Protein AF-0000000077173124 (afdb_homodimer)

Structure (mmCIF, N/CA/C/O backbone):
data_AF-0000000077173124-model_v1
#
loop_
_entity.id
_entity.type
_entity.pdbx_description
1 polymer 'Glr0190 protein'
#
loop_
_atom_site.group_PDB
_atom_site.id
_atom_site.type_symbol
_atom_site.label_atom_id
_atom_site.label_alt_id
_atom_site.label_comp_id
_atom_site.label_asym_id
_atom_site.label_entity_id
_atom_site.label_seq_id
_atom_site.pdbx_PDB_ins_code
_atom_site.Cartn_x
_atom_site.Cartn_y
_atom_site.Cartn_z
_atom_site.occupancy
_atom_site.B_iso_or_equiv
_atom_site.auth_seq_id
_atom_site.auth_comp_id
_atom_site.auth_asym_id
_atom_site.auth_atom_id
_atom_site.pdbx_PDB_model_num
ATOM 1 N N . MET A 1 1 ? 1.586 -28.156 -33.781 1 64.62 1 MET A N 1
ATOM 2 C CA . MET A 1 1 ? 1.88 -26.875 -33.156 1 64.62 1 MET A CA 1
ATOM 3 C C . MET A 1 1 ? 2.992 -27.031 -32.125 1 64.62 1 MET A C 1
ATOM 5 O O . MET A 1 1 ? 2.941 -27.922 -31.281 1 64.62 1 MET A O 1
ATOM 9 N N . GLY A 1 2 ? 4.207 -26.375 -32.281 1 83.5 2 GLY A N 1
ATOM 10 C CA . GLY A 1 2 ? 5.316 -26.516 -31.328 1 83.5 2 GLY A CA 1
ATOM 11 C C . GLY A 1 2 ? 4.969 -26.062 -29.922 1 83.5 2 GLY A C 1
ATOM 12 O O . GLY A 1 2 ? 3.934 -25.438 -29.703 1 83.5 2 GLY A O 1
ATOM 13 N N . GLN A 1 3 ? 5.434 -26.719 -28.969 1 87.38 3 GLN A N 1
ATOM 14 C CA . GLN A 1 3 ? 5.199 -26.438 -27.562 1 87.38 3 GLN A CA 1
ATOM 15 C C . GLN A 1 3 ? 5.191 -24.922 -27.297 1 87.38 3 GLN A C 1
ATOM 17 O O . GLN A 1 3 ? 4.371 -24.438 -26.516 1 87.38 3 GLN A O 1
ATOM 22 N N . HIS A 1 4 ? 5.98 -24.219 -28.047 1 90.69 4 HIS A N 1
ATOM 23 C CA . HIS A 1 4 ? 6.07 -22.781 -27.859 1 90.69 4 HIS A CA 1
ATOM 24 C C . HIS A 1 4 ? 4.824 -22.078 -28.406 1 90.69 4 HIS A C 1
ATOM 26 O O . HIS A 1 4 ? 4.336 -21.125 -27.797 1 90.69 4 HIS A O 1
ATOM 32 N N . GLU A 1 5 ? 4.375 -22.516 -29.469 1 93.38 5 GLU A N 1
ATOM 33 C CA . GLU A 1 5 ? 3.17 -21.938 -30.062 1 93.38 5 GLU A CA 1
ATOM 34 C C . GLU A 1 5 ? 1.949 -22.188 -29.172 1 93.38 5 GLU A C 1
ATOM 36 O O . GLU A 1 5 ? 1.115 -21.297 -28.984 1 93.38 5 GLU A O 1
ATOM 41 N N . ARG A 1 6 ? 1.893 -23.422 -28.688 1 95.19 6 ARG A N 1
ATOM 42 C CA . ARG A 1 6 ? 0.798 -23.766 -27.781 1 95.19 6 ARG A CA 1
ATOM 43 C C . ARG A 1 6 ? 0.839 -22.906 -26.516 1 95.19 6 ARG A C 1
ATOM 45 O O . ARG A 1 6 ? -0.196 -22.438 -26.047 1 95.19 6 ARG A O 1
ATOM 52 N N . ARG A 1 7 ? 2.033 -22.75 -26.031 1 97.38 7 ARG A N 1
ATOM 53 C CA . ARG A 1 7 ? 2.217 -21.938 -24.828 1 97.38 7 ARG A CA 1
ATOM 54 C C . ARG A 1 7 ? 1.806 -20.5 -25.062 1 97.38 7 ARG A C 1
ATOM 56 O O . ARG A 1 7 ? 1.176 -19.875 -24.203 1 97.38 7 ARG A O 1
ATOM 63 N N . ARG A 1 8 ? 2.115 -20 -26.188 1 97.69 8 ARG A N 1
ATOM 64 C CA . ARG A 1 8 ? 1.746 -18.641 -26.531 1 97.69 8 ARG A CA 1
ATOM 65 C C . ARG A 1 8 ? 0.231 -18.484 -26.609 1 97.69 8 ARG A C 1
ATOM 67 O O . ARG A 1 8 ? -0.32 -17.484 -26.141 1 97.69 8 ARG A O 1
ATOM 74 N N . GLU A 1 9 ? -0.409 -19.422 -27.172 1 97.62 9 GLU A N 1
ATOM 75 C CA . GLU A 1 9 ? -1.865 -19.406 -27.281 1 97.62 9 GLU A CA 1
ATOM 76 C C . GLU A 1 9 ? -2.512 -19.438 -25.891 1 97.62 9 GLU A C 1
ATOM 78 O O . GLU A 1 9 ? -3.479 -18.719 -25.641 1 97.62 9 GLU A O 1
ATOM 83 N N . GLN A 1 10 ? -1.973 -20.281 -25.078 1 98 10 GLN A N 1
ATOM 84 C CA . GLN A 1 10 ? -2.467 -20.391 -23.703 1 98 10 GLN A CA 1
ATOM 85 C C . GLN A 1 10 ? -2.266 -19.094 -22.938 1 98 10 GLN A C 1
ATOM 87 O O . GLN A 1 10 ? -3.148 -18.656 -22.203 1 98 10 GLN A O 1
ATOM 92 N N . LEU A 1 11 ? -1.142 -18.469 -23.172 1 98.69 11 LEU A N 1
ATOM 93 C CA . LEU A 1 11 ? -0.836 -17.203 -22.531 1 98.69 11 LEU A CA 1
ATOM 94 C C . LEU A 1 11 ? -1.774 -16.109 -23.016 1 98.69 11 LEU A C 1
ATOM 96 O O . LEU A 1 11 ? -2.297 -15.328 -22.219 1 98.69 11 LEU A O 1
ATOM 100 N N . ASP A 1 12 ? -2.012 -16.047 -24.297 1 98.5 12 ASP A N 1
ATOM 101 C CA . ASP A 1 12 ? -2.932 -15.062 -24.875 1 98.5 12 ASP A CA 1
ATOM 102 C C . ASP A 1 12 ? -4.34 -15.234 -24.312 1 98.5 12 ASP A C 1
ATOM 104 O O . ASP A 1 12 ? -5.02 -14.25 -24.016 1 98.5 12 ASP A O 1
ATOM 108 N N . PHE A 1 13 ? -4.672 -16.453 -24.172 1 98.69 13 PHE A N 1
ATOM 109 C CA . PHE A 1 13 ? -5.98 -16.734 -23.609 1 98.69 13 PHE A CA 1
ATOM 110 C C . PHE A 1 13 ? -6.043 -16.281 -22.156 1 98.69 13 PHE A C 1
ATOM 112 O O . PHE A 1 13 ? -7.035 -15.688 -21.719 1 98.69 13 PHE A O 1
ATOM 119 N N . ALA A 1 14 ? -5.012 -16.531 -21.375 1 98.88 14 ALA A N 1
ATOM 120 C CA . ALA A 1 14 ? -4.949 -16.078 -19.984 1 98.88 14 ALA A CA 1
ATOM 121 C C . ALA A 1 14 ? -5.062 -14.562 -19.891 1 98.88 14 ALA A C 1
ATOM 123 O O . ALA A 1 14 ? -5.734 -14.039 -19 1 98.88 14 ALA A O 1
ATOM 124 N N . LEU A 1 15 ? -4.41 -13.867 -20.797 1 98.56 15 LEU A N 1
ATOM 125 C CA . LEU A 1 15 ? -4.484 -12.414 -20.844 1 98.56 15 LEU A CA 1
ATOM 126 C C . LEU A 1 15 ? -5.902 -11.953 -21.156 1 98.56 15 LEU A C 1
ATOM 128 O O . LEU A 1 15 ? -6.371 -10.953 -20.594 1 98.56 15 LEU A O 1
ATOM 132 N N . GLU A 1 16 ? -6.539 -12.641 -22.031 1 98.62 16 GLU A N 1
ATOM 133 C CA . GLU A 1 16 ? -7.938 -12.344 -22.312 1 98.62 16 GLU A CA 1
ATOM 134 C C . GLU A 1 16 ? -8.812 -12.516 -21.078 1 98.62 16 GLU A C 1
ATOM 136 O O . GLU A 1 16 ? -9.695 -11.695 -20.812 1 98.62 16 GLU A O 1
ATOM 141 N N . LEU A 1 17 ? -8.562 -13.602 -20.328 1 98.81 17 LEU A N 1
ATOM 142 C CA . LEU A 1 17 ? -9.312 -13.844 -19.109 1 98.81 17 LEU A CA 1
ATOM 143 C C . LEU A 1 17 ? -9.133 -12.688 -18.125 1 98.81 17 LEU A C 1
ATOM 145 O O . LEU A 1 17 ? -10.094 -12.273 -17.469 1 98.81 17 LEU A O 1
ATOM 149 N N . ALA A 1 18 ? -7.902 -12.188 -18.031 1 98.56 18 ALA A N 1
ATOM 150 C CA . ALA A 1 18 ? -7.625 -11.062 -17.141 1 98.56 18 ALA A CA 1
ATOM 151 C C . ALA A 1 18 ? -8.422 -9.828 -17.562 1 98.56 18 ALA A C 1
ATOM 153 O O . ALA A 1 18 ? -8.938 -9.102 -16.703 1 98.56 18 ALA A O 1
ATOM 154 N N . ARG A 1 19 ? -8.531 -9.594 -18.812 1 97.69 19 ARG A N 1
ATOM 155 C CA . ARG A 1 19 ? -9.273 -8.445 -19.328 1 97.69 19 ARG A CA 1
ATOM 156 C C . ARG A 1 19 ? -10.758 -8.578 -19.016 1 97.69 19 ARG A C 1
ATOM 158 O O . ARG A 1 19 ? -11.414 -7.602 -18.641 1 97.69 19 ARG A O 1
ATOM 165 N N . VAL A 1 20 ? -11.273 -9.742 -19.203 1 97.88 20 VAL A N 1
ATOM 166 C CA . VAL A 1 20 ? -12.68 -9.984 -18.922 1 97.88 20 VAL A CA 1
ATOM 167 C C . VAL A 1 20 ? -12.953 -9.797 -17.422 1 97.88 20 VAL A C 1
ATOM 169 O O . VAL A 1 20 ? -13.992 -9.242 -17.047 1 97.88 20 VAL A O 1
ATOM 172 N N . ALA A 1 21 ? -12.039 -10.281 -16.625 1 98.69 21 ALA A N 1
ATOM 173 C CA . ALA A 1 21 ? -12.156 -10.086 -15.188 1 98.69 21 ALA A CA 1
ATOM 174 C C . ALA A 1 21 ? -12.164 -8.602 -14.844 1 98.69 21 ALA A C 1
ATOM 176 O O . ALA A 1 21 ? -12.945 -8.156 -13.992 1 98.69 21 ALA A O 1
ATOM 177 N N . GLU A 1 22 ? -11.258 -7.871 -15.477 1 98.56 22 GLU A N 1
ATOM 178 C CA . GLU A 1 22 ? -11.172 -6.43 -15.25 1 98.56 22 GLU A CA 1
ATOM 179 C C . GLU A 1 22 ? -12.516 -5.75 -15.508 1 98.56 22 GLU A C 1
ATOM 181 O O . GLU A 1 22 ? -12.945 -4.902 -14.719 1 98.56 22 GLU A O 1
ATOM 186 N N . GLU A 1 23 ? -13.172 -6.105 -16.516 1 98.44 23 GLU A N 1
ATOM 187 C CA . GLU A 1 23 ? -14.461 -5.527 -16.891 1 98.44 23 GLU A CA 1
ATOM 188 C C . GLU A 1 23 ? -15.516 -5.809 -15.812 1 98.44 23 GLU A C 1
ATOM 190 O O . GLU A 1 23 ? -16.406 -4.988 -15.586 1 98.44 23 GLU A O 1
ATOM 195 N N . ALA A 1 24 ? -15.383 -6.945 -15.195 1 98.44 24 ALA A N 1
ATOM 196 C CA . ALA A 1 24 ? -16.344 -7.336 -14.164 1 98.44 24 ALA A CA 1
ATOM 197 C C . ALA A 1 24 ? -16.016 -6.664 -12.836 1 98.44 24 ALA A C 1
ATOM 199 O O . ALA A 1 24 ? -16.906 -6.379 -12.039 1 98.44 24 ALA A O 1
ATOM 200 N N . ILE A 1 25 ? -14.758 -6.355 -12.562 1 98.75 25 ILE A N 1
ATOM 201 C CA . ILE A 1 25 ? -14.273 -5.934 -11.25 1 98.75 25 ILE A CA 1
ATOM 202 C C . ILE A 1 25 ? -14.367 -4.414 -11.125 1 98.75 25 ILE A C 1
ATOM 204 O O . ILE A 1 25 ? -14.867 -3.895 -10.125 1 98.75 25 ILE A O 1
ATOM 208 N N . MET A 1 26 ? -13.992 -3.674 -12.133 1 98.19 26 MET A N 1
ATOM 209 C CA . MET A 1 26 ? -13.656 -2.256 -12.039 1 98.19 26 MET A CA 1
ATOM 210 C C . MET A 1 26 ? -14.906 -1.416 -11.789 1 98.19 26 MET A C 1
ATOM 212 O O . MET A 1 26 ? -14.836 -0.373 -11.133 1 98.19 26 MET A O 1
ATOM 216 N N . PRO A 1 27 ? -16.141 -1.852 -12.227 1 97.12 27 PRO A N 1
ATOM 217 C CA . PRO A 1 27 ? -17.328 -1.076 -11.883 1 97.12 27 PRO A CA 1
ATOM 218 C C . PRO A 1 27 ? -17.594 -1.021 -10.375 1 97.12 27 PRO A C 1
ATOM 220 O O . PRO A 1 27 ? -18.297 -0.131 -9.898 1 97.12 27 PRO A O 1
ATOM 223 N N . HIS A 1 28 ? -17.016 -1.97 -9.68 1 97 28 HIS A N 1
ATOM 224 C CA . HIS A 1 28 ? -17.234 -2.041 -8.242 1 97 28 HIS A CA 1
ATOM 225 C C . HIS A 1 28 ? -16.125 -1.337 -7.469 1 97 28 HIS A C 1
ATOM 227 O O . HIS A 1 28 ? -16.219 -1.18 -6.25 1 97 28 HIS A O 1
ATOM 233 N N . PHE A 1 29 ? -15.102 -0.88 -8.141 1 95.81 29 PHE A N 1
ATOM 234 C CA . PHE A 1 29 ? -13.945 -0.25 -7.504 1 95.81 29 PHE A CA 1
ATOM 235 C C . PHE A 1 29 ? -14.352 1.05 -6.82 1 95.81 29 PHE A C 1
ATOM 237 O O . PHE A 1 29 ? -15.078 1.864 -7.402 1 95.81 29 PHE A O 1
ATOM 244 N N . ARG A 1 30 ? -13.945 1.259 -5.523 1 92.94 30 ARG A N 1
ATOM 245 C CA . ARG A 1 30 ? -14.172 2.41 -4.652 1 92.94 30 ARG A CA 1
ATOM 246 C C . ARG A 1 30 ? -15.562 2.371 -4.039 1 92.94 30 ARG A C 1
ATOM 248 O O . ARG A 1 30 ? -15.914 3.227 -3.225 1 92.94 30 ARG A O 1
ATOM 255 N N . THR A 1 31 ? -16.391 1.318 -4.43 1 92.38 31 THR A N 1
ATOM 256 C CA . THR A 1 31 ? -17.75 1.243 -3.885 1 92.38 31 THR A CA 1
ATOM 257 C C . THR A 1 31 ? -18.016 -0.14 -3.299 1 92.38 31 THR A C 1
ATOM 259 O O . THR A 1 31 ? -19.109 -0.4 -2.785 1 92.38 31 THR A O 1
ATOM 262 N N . ALA A 1 32 ? -17.047 -0.947 -3.373 1 94.5 32 ALA A N 1
ATOM 263 C CA . ALA A 1 32 ? -17.219 -2.342 -2.975 1 94.5 32 ALA A CA 1
ATOM 264 C C . ALA A 1 32 ? -17.484 -2.453 -1.477 1 94.5 32 ALA A C 1
ATOM 266 O O . ALA A 1 32 ? -16.922 -1.7 -0.68 1 94.5 32 ALA A O 1
ATOM 267 N N . VAL A 1 33 ? -18.281 -3.414 -1.134 1 93.69 33 VAL A N 1
ATOM 268 C CA . VAL A 1 33 ? -18.562 -3.754 0.256 1 93.69 33 VAL A CA 1
ATOM 269 C C . VAL A 1 33 ? -18.078 -5.172 0.551 1 93.69 33 VAL A C 1
ATOM 271 O O . VAL A 1 33 ? -18.328 -6.094 -0.225 1 93.69 33 VAL A O 1
ATOM 274 N N . ALA A 1 34 ? -17.422 -5.289 1.624 1 94.38 34 ALA A N 1
ATOM 275 C CA . ALA A 1 34 ? -16.859 -6.59 1.979 1 94.38 34 ALA A CA 1
ATOM 276 C C . ALA A 1 34 ? -17.922 -7.508 2.57 1 94.38 34 ALA A C 1
ATOM 278 O O . ALA A 1 34 ? -18.797 -7.059 3.314 1 94.38 34 ALA A O 1
ATOM 279 N N . GLU A 1 35 ? -17.844 -8.695 2.184 1 95.12 35 GLU A N 1
ATOM 280 C CA . GLU A 1 35 ? -18.438 -9.836 2.869 1 95.12 35 GLU A CA 1
ATOM 281 C C . GLU A 1 35 ? -17.359 -10.773 3.418 1 95.12 35 GLU A C 1
ATOM 283 O O . GLU A 1 35 ? -16.172 -10.594 3.137 1 95.12 35 GLU A O 1
ATOM 288 N N . TYR A 1 36 ? -17.781 -11.703 4.238 1 93.88 36 TYR A N 1
ATOM 289 C CA . TY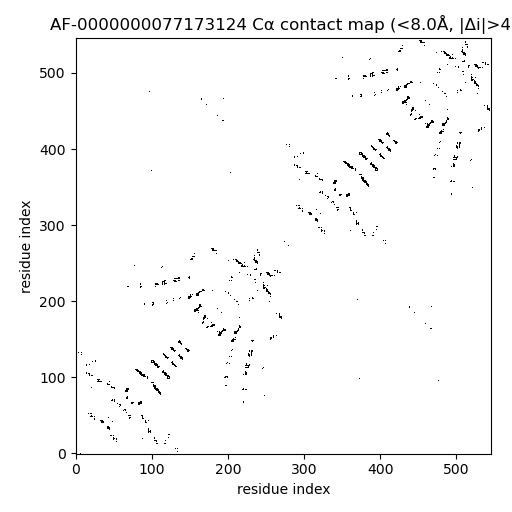R A 1 36 ? -16.781 -12.57 4.855 1 93.88 36 TYR A CA 1
ATOM 290 C C . TYR A 1 36 ? -17.141 -14.039 4.645 1 93.88 36 TYR A C 1
ATOM 292 O O . TYR A 1 36 ? -18.297 -14.43 4.805 1 93.88 36 TYR A O 1
ATOM 300 N N . LYS A 1 37 ? -16.109 -14.797 4.223 1 93.88 37 LYS A N 1
ATOM 301 C CA . LYS A 1 37 ? -16.234 -16.25 4.066 1 93.88 37 LYS A CA 1
ATOM 302 C C . LYS A 1 37 ? -16.188 -16.953 5.422 1 93.88 37 LYS A C 1
ATOM 304 O O . LYS A 1 37 ? -15.992 -16.312 6.453 1 93.88 37 LYS A O 1
ATOM 309 N N . GLY A 1 38 ? -16.391 -18.266 5.363 1 88.06 38 GLY A N 1
ATOM 310 C CA . GLY A 1 38 ? -16.406 -19.062 6.582 1 88.06 38 GLY A CA 1
ATOM 311 C C . GLY A 1 38 ? -15.109 -19 7.359 1 88.06 38 GLY A C 1
ATOM 312 O O . GLY A 1 38 ? -15.109 -19.062 8.586 1 88.06 38 GLY A O 1
ATOM 313 N N . ASP A 1 39 ? -14.031 -18.781 6.664 1 85.88 39 ASP A N 1
ATOM 314 C CA . ASP A 1 39 ? -12.719 -18.75 7.312 1 85.88 39 ASP A CA 1
ATOM 315 C C . ASP A 1 39 ? -12.352 -17.328 7.734 1 85.88 39 ASP A C 1
ATOM 317 O O . ASP A 1 39 ? -11.242 -17.078 8.203 1 85.88 39 ASP A O 1
ATOM 321 N N . GLY A 1 40 ? -13.242 -16.328 7.5 1 88.44 40 GLY A N 1
ATOM 322 C CA . GLY A 1 40 ? -13.023 -14.953 7.93 1 88.44 40 GLY A CA 1
ATOM 323 C C . GLY A 1 40 ? -12.391 -14.086 6.859 1 88.44 40 GLY A C 1
ATOM 324 O O . GLY A 1 40 ? -12.266 -12.875 7.035 1 88.44 40 GLY A O 1
ATOM 325 N N . SER A 1 41 ? -12.031 -14.734 5.75 1 91.38 41 SER A N 1
ATOM 326 C CA . SER A 1 41 ? -11.43 -13.938 4.684 1 91.38 41 SER A CA 1
ATOM 327 C C . SER A 1 41 ? -12.484 -13.117 3.949 1 91.38 41 SER A C 1
ATOM 329 O O . SER A 1 41 ? -13.656 -13.484 3.926 1 91.38 41 SER A O 1
ATOM 331 N N . GLU A 1 42 ? -12.07 -12.07 3.373 1 94.88 42 GLU A N 1
ATOM 332 C CA . GLU A 1 42 ? -12.969 -11.125 2.719 1 94.88 42 GLU A CA 1
ATOM 333 C C . GLU A 1 42 ? -13.297 -11.57 1.296 1 94.88 42 GLU A C 1
ATOM 335 O O . GLU A 1 42 ? -12.469 -12.188 0.629 1 94.88 42 GLU A O 1
ATOM 340 N N . VAL A 1 43 ? -14.461 -11.258 0.914 1 96.81 43 VAL A N 1
ATOM 341 C CA . VAL A 1 43 ? -14.93 -11.445 -0.455 1 96.81 43 VAL A CA 1
ATOM 342 C C . VAL A 1 43 ? -15.922 -10.344 -0.82 1 96.81 43 VAL A C 1
ATOM 344 O O . VAL A 1 43 ? -16.516 -9.719 0.062 1 96.81 43 VAL A O 1
ATOM 347 N N . THR A 1 44 ? -15.961 -10 -2.084 1 97.62 44 THR A N 1
ATOM 348 C CA . THR A 1 44 ? -16.953 -9.055 -2.568 1 97.62 44 THR A CA 1
ATOM 349 C C . THR A 1 44 ? -17.75 -9.648 -3.734 1 97.62 44 THR A C 1
ATOM 351 O O . THR A 1 44 ? -17.391 -10.711 -4.246 1 97.62 44 THR A O 1
ATOM 354 N N . ALA A 1 45 ? -18.797 -8.93 -4.129 1 97.12 45 ALA A N 1
ATOM 355 C CA . ALA A 1 45 ? -19.547 -9.312 -5.316 1 97.12 45 ALA A CA 1
ATOM 356 C C . ALA A 1 45 ? -18.672 -9.312 -6.559 1 97.12 45 ALA A C 1
ATOM 358 O O . ALA A 1 45 ? -18.844 -10.141 -7.453 1 97.12 45 ALA A O 1
ATOM 359 N N . ALA A 1 46 ? -17.734 -8.438 -6.582 1 98.31 46 ALA A N 1
ATOM 360 C CA . ALA A 1 46 ? -16.828 -8.336 -7.711 1 98.31 46 ALA A CA 1
ATOM 361 C C . ALA A 1 46 ? -15.977 -9.602 -7.844 1 98.31 46 ALA A C 1
ATOM 363 O O . ALA A 1 46 ? -15.766 -10.094 -8.953 1 98.31 46 ALA A O 1
ATOM 364 N N . ASP A 1 47 ? -15.5 -10.109 -6.73 1 98.44 47 ASP A N 1
ATOM 365 C CA . ASP A 1 47 ? -14.727 -11.352 -6.738 1 98.44 47 ASP A CA 1
ATOM 366 C C . ASP A 1 47 ? -15.508 -12.484 -7.398 1 98.44 47 ASP A C 1
ATOM 368 O O . ASP A 1 47 ? -15.008 -13.141 -8.312 1 98.44 47 ASP A O 1
ATOM 372 N N . ARG A 1 48 ? -16.688 -12.688 -6.945 1 98.12 48 ARG A N 1
ATOM 373 C CA . ARG A 1 48 ? -17.531 -13.789 -7.41 1 98.12 48 ARG A CA 1
ATOM 374 C C . ARG A 1 48 ? -17.938 -13.586 -8.867 1 98.12 48 ARG A C 1
ATOM 376 O O . ARG A 1 48 ? -17.906 -14.531 -9.656 1 98.12 48 ARG A O 1
ATOM 383 N N . SER A 1 49 ? -18.281 -12.352 -9.203 1 98.31 49 SER A N 1
ATOM 384 C CA . SER A 1 49 ? -18.672 -12.047 -10.578 1 98.31 49 SER A CA 1
ATOM 385 C C . SER A 1 49 ? -17.516 -12.289 -11.547 1 98.31 49 SER A C 1
ATOM 387 O O . SER A 1 49 ? -17.703 -12.898 -12.602 1 98.31 49 SER A O 1
ATOM 389 N N . ALA A 1 50 ? -16.359 -11.852 -11.164 1 98.75 50 ALA A N 1
ATOM 390 C CA . ALA A 1 50 ? -15.18 -12.016 -12 1 98.75 50 ALA A CA 1
ATOM 391 C C . ALA A 1 50 ? -14.852 -13.492 -12.211 1 98.75 50 ALA A C 1
ATOM 393 O O . ALA A 1 50 ? -14.562 -13.922 -13.328 1 98.75 50 ALA A O 1
ATOM 394 N N . GLU A 1 51 ? -14.867 -14.281 -11.148 1 98.62 51 GLU A N 1
ATOM 395 C CA . GLU A 1 51 ? -14.547 -15.695 -11.305 1 98.62 51 GLU A CA 1
ATOM 396 C C . GLU A 1 51 ? -15.594 -16.406 -12.164 1 98.62 51 GLU A C 1
ATOM 398 O O . GLU A 1 51 ? -15.25 -17.281 -12.961 1 98.62 51 GLU A O 1
ATOM 403 N N . ARG A 1 52 ? -16.875 -16.047 -12.016 1 98.38 52 ARG A N 1
ATOM 404 C CA . ARG A 1 52 ? -17.922 -16.656 -12.82 1 98.38 52 ARG A CA 1
ATOM 405 C C . ARG A 1 52 ? -17.672 -16.422 -14.312 1 98.38 52 ARG A C 1
ATOM 407 O O . ARG A 1 52 ? -17.734 -17.359 -15.109 1 98.38 52 ARG A O 1
ATOM 414 N N . VAL A 1 53 ? -17.359 -15.227 -14.648 1 98.5 53 VAL A N 1
ATOM 415 C CA . VAL A 1 53 ? -17.156 -14.906 -16.062 1 98.5 53 VAL A CA 1
ATOM 416 C C . VAL A 1 53 ? -15.906 -15.609 -16.578 1 98.5 53 VAL A C 1
ATOM 418 O O . VAL A 1 53 ? -15.883 -16.094 -17.719 1 98.5 53 VAL A O 1
ATOM 421 N N . ILE A 1 54 ? -14.859 -15.656 -15.766 1 98.69 54 ILE A N 1
ATOM 422 C CA . ILE A 1 54 ? -13.633 -16.344 -16.156 1 98.69 54 ILE A CA 1
ATOM 423 C C . ILE A 1 54 ? -13.93 -17.828 -16.406 1 98.69 54 ILE A C 1
ATOM 425 O O . ILE A 1 54 ? -13.531 -18.375 -17.438 1 98.69 54 ILE A O 1
ATOM 429 N N . ARG A 1 55 ? -14.648 -18.484 -15.477 1 98.25 55 ARG A N 1
ATOM 430 C CA . ARG A 1 55 ? -14.977 -19.906 -15.594 1 98.25 55 ARG A CA 1
ATOM 431 C C . ARG A 1 55 ? -15.812 -20.172 -16.844 1 98.25 55 ARG A C 1
ATOM 433 O O . ARG A 1 55 ? -15.594 -21.156 -17.547 1 98.25 55 ARG A O 1
ATOM 440 N N . GLU A 1 56 ? -16.734 -19.25 -17.094 1 98.12 56 GLU A N 1
ATOM 441 C CA . GLU A 1 56 ? -17.562 -19.375 -18.281 1 98.12 56 GLU A CA 1
ATOM 442 C C . GLU A 1 56 ? -16.703 -19.312 -19.562 1 98.12 56 GLU A C 1
ATOM 444 O O . GLU A 1 56 ? -16.906 -20.109 -20.484 1 98.12 56 GLU A O 1
ATOM 449 N N . ARG A 1 57 ? -15.797 -18.359 -19.562 1 98.31 57 ARG A N 1
ATOM 450 C CA . ARG A 1 57 ? -14.922 -18.203 -20.719 1 98.31 57 ARG A CA 1
ATOM 451 C C . ARG A 1 57 ? -14.039 -19.438 -20.906 1 98.31 57 ARG A C 1
ATOM 453 O O . ARG A 1 57 ? -13.828 -19.891 -22.031 1 98.31 57 ARG A O 1
ATOM 460 N N . ILE A 1 58 ? -13.516 -19.984 -19.828 1 98.06 58 ILE A N 1
ATOM 461 C CA . ILE A 1 58 ? -12.68 -21.188 -19.891 1 98.06 58 ILE A CA 1
ATOM 462 C C . ILE A 1 58 ? -13.5 -22.359 -20.406 1 98.06 58 ILE A C 1
ATOM 464 O O . ILE A 1 58 ? -13.047 -23.094 -21.297 1 98.06 58 ILE A O 1
ATOM 468 N N . ALA A 1 59 ? -14.672 -22.547 -19.891 1 96.62 59 ALA A N 1
ATOM 469 C CA . ALA A 1 59 ? -15.539 -23.656 -20.281 1 96.62 59 ALA A CA 1
ATOM 470 C C . ALA A 1 59 ? -15.844 -23.609 -21.781 1 96.62 59 ALA A C 1
ATOM 472 O O . ALA A 1 59 ? -15.961 -24.656 -22.422 1 96.62 59 ALA A O 1
ATOM 473 N N . GLY A 1 60 ? -16 -22.406 -22.297 1 96.94 60 GLY A N 1
ATOM 474 C CA . GLY A 1 60 ? -16.25 -22.25 -23.719 1 96.94 60 GLY A CA 1
ATOM 475 C C . GLY A 1 60 ? -15.055 -22.609 -24.578 1 96.94 60 GLY A C 1
ATOM 476 O O . GLY A 1 60 ? -15.203 -23.281 -25.594 1 96.94 60 GLY A O 1
ATOM 477 N N . ALA A 1 61 ? -13.883 -22.234 -24.156 1 96.44 61 ALA A N 1
ATOM 478 C CA . ALA A 1 61 ? -12.664 -22.438 -24.953 1 96.44 61 ALA A CA 1
ATOM 479 C C . ALA A 1 61 ? -12.102 -23.844 -24.734 1 96.44 61 ALA A C 1
ATOM 481 O O . ALA A 1 61 ? -11.531 -24.438 -25.656 1 96.44 61 ALA A O 1
ATOM 482 N N . TYR A 1 62 ? -12.25 -24.312 -23.484 1 94.62 62 TYR A N 1
ATOM 483 C CA . TYR A 1 62 ? -11.719 -25.609 -23.094 1 94.62 62 TYR A CA 1
ATOM 484 C C . TYR A 1 62 ? -12.766 -26.422 -22.344 1 94.62 62 TYR A C 1
ATOM 486 O O . TYR A 1 62 ? -12.672 -26.578 -21.125 1 94.62 62 TYR A O 1
ATOM 494 N N . PRO A 1 63 ? -13.555 -27.109 -23.141 1 93.81 63 PRO A N 1
ATOM 495 C CA . PRO A 1 63 ? -14.578 -27.906 -22.469 1 93.81 63 PRO A CA 1
ATOM 496 C C . PRO A 1 63 ? -13.992 -29 -21.594 1 93.81 63 PRO A C 1
ATOM 498 O O . PRO A 1 63 ? -13.094 -29.734 -22.016 1 93.81 63 PRO A O 1
ATOM 501 N N . GLY A 1 64 ? -14.375 -29.031 -20.312 1 89.5 64 GLY A N 1
ATOM 502 C CA . GLY A 1 64 ? -13.922 -30.047 -19.375 1 89.5 64 GLY A CA 1
ATOM 503 C C . GLY A 1 64 ? -12.648 -29.672 -18.656 1 89.5 64 GLY A C 1
ATOM 504 O O . GLY A 1 64 ? -12.094 -30.469 -17.906 1 89.5 64 GLY A O 1
ATOM 505 N N . ALA A 1 65 ? -12.227 -28.5 -18.906 1 91.94 65 ALA A N 1
ATOM 506 C CA . ALA A 1 65 ? -11.008 -28.031 -18.25 1 91.94 65 ALA A CA 1
ATOM 507 C C . ALA A 1 65 ? -11.18 -28.031 -16.734 1 91.94 65 ALA A C 1
ATOM 509 O O . ALA A 1 65 ? -12.242 -27.688 -16.219 1 91.94 65 ALA A O 1
ATOM 510 N N . LYS A 1 66 ? -10.156 -28.422 -16.047 1 96.06 66 LYS A N 1
ATOM 511 C CA . LYS A 1 66 ? -10.125 -28.344 -14.586 1 96.06 66 LYS A CA 1
ATOM 512 C C . LYS A 1 66 ? -9.828 -26.922 -14.125 1 96.06 66 LYS A C 1
ATOM 514 O O . LYS A 1 66 ? -8.984 -26.234 -14.711 1 96.06 66 LYS A O 1
ATOM 519 N N . ILE A 1 67 ? -10.594 -26.484 -13.086 1 97.12 67 ILE A N 1
ATOM 520 C CA . ILE A 1 67 ? -10.414 -25.125 -12.586 1 97.12 67 ILE A CA 1
ATOM 521 C C . ILE A 1 67 ? -10.336 -25.156 -11.062 1 97.12 67 ILE A C 1
ATOM 523 O O . ILE A 1 67 ? -11.125 -25.828 -10.398 1 97.12 67 ILE A O 1
ATOM 527 N N . LEU A 1 68 ? -9.312 -24.562 -10.516 1 97.69 68 LEU A N 1
ATOM 528 C CA . LEU A 1 68 ? -9.234 -24.219 -9.102 1 97.69 68 LEU A CA 1
ATOM 529 C C . LEU A 1 68 ? -9.312 -22.703 -8.898 1 97.69 68 LEU A C 1
ATOM 531 O O . LEU A 1 68 ? -8.438 -21.969 -9.359 1 97.69 68 LEU A O 1
ATOM 535 N N . GLY A 1 69 ? -10.375 -22.25 -8.273 1 97.62 69 GLY A N 1
ATOM 536 C CA . GLY A 1 69 ? -10.555 -20.828 -8.031 1 97.62 69 GLY A CA 1
ATOM 537 C C . GLY A 1 69 ? -10.766 -20.5 -6.562 1 97.62 69 GLY A C 1
ATOM 538 O O . GLY A 1 69 ? -11.219 -21.344 -5.789 1 97.62 69 GLY A O 1
ATOM 539 N N . GLU A 1 70 ? -10.414 -19.312 -6.176 1 97.25 70 GLU A N 1
ATOM 540 C CA . GLU A 1 70 ? -10.539 -18.875 -4.789 1 97.25 70 GLU A CA 1
ATOM 541 C C . GLU A 1 70 ? -11.992 -18.938 -4.32 1 97.25 70 GLU A C 1
ATOM 543 O O . GLU A 1 70 ? -12.273 -19.375 -3.201 1 97.25 70 GLU A O 1
ATOM 548 N N . GLU A 1 71 ? -12.898 -18.469 -5.188 1 97.25 71 GLU A N 1
ATOM 549 C CA . GLU A 1 71 ? -14.258 -18.219 -4.715 1 97.25 71 GLU A CA 1
ATOM 550 C C . GLU A 1 71 ? -15.125 -19.469 -4.832 1 97.25 71 GLU A C 1
ATOM 552 O O . GLU A 1 71 ? -15.977 -19.719 -3.979 1 97.25 71 GLU A O 1
ATOM 557 N N . PHE A 1 72 ? -14.906 -20.25 -5.93 1 96.31 72 PHE A N 1
ATOM 558 C CA . PHE A 1 72 ? -15.82 -21.359 -6.176 1 96.31 72 PHE A CA 1
ATOM 559 C C . PHE A 1 72 ? -15.094 -22.688 -6.074 1 96.31 72 PHE A C 1
ATOM 561 O O . PHE A 1 72 ? -15.688 -23.75 -6.285 1 96.31 72 PHE A O 1
ATOM 568 N N . GLY A 1 73 ? -13.883 -22.688 -5.789 1 95.06 73 GLY A N 1
ATOM 569 C CA . GLY A 1 73 ? -13.141 -23.906 -5.488 1 95.06 73 GLY A CA 1
ATOM 570 C C . GLY A 1 73 ? -12.812 -24.719 -6.723 1 95.06 73 GLY A C 1
ATOM 571 O O . GLY A 1 73 ? -12.727 -24.188 -7.828 1 95.06 73 GLY A O 1
ATOM 572 N N . GLY A 1 74 ? -12.516 -25.969 -6.484 1 92.06 74 GLY A N 1
ATOM 573 C CA . GLY A 1 74 ? -12.086 -26.922 -7.484 1 92.06 74 GLY A CA 1
ATOM 574 C C . GLY A 1 74 ? -11.125 -27.969 -6.934 1 92.06 74 GLY A C 1
ATOM 575 O O . GLY A 1 74 ? -10.914 -28.047 -5.723 1 92.06 74 GLY A O 1
ATOM 576 N N . GLU A 1 75 ? -10.766 -28.812 -7.883 1 81 75 GLU A N 1
ATOM 577 C CA . GLU A 1 75 ? -9.867 -29.891 -7.469 1 81 75 GLU A CA 1
ATOM 578 C C . GLU A 1 75 ? -8.539 -29.328 -6.973 1 81 75 GLU A C 1
ATOM 580 O O . GLU A 1 75 ? -7.898 -28.531 -7.66 1 81 75 GLU A O 1
ATOM 585 N N . ALA A 1 76 ? -8.312 -29.781 -5.742 1 74.81 76 ALA A N 1
ATOM 586 C CA . ALA A 1 76 ? -7.039 -29.359 -5.164 1 74.81 76 ALA A CA 1
ATOM 587 C C . ALA A 1 76 ? -5.934 -30.359 -5.516 1 74.81 76 ALA A C 1
ATOM 589 O O . ALA A 1 76 ? -6.207 -31.453 -5.996 1 74.81 76 ALA A O 1
ATOM 590 N N . ARG A 1 77 ? -4.695 -30.188 -5.418 1 74.12 77 ARG A N 1
ATOM 591 C CA . ARG A 1 77 ? -3.492 -30.953 -5.75 1 74.12 77 ARG A CA 1
ATOM 592 C C . ARG A 1 77 ? -3.646 -32.406 -5.363 1 74.12 77 ARG A C 1
ATOM 594 O O . ARG A 1 77 ? -4.375 -32.75 -4.426 1 74.12 77 ARG A O 1
ATOM 601 N N . PRO A 1 78 ? -2.916 -33.094 -6.047 1 75.12 78 PRO A N 1
ATOM 602 C CA . PRO A 1 78 ? -2.275 -33.062 -7.363 1 75.12 78 PRO A CA 1
ATOM 603 C C . PRO A 1 78 ? -3.264 -33.312 -8.508 1 75.12 78 PRO A C 1
ATOM 605 O O . PRO A 1 78 ? -4.281 -33.969 -8.312 1 75.12 78 PRO A O 1
ATOM 608 N N . VAL A 1 79 ? -3.023 -32.5 -9.578 1 82.06 79 VAL A N 1
ATOM 609 C CA . VAL A 1 79 ? -3.906 -32.688 -10.719 1 82.06 79 VAL A CA 1
ATOM 610 C C . VAL A 1 79 ? -3.082 -33.031 -11.953 1 82.06 79 VAL A C 1
ATOM 612 O O . VAL A 1 79 ? -2.047 -32.438 -12.219 1 82.06 79 VAL A O 1
ATOM 615 N N . SER A 1 80 ? -3.477 -34.156 -12.602 1 89.75 80 SER A N 1
ATOM 616 C CA . SER A 1 80 ? -2.857 -34.531 -13.867 1 89.75 80 SER A CA 1
ATOM 617 C C . SER A 1 80 ? -3.42 -33.688 -15.016 1 89.75 80 SER A C 1
ATOM 619 O O . SER A 1 80 ? -4.602 -33.344 -15.016 1 89.75 80 SER A O 1
ATOM 621 N N . GLY A 1 81 ? -2.502 -33.344 -15.938 1 93.19 81 GLY A N 1
ATOM 622 C CA . GLY A 1 81 ? -2.951 -32.594 -17.094 1 93.19 81 GLY A CA 1
ATOM 623 C C . GLY A 1 81 ? -3.023 -31.078 -16.844 1 93.19 81 GLY A C 1
ATOM 624 O O . GLY A 1 81 ? -2.221 -30.547 -16.078 1 93.19 81 GLY A O 1
ATOM 625 N N . GLU A 1 82 ? -3.908 -30.453 -17.578 1 94.94 82 GLU A N 1
ATOM 626 C CA . GLU A 1 82 ? -4.02 -29 -17.516 1 94.94 82 GLU A CA 1
ATOM 627 C C . GLU A 1 82 ? -5.07 -28.578 -16.5 1 94.94 82 GLU A C 1
ATOM 629 O O . GLU A 1 82 ? -6.129 -29.188 -16.391 1 94.94 82 GLU A O 1
ATOM 634 N N . GLN A 1 83 ? -4.75 -27.578 -15.742 1 97.06 83 GLN A N 1
ATOM 635 C CA . GLN A 1 83 ? -5.668 -26.984 -14.781 1 97.06 83 GLN A CA 1
ATOM 636 C C . GLN A 1 83 ? -5.488 -25.484 -14.711 1 97.06 83 GLN A C 1
ATOM 638 O O . GLN A 1 83 ? -4.367 -24.984 -14.539 1 97.06 83 GLN A O 1
ATOM 643 N N . TRP A 1 84 ? -6.547 -24.781 -14.828 1 98 84 TRP A N 1
ATOM 644 C CA . TRP A 1 84 ? -6.523 -23.328 -14.625 1 98 84 TRP A CA 1
ATOM 645 C C . TRP A 1 84 ? -6.68 -22.984 -13.148 1 98 84 TRP A C 1
ATOM 647 O O . TRP A 1 84 ? -7.469 -23.609 -12.438 1 98 84 TRP A O 1
ATOM 657 N N . VAL A 1 85 ? -5.898 -22.094 -12.664 1 98.25 85 VAL A N 1
ATOM 658 C CA . VAL A 1 85 ? -5.965 -21.609 -11.289 1 98.25 85 VAL A CA 1
ATOM 659 C C . VAL A 1 85 ? -6.219 -20.109 -11.281 1 98.25 85 VAL A C 1
ATOM 661 O O . VAL A 1 85 ? -5.52 -19.344 -11.961 1 98.25 85 VAL A O 1
ATOM 664 N N . ILE A 1 86 ? -7.227 -19.656 -10.461 1 98.19 86 ILE A N 1
ATOM 665 C CA . ILE A 1 86 ? -7.715 -18.297 -10.609 1 98.19 86 ILE A CA 1
ATOM 666 C C . ILE A 1 86 ? -7.883 -17.656 -9.234 1 98.19 86 ILE A C 1
ATOM 668 O O . ILE A 1 86 ? -8.5 -18.234 -8.344 1 98.19 86 ILE A O 1
ATOM 672 N N . ASP A 1 87 ? -7.344 -16.516 -9.047 1 98.81 87 ASP A N 1
ATOM 673 C CA . ASP A 1 87 ? -7.684 -15.57 -7.992 1 98.81 87 ASP A CA 1
ATOM 674 C C . ASP A 1 87 ? -8.242 -14.273 -8.578 1 98.81 87 ASP A C 1
ATOM 676 O O . ASP A 1 87 ? -7.484 -13.445 -9.094 1 98.81 87 ASP A O 1
ATOM 680 N N . PRO A 1 88 ? -9.523 -14.062 -8.516 1 98.69 88 PRO A N 1
ATOM 681 C CA . PRO A 1 88 ? -10.102 -12.883 -9.164 1 98.69 88 PRO A CA 1
ATOM 682 C C . PRO A 1 88 ? -9.562 -11.578 -8.594 1 98.69 88 PRO A C 1
ATOM 684 O O . PRO A 1 88 ? -9.203 -10.672 -9.352 1 98.69 88 PRO A O 1
ATOM 687 N N . ILE A 1 89 ? -9.562 -11.469 -7.312 1 98.75 89 ILE A N 1
ATOM 688 C CA . ILE A 1 89 ? -9.031 -10.273 -6.664 1 98.75 89 ILE A CA 1
ATOM 689 C C . ILE A 1 89 ? -8.055 -10.68 -5.559 1 98.75 89 ILE A C 1
ATOM 691 O O . ILE A 1 89 ? -8.477 -11 -4.445 1 98.75 89 ILE A O 1
ATOM 695 N N . ASP A 1 90 ? -6.781 -10.734 -5.844 1 98.69 90 ASP A N 1
ATOM 696 C CA . ASP A 1 90 ? -5.734 -10.812 -4.832 1 98.69 90 ASP A CA 1
ATOM 697 C C . ASP A 1 90 ? -5.492 -9.453 -4.188 1 98.69 90 ASP A C 1
ATOM 699 O O . ASP A 1 90 ? -4.957 -8.547 -4.824 1 98.69 90 ASP A O 1
ATOM 703 N N . GLY A 1 91 ? -5.762 -9.289 -2.959 1 97.88 91 GLY A N 1
ATOM 704 C CA . GLY A 1 91 ? -5.758 -7.992 -2.299 1 97.88 91 GLY A CA 1
ATOM 705 C C . GLY A 1 91 ? -7.148 -7.418 -2.107 1 97.88 91 GLY A C 1
ATOM 706 O O . GLY A 1 91 ? -7.391 -6.246 -2.412 1 97.88 91 GLY A O 1
ATOM 707 N N . THR A 1 92 ? -8.117 -8.266 -1.634 1 97.69 92 THR A N 1
ATOM 708 C CA . THR A 1 92 ? -9.508 -7.871 -1.453 1 97.69 92 THR A CA 1
ATOM 709 C C . THR A 1 92 ? -9.625 -6.73 -0.447 1 97.69 92 THR A C 1
ATOM 711 O O . THR A 1 92 ? -10.469 -5.848 -0.599 1 97.69 92 THR A O 1
ATOM 714 N N . THR A 1 93 ? -8.773 -6.699 0.545 1 96.88 93 THR A N 1
ATOM 715 C CA . THR A 1 93 ? -8.805 -5.617 1.522 1 96.88 93 THR A CA 1
ATOM 716 C C . THR A 1 93 ? -8.516 -4.277 0.854 1 96.88 93 THR A C 1
ATOM 718 O O . THR A 1 93 ? -9.234 -3.303 1.067 1 96.88 93 THR A O 1
ATOM 721 N N . SER A 1 94 ? -7.426 -4.246 0.067 1 97.94 94 SER A N 1
ATOM 722 C CA . SER A 1 94 ? -7.121 -3.02 -0.666 1 97.94 94 SER A CA 1
ATOM 723 C C . SER A 1 94 ? -8.281 -2.621 -1.577 1 97.94 94 SER A C 1
ATOM 725 O O . SER A 1 94 ? -8.641 -1.444 -1.652 1 97.94 94 SER A O 1
ATOM 727 N N . PHE A 1 95 ? -8.898 -3.594 -2.219 1 98.56 95 PHE A N 1
ATOM 728 C CA . PHE A 1 95 ? -10.023 -3.357 -3.113 1 98.56 95 PHE A CA 1
ATOM 729 C C . PHE A 1 95 ? -11.188 -2.727 -2.359 1 98.56 95 PHE A C 1
ATOM 731 O O . PHE A 1 95 ? -11.766 -1.737 -2.816 1 98.56 95 PHE A O 1
ATOM 738 N N . VAL A 1 96 ? -11.492 -3.23 -1.215 1 97.38 96 VAL A N 1
ATOM 739 C CA . VAL A 1 96 ? -12.617 -2.777 -0.403 1 97.38 96 VAL A CA 1
ATOM 740 C C . VAL A 1 96 ? -12.352 -1.364 0.11 1 97.38 96 VAL A C 1
ATOM 742 O O . VAL A 1 96 ? -13.273 -0.548 0.21 1 97.38 96 VAL A O 1
ATOM 745 N N . LEU A 1 97 ? -11.094 -1.054 0.342 1 97.12 97 LEU A N 1
ATOM 746 C CA . LEU A 1 97 ? -10.719 0.265 0.837 1 97.12 97 LEU A CA 1
ATOM 747 C C . LEU A 1 97 ? -10.672 1.28 -0.3 1 97.12 97 LEU A C 1
ATOM 749 O O . LEU A 1 97 ? -10.484 2.477 -0.064 1 97.12 97 LEU A O 1
ATOM 753 N N . GLY A 1 98 ? -10.773 0.798 -1.516 1 96.56 98 GLY A N 1
ATOM 754 C CA . GLY A 1 98 ? -10.688 1.67 -2.678 1 96.56 98 GLY A CA 1
ATOM 755 C C . GLY A 1 98 ? -9.266 1.954 -3.109 1 96.56 98 GLY A C 1
ATOM 756 O O . GLY A 1 98 ? -9 2.951 -3.785 1 96.56 98 GLY A O 1
ATOM 757 N N . LEU A 1 99 ? -8.336 1.191 -2.627 1 97.94 99 LEU A N 1
ATOM 758 C CA . LEU A 1 99 ? -6.938 1.346 -3.002 1 97.94 99 LEU A CA 1
ATOM 759 C C . LEU A 1 99 ? -6.617 0.535 -4.254 1 97.94 99 LEU A C 1
ATOM 761 O O . LEU A 1 99 ? -7.133 -0.57 -4.43 1 97.94 99 LEU A O 1
ATOM 765 N N . PRO A 1 100 ? -5.777 1.024 -5.074 1 97.88 100 PRO A N 1
ATOM 766 C CA . PRO A 1 100 ? -5.516 0.378 -6.359 1 97.88 100 PRO A CA 1
ATOM 767 C C . PRO A 1 100 ? -4.551 -0.801 -6.242 1 97.88 100 PRO A C 1
ATOM 769 O O . PRO A 1 100 ? -4.191 -1.412 -7.254 1 97.88 100 PRO A O 1
ATOM 772 N N . MET A 1 101 ? -4.172 -1.228 -5.086 1 98.12 101 MET A N 1
ATOM 773 C CA . MET A 1 101 ? -3.141 -2.23 -4.836 1 98.12 101 MET A CA 1
ATOM 774 C C . MET A 1 101 ? -3.746 -3.631 -4.777 1 98.12 101 MET A C 1
ATOM 776 O O . MET A 1 101 ? -3.68 -4.297 -3.742 1 98.12 101 MET A O 1
ATOM 780 N N . PHE A 1 102 ? -4.312 -4.086 -5.91 1 98.56 102 PHE A N 1
ATOM 781 C CA . PHE A 1 102 ? -4.871 -5.43 -6.055 1 98.56 102 PHE A CA 1
ATOM 782 C C . PHE A 1 102 ? -4.699 -5.938 -7.48 1 98.56 102 PHE A C 1
ATOM 784 O O . PHE A 1 102 ? -4.387 -5.16 -8.391 1 98.56 102 PHE A O 1
ATOM 791 N N . GLY A 1 103 ? -4.863 -7.238 -7.625 1 98.75 103 GLY A N 1
ATOM 792 C CA . GLY A 1 103 ? -4.727 -7.777 -8.969 1 98.75 103 GLY A CA 1
ATOM 793 C C . GLY A 1 103 ? -5.516 -9.055 -9.18 1 98.75 103 GLY A C 1
ATOM 794 O O . GLY A 1 103 ? -6.051 -9.625 -8.227 1 98.75 103 GLY A O 1
ATOM 795 N N . THR A 1 104 ? -5.68 -9.414 -10.445 1 98.94 104 THR A N 1
ATOM 796 C CA . THR A 1 104 ? -6.238 -10.688 -10.891 1 98.94 104 THR A CA 1
ATOM 797 C C . THR A 1 104 ? -5.125 -11.656 -11.289 1 98.94 104 THR A C 1
ATOM 799 O O . THR A 1 104 ? -4.266 -11.312 -12.109 1 98.94 104 THR A O 1
ATOM 802 N N . LEU A 1 105 ? -5.152 -12.828 -10.695 1 98.94 105 LEU A N 1
ATOM 803 C CA . LEU A 1 105 ? -4.141 -13.844 -10.969 1 98.94 105 LEU A CA 1
ATOM 804 C C . LEU A 1 105 ? -4.73 -14.992 -11.789 1 98.94 105 LEU A C 1
ATOM 806 O O . LEU A 1 105 ? -5.742 -15.578 -11.406 1 98.94 105 LEU A O 1
ATOM 810 N N . ILE A 1 106 ? -4.129 -15.242 -12.93 1 98.94 106 ILE A N 1
ATOM 811 C CA . ILE A 1 106 ? -4.523 -16.344 -13.805 1 98.94 106 ILE A CA 1
ATOM 812 C C . ILE A 1 106 ? -3.311 -17.219 -14.102 1 98.94 106 ILE A C 1
ATOM 814 O O . ILE A 1 106 ? -2.281 -16.734 -14.57 1 98.94 106 ILE A O 1
ATOM 818 N N . ALA A 1 107 ? -3.52 -18.5 -13.828 1 98.75 107 ALA A N 1
ATOM 819 C CA . ALA A 1 107 ? -2.418 -19.422 -14.086 1 98.75 107 ALA A CA 1
ATOM 820 C C . ALA A 1 107 ? -2.912 -20.688 -14.789 1 98.75 107 ALA A C 1
ATOM 822 O O . ALA A 1 107 ? -4.094 -21.031 -14.703 1 98.75 107 ALA A O 1
ATOM 823 N N . LEU A 1 108 ? -2.014 -21.281 -15.516 1 98.31 108 LEU A 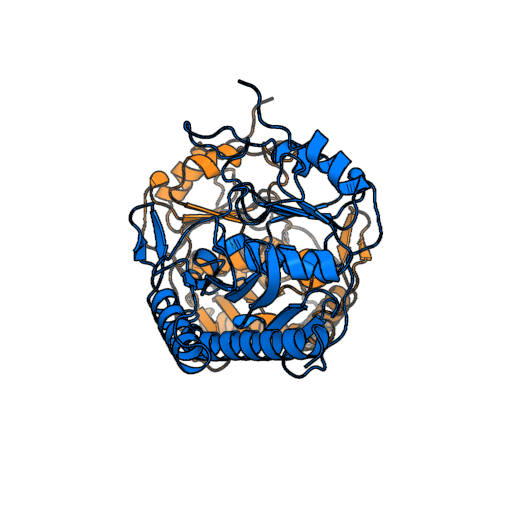N 1
ATOM 824 C CA . LEU A 1 108 ? -2.195 -22.625 -16.047 1 98.31 108 LEU A CA 1
ATOM 825 C C . LEU A 1 108 ? -1.139 -23.578 -15.484 1 98.31 108 LEU A C 1
ATOM 827 O O . LEU A 1 108 ? 0.057 -23.281 -15.539 1 98.31 108 LEU A O 1
ATOM 831 N N . LEU A 1 109 ? -1.622 -24.656 -14.906 1 97.44 109 LEU A N 1
ATOM 832 C CA . LEU A 1 109 ? -0.738 -25.719 -14.469 1 97.44 109 LEU A CA 1
ATOM 833 C C . LEU A 1 109 ? -0.747 -26.875 -15.469 1 97.44 109 LEU A C 1
ATOM 835 O O . LEU A 1 109 ? -1.785 -27.188 -16.062 1 97.44 109 LEU A O 1
ATOM 839 N N . GLU A 1 110 ? 0.375 -27.469 -15.695 1 96.12 110 GLU A N 1
ATOM 840 C CA . GLU A 1 110 ? 0.528 -28.781 -16.328 1 96.12 110 GLU A CA 1
ATOM 841 C C . GLU A 1 110 ? 1.134 -29.797 -15.375 1 96.12 110 GLU A C 1
ATOM 843 O O . GLU A 1 110 ? 2.289 -29.656 -14.969 1 96.12 110 GLU A O 1
ATOM 848 N N . ASP A 1 111 ? 0.349 -30.812 -15.023 1 94.69 111 ASP A N 1
ATOM 849 C CA . ASP A 1 111 ? 0.768 -31.812 -14.047 1 94.69 111 ASP A CA 1
ATOM 850 C C . ASP A 1 111 ? 1.267 -31.141 -12.766 1 94.69 111 ASP A C 1
ATOM 852 O O . ASP A 1 111 ? 2.375 -31.422 -12.305 1 94.69 111 ASP A O 1
ATOM 856 N N . SER A 1 112 ? 0.511 -30.141 -12.336 1 94.81 112 SER A N 1
ATOM 857 C CA . SER A 1 112 ? 0.675 -29.453 -11.062 1 94.81 112 SER A CA 1
ATOM 858 C C . SER A 1 112 ? 1.86 -28.484 -11.109 1 94.81 112 SER A C 1
ATOM 860 O O . SER A 1 112 ? 2.273 -27.953 -10.078 1 94.81 112 SER A O 1
ATOM 862 N N . GLN A 1 113 ? 2.404 -28.328 -12.367 1 95.62 113 GLN A N 1
ATOM 863 C CA . GLN A 1 113 ? 3.482 -27.359 -12.562 1 95.62 113 GLN A CA 1
ATOM 864 C C . GLN A 1 113 ? 2.98 -26.109 -13.273 1 95.62 113 GLN A C 1
ATOM 866 O O . GLN A 1 113 ? 2.361 -26.203 -14.336 1 95.62 113 GLN A O 1
ATOM 871 N N . PRO A 1 114 ? 3.221 -24.984 -12.695 1 97.44 114 PRO A N 1
ATOM 872 C CA . PRO A 1 114 ? 2.74 -23.766 -13.344 1 97.44 114 PRO A CA 1
ATOM 873 C C . PRO A 1 114 ? 3.514 -23.422 -14.617 1 97.44 114 PRO A C 1
ATOM 875 O O . PRO A 1 114 ? 4.746 -23.344 -14.594 1 97.44 114 PRO A O 1
ATOM 878 N N . VAL A 1 115 ? 2.809 -23.172 -15.711 1 98.06 115 VAL A N 1
ATOM 879 C CA . VAL A 1 115 ? 3.484 -22.969 -16.984 1 98.06 115 VAL A CA 1
ATOM 880 C C . VAL A 1 115 ? 3.082 -21.625 -17.594 1 98.06 115 VAL A C 1
ATOM 882 O O . VAL A 1 115 ? 3.77 -21.094 -18.469 1 98.06 115 VAL A O 1
ATOM 885 N N . VAL A 1 116 ? 1.964 -21.062 -17.219 1 98.75 116 VAL A N 1
ATOM 886 C CA . VAL A 1 116 ? 1.494 -19.734 -17.594 1 98.75 116 VAL A CA 1
ATOM 887 C C . VAL A 1 116 ? 1.072 -18.953 -16.359 1 98.75 116 VAL A C 1
ATOM 889 O O . VAL A 1 116 ? 0.463 -19.516 -15.445 1 98.75 116 VAL A O 1
ATOM 892 N N . GLY A 1 117 ? 1.455 -17.703 -16.312 1 98.94 117 GLY A N 1
ATOM 893 C CA . GLY A 1 117 ? 1.044 -16.812 -15.234 1 98.94 117 GLY A CA 1
ATOM 894 C C . GLY A 1 117 ? 0.777 -15.398 -15.688 1 98.94 117 GLY A C 1
ATOM 895 O O . GLY A 1 117 ? 1.535 -14.844 -16.484 1 98.94 117 GLY A O 1
ATOM 896 N N . VAL A 1 118 ? -0.353 -14.844 -15.227 1 98.94 118 VAL A N 1
ATOM 897 C CA . VAL A 1 118 ? -0.717 -13.453 -15.469 1 98.94 118 VAL A CA 1
ATOM 898 C C . VAL A 1 118 ? -1.024 -12.758 -14.148 1 98.94 118 VAL A C 1
ATOM 900 O O . VAL A 1 118 ? -1.853 -13.242 -13.367 1 98.94 118 VAL A O 1
ATOM 903 N N . ILE A 1 119 ? -0.285 -11.758 -13.859 1 98.94 119 ILE A N 1
ATOM 904 C CA . ILE A 1 119 ? -0.558 -10.82 -12.773 1 98.94 119 ILE A CA 1
ATOM 905 C C . ILE A 1 119 ? -1.117 -9.516 -13.344 1 98.94 119 ILE A C 1
ATOM 907 O O . ILE A 1 119 ? -0.366 -8.68 -13.844 1 98.94 119 ILE A O 1
ATOM 911 N N . HIS A 1 120 ? -2.434 -9.367 -13.289 1 98.81 120 HIS A N 1
ATOM 912 C CA . HIS A 1 120 ? -3.084 -8.195 -13.859 1 98.81 120 HIS A CA 1
ATOM 913 C C . HIS A 1 120 ? -3.605 -7.266 -12.766 1 98.81 120 HIS A C 1
ATOM 915 O O . HIS A 1 120 ? -4.457 -7.66 -11.969 1 98.81 120 HIS A O 1
ATOM 921 N N . MET A 1 121 ? -3.045 -6.074 -12.688 1 98.56 121 MET A N 1
ATOM 922 C CA . MET A 1 121 ? -3.463 -5.059 -11.727 1 98.56 121 MET A CA 1
ATOM 923 C C . MET A 1 121 ? -4.316 -3.99 -12.398 1 98.56 121 MET A C 1
ATOM 925 O O . MET A 1 121 ? -3.801 -2.963 -12.836 1 98.56 121 MET A O 1
ATOM 929 N N . PRO A 1 122 ? -5.586 -4.188 -12.398 1 97.94 122 PRO A N 1
ATOM 930 C CA . PRO A 1 122 ? -6.449 -3.408 -13.289 1 97.94 122 PRO A CA 1
ATOM 931 C C . PRO A 1 122 ? -6.508 -1.932 -12.906 1 97.94 122 PRO A C 1
ATOM 933 O O . PRO A 1 122 ? -6.516 -1.063 -13.781 1 97.94 122 PRO A O 1
ATOM 936 N N . ALA A 1 123 ? -6.547 -1.607 -11.625 1 97.12 123 ALA A N 1
ATOM 937 C CA . ALA A 1 123 ? -6.648 -0.212 -11.203 1 97.12 123 ALA A CA 1
ATOM 938 C C . ALA A 1 123 ? -5.363 0.55 -11.523 1 97.12 123 ALA A C 1
ATOM 940 O O . ALA A 1 123 ? -5.387 1.771 -11.695 1 97.12 123 ALA A O 1
ATOM 941 N N . MET A 1 124 ? -4.273 -0.147 -11.609 1 96.5 124 MET A N 1
ATOM 942 C CA . MET A 1 124 ? -2.992 0.465 -11.953 1 96.5 124 MET A CA 1
ATOM 943 C C . MET A 1 124 ? -2.768 0.453 -13.461 1 96.5 124 MET A C 1
ATOM 945 O O . MET A 1 124 ? -1.883 1.145 -13.969 1 96.5 124 MET A O 1
ATOM 949 N N . GLY A 1 125 ? -3.521 -0.366 -14.141 1 96.44 125 GLY A N 1
ATOM 950 C CA . GLY A 1 125 ? -3.342 -0.517 -15.578 1 96.44 125 GLY A CA 1
ATOM 951 C C . GLY A 1 125 ? -2.049 -1.22 -15.945 1 96.44 125 GLY A C 1
ATOM 952 O O . GLY A 1 125 ? -1.409 -0.874 -16.938 1 96.44 125 GLY A O 1
ATOM 953 N N . GLU A 1 126 ? -1.633 -2.119 -15.141 1 97.5 126 GLU A N 1
ATOM 954 C CA . GLU A 1 126 ? -0.365 -2.82 -15.32 1 97.5 126 GLU A CA 1
ATOM 955 C C . GLU A 1 126 ? -0.57 -4.332 -15.367 1 97.5 126 GLU A C 1
ATOM 957 O O . GLU A 1 126 ? -1.46 -4.863 -14.695 1 97.5 126 GLU A O 1
ATOM 962 N N . THR A 1 127 ? 0.234 -4.98 -16.156 1 98.56 127 THR A N 1
ATOM 963 C CA . THR A 1 127 ? 0.194 -6.434 -16.25 1 98.56 127 THR A CA 1
ATOM 964 C C . THR A 1 127 ? 1.604 -7.008 -16.344 1 98.56 127 THR A C 1
ATOM 966 O O . THR A 1 127 ? 2.422 -6.527 -17.125 1 98.56 127 THR A O 1
ATOM 969 N N . VAL A 1 128 ? 1.904 -7.949 -15.523 1 98.88 128 VAL A N 1
ATOM 970 C CA . VAL A 1 128 ? 3.086 -8.797 -15.648 1 98.88 128 VAL A CA 1
ATOM 971 C C . VAL A 1 128 ? 2.666 -10.211 -16.047 1 98.88 128 VAL A C 1
ATOM 973 O O . VAL A 1 128 ? 1.73 -10.773 -15.469 1 98.88 128 VAL A O 1
ATOM 976 N N . TYR A 1 129 ? 3.291 -10.766 -17.016 1 98.88 129 TYR A N 1
ATOM 977 C CA . TYR A 1 129 ? 2.84 -12.07 -17.5 1 98.88 129 TYR A CA 1
ATOM 978 C C . TYR A 1 129 ? 3.996 -12.859 -18.094 1 98.88 129 TYR A C 1
ATOM 980 O O . TYR A 1 129 ? 5.004 -12.281 -18.516 1 98.88 129 TYR A O 1
ATOM 988 N N . ALA A 1 130 ? 3.797 -14.172 -18.047 1 98.88 130 ALA A N 1
ATOM 989 C CA . ALA A 1 130 ? 4.852 -15.055 -18.547 1 98.88 130 ALA A CA 1
ATOM 990 C C . ALA A 1 130 ? 4.297 -16.422 -18.891 1 98.88 130 ALA A C 1
ATOM 992 O O . ALA A 1 130 ? 3.287 -16.859 -18.344 1 98.88 130 ALA A O 1
ATOM 993 N N . GLY A 1 131 ? 4.898 -17.062 -19.828 1 98.62 131 GLY A N 1
ATOM 994 C CA . GLY A 1 131 ? 4.82 -18.484 -20.156 1 98.62 131 GLY A CA 1
ATOM 995 C C . GLY A 1 131 ? 6.176 -19.172 -20.156 1 98.62 131 GLY A C 1
ATOM 996 O O . GLY A 1 131 ? 7.18 -18.562 -20.531 1 98.62 131 GLY A O 1
ATOM 997 N N . ARG A 1 132 ? 6.137 -20.406 -19.703 1 98 132 ARG A N 1
ATOM 998 C CA . ARG A 1 132 ? 7.395 -21.141 -19.656 1 98 132 ARG A CA 1
ATOM 999 C C . ARG A 1 132 ? 8.125 -21.062 -20.984 1 98 132 ARG A C 1
ATOM 1001 O O . ARG A 1 132 ? 7.582 -21.453 -22.016 1 98 132 ARG A O 1
ATOM 1008 N N . GLY A 1 133 ? 9.281 -20.531 -20.969 1 97.81 133 GLY A N 1
ATOM 1009 C CA . GLY A 1 133 ? 10.133 -20.438 -22.141 1 97.81 133 GLY A CA 1
ATOM 1010 C C . GLY A 1 133 ? 9.883 -19.188 -22.953 1 97.81 133 GLY A C 1
ATOM 1011 O O . GLY A 1 133 ? 10.555 -18.938 -23.953 1 97.81 133 GLY A O 1
ATOM 1012 N N . LEU A 1 134 ? 8.984 -18.312 -22.531 1 98.19 134 LEU A N 1
ATOM 1013 C CA . LEU A 1 134 ? 8.586 -17.172 -23.359 1 98.19 134 LEU A CA 1
ATOM 1014 C C . LEU A 1 134 ? 9.102 -15.859 -22.75 1 98.19 134 LEU A C 1
ATOM 1016 O O . LEU A 1 134 ? 8.914 -14.789 -23.328 1 98.19 134 LEU A O 1
ATOM 1020 N N . GLY A 1 135 ? 9.828 -15.922 -21.625 1 98.5 135 GLY A N 1
ATOM 1021 C CA . GLY A 1 135 ? 10.25 -14.711 -20.953 1 98.5 135 GLY A CA 1
ATOM 1022 C C . GLY A 1 135 ? 9.141 -14.078 -20.125 1 98.5 135 GLY A C 1
ATOM 1023 O O . GLY A 1 135 ? 7.992 -14.523 -20.172 1 98.5 135 GLY A O 1
ATOM 1024 N N . CYS A 1 136 ? 9.484 -13.133 -19.328 1 98.81 136 CYS A N 1
ATOM 1025 C CA . CYS A 1 136 ? 8.539 -12.352 -18.547 1 98.81 136 CYS A CA 1
ATOM 1026 C C . CYS A 1 136 ? 8.344 -10.969 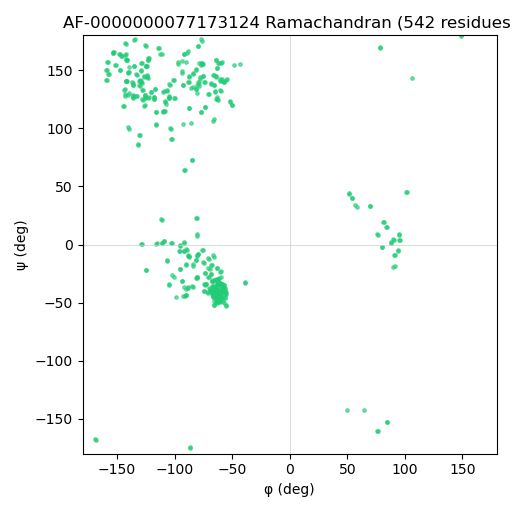-19.156 1 98.81 136 CYS A C 1
ATOM 1028 O O . CYS A 1 136 ? 9.305 -10.312 -19.547 1 98.81 136 CYS A O 1
ATOM 1030 N N . TRP A 1 137 ? 7.098 -10.555 -19.188 1 98.75 137 TRP A N 1
ATOM 1031 C CA . TRP A 1 137 ? 6.754 -9.32 -19.875 1 98.75 137 TRP A CA 1
ATOM 1032 C C . TRP A 1 137 ? 5.93 -8.406 -18.969 1 98.75 137 TRP A C 1
ATOM 1034 O O . TRP A 1 137 ? 5.227 -8.875 -18.078 1 98.75 137 TRP A O 1
ATOM 1044 N N . PHE A 1 138 ? 6.094 -7.109 -19.203 1 98.12 138 PHE A N 1
ATOM 1045 C CA . PHE A 1 138 ? 5.355 -6.059 -18.516 1 98.12 138 PHE A CA 1
ATOM 1046 C C . PHE A 1 138 ? 4.664 -5.133 -19.5 1 98.12 138 PHE A C 1
ATOM 1048 O O . PHE A 1 138 ? 5.281 -4.688 -20.469 1 98.12 138 PHE A O 1
ATOM 1055 N N . ALA A 1 139 ? 3.379 -4.949 -19.25 1 96.38 139 ALA A N 1
ATOM 1056 C CA . ALA A 1 139 ? 2.596 -4.016 -20.062 1 96.38 139 ALA A CA 1
ATOM 1057 C C . ALA A 1 139 ? 1.815 -3.047 -19.172 1 96.38 139 ALA A C 1
ATOM 1059 O O . ALA A 1 139 ? 1.416 -3.393 -18.062 1 96.38 139 ALA A O 1
ATOM 1060 N N . TYR A 1 140 ? 1.735 -1.795 -19.594 1 90.88 140 TYR A N 1
ATOM 1061 C CA . TYR A 1 140 ? 0.893 -0.804 -18.922 1 90.88 140 TYR A CA 1
ATOM 1062 C C . TYR A 1 140 ? -0.005 -0.095 -19.938 1 90.88 140 TYR A C 1
ATOM 1064 O O . TYR A 1 140 ? 0.237 -0.157 -21.141 1 90.88 140 TYR A O 1
ATOM 1072 N N . SER A 1 141 ? -1.067 0.396 -19.344 1 82.75 141 SER A N 1
ATOM 1073 C CA . SER A 1 141 ? -2.049 1.034 -20.203 1 82.75 141 SER A CA 1
ATOM 1074 C C . SER A 1 141 ? -1.397 2.084 -21.109 1 82.75 141 SER A C 1
ATOM 1076 O O . SER A 1 141 ? -0.697 2.973 -20.609 1 82.75 141 SER A O 1
ATOM 1078 N N . GLY A 1 142 ? -1.582 1.885 -22.359 1 74.31 142 GLY A N 1
ATOM 1079 C CA . GLY A 1 142 ? -1.118 2.844 -23.344 1 74.31 142 GLY A CA 1
ATOM 1080 C C . GLY A 1 142 ? 0.291 2.564 -23.828 1 74.31 142 GLY A C 1
ATOM 1081 O O . GLY A 1 142 ? 0.797 3.262 -24.719 1 74.31 142 GLY A O 1
ATOM 1082 N N . GLY A 1 143 ? 0.94 1.575 -23.109 1 78.19 143 GLY A N 1
ATOM 1083 C CA . GLY A 1 143 ? 2.318 1.357 -23.516 1 78.19 143 GLY A CA 1
ATOM 1084 C C . GLY A 1 143 ? 2.535 0.018 -24.203 1 78.19 143 GLY A C 1
ATOM 1085 O O . GLY A 1 143 ? 1.616 -0.799 -24.281 1 78.19 143 GLY A O 1
ATOM 1086 N N . ARG A 1 144 ? 3.645 -0.098 -24.875 1 87.5 144 ARG A N 1
ATOM 1087 C CA . ARG A 1 144 ? 4.074 -1.368 -25.438 1 87.5 144 ARG A CA 1
ATOM 1088 C C . ARG A 1 144 ? 4.617 -2.301 -24.359 1 87.5 144 ARG A C 1
ATOM 1090 O O . ARG A 1 144 ? 5.27 -1.854 -23.422 1 87.5 144 ARG A O 1
ATOM 1097 N N . ALA A 1 145 ? 4.348 -3.623 -24.547 1 95.25 145 ALA A N 1
ATOM 1098 C CA . ALA A 1 145 ? 4.891 -4.625 -23.641 1 95.25 145 ALA A CA 1
ATOM 1099 C C . ALA A 1 145 ? 6.414 -4.695 -23.75 1 95.25 145 ALA A C 1
ATOM 1101 O O . ALA A 1 145 ? 6.965 -4.625 -24.844 1 95.25 145 ALA A O 1
ATOM 1102 N N . VAL A 1 146 ? 7.055 -4.785 -22.672 1 96.56 146 VAL A N 1
ATOM 1103 C CA . VAL A 1 146 ? 8.508 -4.906 -22.641 1 96.56 146 VAL A CA 1
ATOM 1104 C C . VAL A 1 146 ? 8.914 -6.125 -21.812 1 96.56 146 VAL A C 1
ATOM 1106 O O . VAL A 1 146 ? 8.242 -6.473 -20.844 1 96.56 146 VAL A O 1
ATOM 1109 N N . ARG A 1 147 ? 9.953 -6.762 -22.234 1 98.06 147 ARG A N 1
ATOM 1110 C CA . ARG A 1 147 ? 10.508 -7.84 -21.422 1 98.06 147 ARG A CA 1
ATOM 1111 C C . ARG A 1 147 ? 11.133 -7.293 -20.141 1 98.06 147 ARG A C 1
ATOM 1113 O O . ARG A 1 147 ? 11.797 -6.258 -20.156 1 98.06 147 ARG A O 1
ATOM 1120 N N . VAL A 1 148 ? 10.914 -7.945 -19.062 1 98.44 148 VAL A N 1
ATOM 1121 C CA . VAL A 1 148 ? 11.461 -7.492 -17.781 1 98.44 148 VAL A CA 1
ATOM 1122 C C . VAL A 1 148 ? 12.32 -8.594 -17.172 1 98.44 148 VAL A C 1
ATOM 1124 O O . VAL A 1 148 ? 12.227 -9.758 -17.562 1 98.44 148 VAL A O 1
ATOM 1127 N N . ARG A 1 149 ? 13.188 -8.203 -16.234 1 98.75 149 ARG A N 1
ATOM 1128 C CA . ARG A 1 149 ? 14.062 -9.117 -15.5 1 98.75 149 ARG A CA 1
ATOM 1129 C C . ARG A 1 149 ? 14.172 -8.711 -14.031 1 98.75 149 ARG A C 1
ATOM 1131 O O . ARG A 1 149 ? 14.086 -7.527 -13.703 1 98.75 149 ARG A O 1
ATOM 1138 N N . ALA A 1 150 ? 14.344 -9.727 -13.219 1 98.81 150 ALA A N 1
ATOM 1139 C CA . ALA A 1 150 ? 14.625 -9.469 -11.812 1 98.81 150 ALA A CA 1
ATOM 1140 C C . ALA A 1 150 ? 15.906 -8.648 -11.648 1 98.81 150 ALA A C 1
ATOM 1142 O O . ALA A 1 150 ? 16.75 -8.633 -12.539 1 98.81 150 ALA A O 1
ATOM 1143 N N . ALA A 1 151 ? 16.047 -7.953 -10.555 1 98.69 151 ALA A N 1
ATOM 1144 C CA . ALA A 1 151 ? 17.203 -7.109 -10.266 1 98.69 151 ALA A CA 1
ATOM 1145 C C . ALA A 1 151 ? 18.484 -7.945 -10.156 1 98.69 151 ALA A C 1
ATOM 1147 O O . ALA A 1 151 ? 18.422 -9.156 -9.945 1 98.69 151 ALA A O 1
ATOM 1148 N N . PRO A 1 152 ? 19.641 -7.289 -10.328 1 98.44 152 PRO A N 1
ATOM 1149 C CA . PRO A 1 152 ? 20.891 -8 -10.086 1 98.44 152 PRO A CA 1
ATOM 1150 C C . PRO A 1 152 ? 21.031 -8.477 -8.641 1 98.44 152 PRO A C 1
ATOM 1152 O O . PRO A 1 152 ? 20.375 -7.934 -7.742 1 98.44 152 PRO A O 1
ATOM 1155 N N . GLU A 1 153 ? 21.828 -9.469 -8.5 1 98.25 153 GLU A N 1
ATOM 1156 C CA . GLU A 1 153 ? 22.094 -10.039 -7.184 1 98.25 153 GLU A CA 1
ATOM 1157 C C . GLU A 1 153 ? 22.625 -8.992 -6.223 1 98.25 153 GLU A C 1
ATOM 1159 O O . GLU A 1 153 ? 23.469 -8.164 -6.602 1 98.25 153 GLU A O 1
ATOM 1164 N N . VAL A 1 154 ? 22.156 -9.062 -4.988 1 98.56 154 VAL A N 1
ATOM 1165 C CA . VAL A 1 154 ? 22.656 -8.234 -3.904 1 98.56 154 VAL A CA 1
ATOM 1166 C C . VAL A 1 154 ? 22.703 -9.039 -2.609 1 98.56 154 VAL A C 1
ATOM 1168 O O . VAL A 1 154 ? 22.031 -10.078 -2.498 1 98.56 154 VAL A O 1
ATOM 1171 N N . GLU A 1 155 ? 23.469 -8.5 -1.577 1 98.56 155 GLU A N 1
ATOM 1172 C CA . GLU A 1 155 ? 23.391 -9.055 -0.228 1 98.56 155 GLU A CA 1
ATOM 1173 C C . GLU A 1 155 ? 22.125 -8.609 0.49 1 98.56 155 GLU A C 1
ATOM 1175 O O . GLU A 1 155 ? 21.547 -7.566 0.161 1 98.56 155 GLU A O 1
ATOM 1180 N N . LEU A 1 156 ? 21.781 -9.422 1.434 1 98.69 156 LEU A N 1
ATOM 1181 C CA . LEU A 1 156 ? 20.547 -9.133 2.16 1 98.69 156 LEU A CA 1
ATOM 1182 C C . LEU A 1 156 ? 20.578 -7.738 2.773 1 98.69 156 LEU A C 1
ATOM 1184 O O . LEU A 1 156 ? 19.594 -7.004 2.717 1 98.69 156 LEU A O 1
ATOM 1188 N N . GLN A 1 157 ? 21.719 -7.285 3.27 1 98.25 157 GLN A N 1
ATOM 1189 C CA . GLN A 1 157 ? 21.859 -6 3.947 1 98.25 157 GLN A CA 1
ATOM 1190 C C . GLN A 1 157 ? 21.75 -4.844 2.961 1 98.25 157 GLN A C 1
ATOM 1192 O O . GLN A 1 157 ? 21.609 -3.688 3.367 1 98.25 157 GLN A O 1
ATOM 1197 N N . ALA A 1 158 ? 21.797 -5.137 1.687 1 98.31 158 ALA A N 1
ATOM 1198 C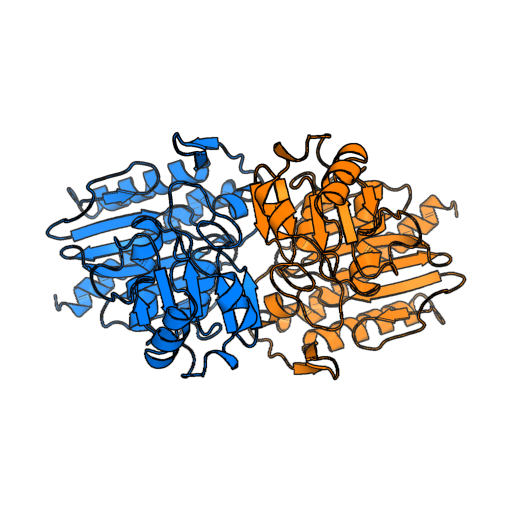 CA . ALA A 1 158 ? 21.672 -4.117 0.649 1 98.31 158 ALA A CA 1
ATOM 1199 C C . ALA A 1 158 ? 20.328 -4.234 -0.076 1 98.31 158 ALA A C 1
ATOM 1201 O O . ALA A 1 158 ? 20.047 -3.475 -1.006 1 98.31 158 ALA A O 1
ATOM 1202 N N . ALA A 1 159 ? 19.484 -5.148 0.343 1 98.75 159 ALA A N 1
ATOM 1203 C CA . ALA A 1 159 ? 18.281 -5.504 -0.407 1 98.75 159 ALA A CA 1
ATOM 1204 C C . ALA A 1 159 ? 17.109 -4.605 -0.025 1 98.75 159 ALA A C 1
ATOM 1206 O O . ALA A 1 159 ? 16.984 -4.191 1.131 1 98.75 159 ALA A O 1
ATOM 1207 N N . PHE A 1 160 ? 16.344 -4.223 -0.968 1 98.44 160 PHE A N 1
ATOM 1208 C CA . PHE A 1 160 ? 14.992 -3.703 -0.767 1 98.44 160 PHE A CA 1
ATOM 1209 C C . PHE A 1 160 ? 13.977 -4.84 -0.732 1 98.44 160 PHE A C 1
ATOM 1211 O O . PHE A 1 160 ? 13.781 -5.539 -1.729 1 98.44 160 PHE A O 1
ATOM 1218 N N . ALA A 1 161 ? 13.289 -5.02 0.408 1 98.62 161 ALA A N 1
ATOM 1219 C CA . ALA A 1 161 ? 12.422 -6.168 0.642 1 98.62 161 ALA A CA 1
ATOM 1220 C C . ALA A 1 161 ? 11 -5.723 0.975 1 98.62 161 ALA A C 1
ATOM 1222 O O . ALA A 1 161 ? 10.773 -4.559 1.316 1 98.62 161 ALA A O 1
ATOM 1223 N N . SER A 1 162 ? 10.086 -6.633 0.776 1 98.62 162 SER A N 1
ATOM 1224 C CA . SER A 1 162 ? 8.695 -6.316 1.102 1 98.62 162 SER A CA 1
ATOM 1225 C C . SER A 1 162 ? 7.957 -7.551 1.612 1 98.62 162 SER A C 1
ATOM 1227 O O . SER A 1 162 ? 8.43 -8.68 1.439 1 98.62 162 SER A O 1
ATOM 1229 N N . ALA A 1 163 ? 6.852 -7.316 2.266 1 98.19 163 ALA A N 1
ATOM 1230 C CA . ALA A 1 163 ? 5.859 -8.32 2.645 1 98.19 163 ALA A CA 1
ATOM 1231 C C . ALA A 1 163 ? 4.441 -7.773 2.512 1 98.19 163 ALA A C 1
ATOM 1233 O O . ALA A 1 163 ? 4.246 -6.559 2.428 1 98.19 163 ALA A O 1
ATOM 1234 N N . THR A 1 164 ? 3.502 -8.648 2.414 1 96.81 164 THR A N 1
ATOM 1235 C CA . THR A 1 164 ? 2.105 -8.234 2.348 1 96.81 164 THR A CA 1
ATOM 1236 C C . THR A 1 164 ? 1.628 -7.719 3.703 1 96.81 164 THR A C 1
ATOM 1238 O O . THR A 1 164 ? 0.902 -6.727 3.775 1 96.81 164 THR A O 1
ATOM 1241 N N . GLY A 1 165 ? 2.002 -8.344 4.723 1 95.5 165 GLY A N 1
ATOM 1242 C CA . GLY A 1 165 ? 1.576 -8.023 6.074 1 95.5 165 GLY A CA 1
ATOM 1243 C C . GLY A 1 165 ? 2.369 -8.758 7.137 1 95.5 165 GLY A C 1
ATOM 1244 O O . GLY A 1 165 ? 3.416 -9.344 6.848 1 95.5 165 GLY A O 1
ATOM 1245 N N . ALA A 1 166 ? 1.825 -8.68 8.375 1 95.69 166 ALA A N 1
ATOM 1246 C CA . ALA A 1 166 ? 2.576 -9.219 9.508 1 95.69 166 ALA A CA 1
ATOM 1247 C C . ALA A 1 166 ? 2.016 -10.57 9.945 1 95.69 166 ALA A C 1
ATOM 1249 O O . ALA A 1 166 ? 2.543 -11.203 10.859 1 95.69 166 ALA A O 1
ATOM 1250 N N . HIS A 1 167 ? 1.021 -11.062 9.273 1 93 167 HIS A N 1
ATOM 1251 C CA . HIS A 1 167 ? 0.357 -12.289 9.695 1 93 167 HIS A CA 1
ATOM 1252 C C . HIS A 1 167 ? 1.312 -13.484 9.648 1 93 167 HIS A C 1
ATOM 1254 O O . HIS A 1 167 ? 2.275 -13.477 8.875 1 93 167 HIS A O 1
ATOM 1260 N N . CYS A 1 168 ? 1.072 -14.477 10.5 1 94.38 168 CYS A N 1
ATOM 1261 C CA . CYS A 1 168 ? 1.854 -15.703 10.578 1 94.38 168 CYS A CA 1
ATOM 1262 C C . CYS A 1 168 ? 3.336 -15.391 10.758 1 94.38 168 CYS A C 1
ATOM 1264 O O . CYS A 1 168 ? 4.184 -15.992 10.086 1 94.38 168 CYS A O 1
ATOM 1266 N N . SER A 1 169 ? 3.646 -14.422 11.555 1 96.12 169 SER A N 1
ATOM 1267 C CA . SER A 1 169 ? 5.012 -14.008 11.867 1 96.12 169 SER A CA 1
ATOM 1268 C C . SER A 1 169 ? 5.18 -13.766 13.367 1 96.12 169 SER A C 1
ATOM 1270 O O . SER A 1 169 ? 4.219 -13.867 14.125 1 96.12 169 SER A O 1
ATOM 1272 N N . ASP A 1 170 ? 6.41 -13.461 13.734 1 95.19 170 ASP A N 1
ATOM 1273 C CA . ASP A 1 170 ? 6.738 -13.125 15.117 1 95.19 170 ASP A CA 1
ATOM 1274 C C . ASP A 1 170 ? 6.07 -11.812 15.539 1 95.19 170 ASP A C 1
ATOM 1276 O O . ASP A 1 170 ? 6.023 -11.492 16.719 1 95.19 170 ASP A O 1
ATOM 1280 N N . ILE A 1 171 ? 5.516 -11.094 14.656 1 95.88 171 ILE A N 1
ATOM 1281 C CA . ILE A 1 171 ? 4.852 -9.828 14.93 1 95.88 171 ILE A CA 1
ATOM 1282 C C . ILE A 1 171 ? 3.369 -10.07 15.211 1 95.88 171 ILE A C 1
ATOM 1284 O O . ILE A 1 171 ? 2.791 -9.461 16.109 1 95.88 171 ILE A O 1
ATOM 1288 N N . GLN A 1 172 ? 2.811 -10.898 14.398 1 95.12 172 GLN A N 1
ATOM 1289 C CA . GLN A 1 172 ? 1.39 -11.227 14.477 1 95.12 172 GLN A CA 1
ATOM 1290 C C . GLN A 1 172 ? 1.149 -12.711 14.211 1 95.12 172 GLN A C 1
ATOM 1292 O O . GLN A 1 172 ? 1.212 -13.164 13.07 1 95.12 172 GLN A O 1
ATOM 1297 N N . HIS A 1 173 ? 0.953 -13.469 15.25 1 87.94 173 HIS A N 1
ATOM 1298 C CA . HIS A 1 173 ? 0.751 -14.891 15.039 1 87.94 173 HIS A CA 1
ATOM 1299 C C . HIS A 1 173 ? -0.44 -15.406 15.844 1 87.94 173 HIS A C 1
ATOM 1301 O O . HIS A 1 173 ? -0.827 -14.797 16.844 1 87.94 173 HIS A O 1
ATOM 1307 N N . GLN A 1 174 ? -1.04 -16.375 15.188 1 80.62 174 GLN A N 1
ATOM 1308 C CA . GLN A 1 174 ? -2.09 -17.109 15.891 1 80.62 174 GLN A CA 1
ATOM 1309 C C . GLN A 1 174 ? -1.553 -18.406 16.484 1 80.62 174 GLN A C 1
ATOM 1311 O O . GLN A 1 174 ? -0.56 -18.953 16 1 80.62 174 GLN A O 1
ATOM 1316 N N . ALA A 1 175 ? -2.143 -18.859 17.422 1 74.19 175 ALA A N 1
ATOM 1317 C CA . ALA A 1 175 ? -1.689 -19.984 18.234 1 74.19 175 ALA A CA 1
ATOM 1318 C C . ALA A 1 175 ? -1.517 -21.25 17.391 1 74.19 175 ALA A C 1
ATOM 1320 O O . ALA A 1 175 ? -0.638 -22.062 17.656 1 74.19 175 ALA A O 1
ATOM 1321 N N . ALA A 1 176 ? -2.125 -21.375 16.328 1 73.94 176 ALA A N 1
ATOM 1322 C CA . ALA A 1 176 ? -2.15 -22.656 15.633 1 73.94 176 ALA A CA 1
ATOM 1323 C C . ALA A 1 176 ? -1.066 -22.734 14.562 1 73.94 176 ALA A C 1
ATOM 1325 O O . ALA A 1 176 ? -0.883 -23.766 13.922 1 73.94 176 ALA A O 1
ATOM 1326 N N . GLN A 1 177 ? -0.34 -21.703 14.422 1 77.75 177 GLN A N 1
ATOM 1327 C CA . GLN A 1 177 ? 0.66 -21.703 13.359 1 77.75 177 GLN A CA 1
ATOM 1328 C C . GLN A 1 177 ? 2.031 -21.312 13.891 1 77.75 177 GLN A C 1
ATOM 1330 O O . GLN A 1 177 ? 2.131 -20.516 14.836 1 77.75 177 GLN A O 1
ATOM 1335 N N . THR A 1 178 ? 3.018 -22.016 13.375 1 83.69 178 THR A N 1
ATOM 1336 C CA . THR A 1 178 ? 4.371 -21.578 13.68 1 83.69 178 THR A CA 1
ATOM 1337 C C . THR A 1 178 ? 4.719 -20.312 12.891 1 83.69 178 THR A C 1
ATOM 1339 O O . THR A 1 178 ? 4.773 -20.344 11.656 1 83.69 178 THR A O 1
ATOM 1342 N N . PRO A 1 179 ? 4.996 -19.266 13.641 1 93 179 PRO A N 1
ATOM 1343 C CA . PRO A 1 179 ? 5.254 -18 12.961 1 93 179 PRO A CA 1
ATOM 1344 C C . PRO A 1 179 ? 6.684 -17.891 12.438 1 93 179 PRO A C 1
ATOM 1346 O O . PRO A 1 179 ? 7.594 -18.531 12.977 1 93 179 PRO A O 1
ATOM 1349 N N . TYR A 1 180 ? 6.84 -17.141 11.359 1 95.75 180 TYR A N 1
ATOM 1350 C CA . TYR A 1 180 ? 8.156 -16.844 10.812 1 95.75 180 TYR A CA 1
ATOM 1351 C C . TYR A 1 180 ? 8.727 -15.562 11.422 1 95.75 180 TYR A C 1
ATOM 1353 O O . TYR A 1 180 ? 7.98 -14.711 11.906 1 95.75 180 TYR A O 1
ATOM 1361 N N . ARG A 1 181 ? 10.023 -15.406 11.398 1 96.69 181 ARG A N 1
ATOM 1362 C CA . ARG A 1 181 ? 10.719 -14.258 11.969 1 96.69 181 ARG A CA 1
ATOM 1363 C C . ARG A 1 181 ? 10.758 -13.094 10.984 1 96.69 181 ARG A C 1
ATOM 1365 O O . ARG A 1 181 ? 11.836 -12.688 10.539 1 96.69 181 ARG A O 1
ATOM 1372 N N . LEU A 1 182 ? 9.672 -12.477 10.797 1 97.38 182 LEU A N 1
ATOM 1373 C CA . LEU A 1 182 ? 9.562 -11.359 9.867 1 97.38 182 LEU A CA 1
ATOM 1374 C C . LEU A 1 182 ? 10.305 -10.133 10.406 1 97.38 182 LEU A C 1
ATOM 1376 O O . LEU A 1 182 ? 10.898 -9.383 9.633 1 97.38 182 LEU A O 1
ATOM 1380 N N . ALA A 1 183 ? 10.266 -9.883 11.734 1 96.81 183 ALA A N 1
ATOM 1381 C CA . ALA A 1 183 ? 10.977 -8.75 12.328 1 96.81 183 ALA A CA 1
ATOM 1382 C C . ALA A 1 183 ? 12.469 -8.82 12.039 1 96.81 183 ALA A C 1
ATOM 1384 O O . ALA A 1 183 ? 13.117 -7.797 11.812 1 96.81 183 ALA A O 1
ATOM 1385 N N . ALA A 1 184 ? 12.969 -10 12.055 1 97.06 184 ALA A N 1
ATOM 1386 C CA . ALA A 1 184 ? 14.383 -10.188 11.75 1 97.06 184 ALA A CA 1
ATOM 1387 C C . ALA A 1 184 ? 14.688 -9.758 10.32 1 97.06 184 ALA A C 1
ATOM 1389 O O . ALA A 1 184 ? 15.695 -9.094 10.062 1 97.06 184 ALA A O 1
ATOM 1390 N N . LEU A 1 185 ? 13.852 -10.141 9.375 1 98 185 LEU A N 1
ATOM 1391 C CA . LEU A 1 185 ? 14.031 -9.734 7.984 1 98 185 LEU A CA 1
ATOM 1392 C C . LEU A 1 185 ? 13.969 -8.211 7.852 1 98 185 LEU A C 1
ATOM 1394 O O . LEU A 1 185 ? 14.812 -7.609 7.188 1 98 185 LEU A O 1
ATOM 1398 N N . ILE A 1 186 ? 12.977 -7.637 8.516 1 97.94 186 ILE A N 1
ATOM 1399 C CA . ILE A 1 186 ? 12.781 -6.191 8.492 1 97.94 186 ILE A CA 1
ATOM 1400 C C . ILE A 1 186 ? 14.055 -5.488 8.953 1 97.94 186 ILE A C 1
ATOM 1402 O O . ILE A 1 186 ? 14.492 -4.508 8.344 1 97.94 186 ILE A O 1
ATOM 1406 N N . ASN A 1 187 ? 14.672 -5.996 9.914 1 96.94 187 ASN A N 1
ATOM 1407 C CA . ASN A 1 187 ? 15.789 -5.316 10.57 1 96.94 187 ASN A CA 1
ATOM 1408 C C . ASN A 1 187 ? 17.125 -5.637 9.898 1 96.94 187 ASN A C 1
ATOM 1410 O O . ASN A 1 187 ? 18.141 -5.047 10.234 1 96.94 187 ASN A O 1
ATOM 1414 N N . THR A 1 188 ? 17.141 -6.578 8.984 1 97.62 188 THR A N 1
ATOM 1415 C CA . THR A 1 188 ? 18.406 -6.984 8.359 1 97.62 188 THR A CA 1
ATOM 1416 C C . THR A 1 188 ? 18.531 -6.371 6.965 1 97.62 188 THR A C 1
ATOM 1418 O O . THR A 1 188 ? 19.641 -6.16 6.477 1 97.62 188 THR A O 1
ATOM 1421 N N . THR A 1 189 ? 17.438 -6.078 6.316 1 98.06 189 THR A N 1
ATOM 1422 C CA . THR A 1 189 ? 17.469 -5.543 4.961 1 98.06 189 THR A CA 1
ATOM 1423 C C . THR A 1 189 ? 17.797 -4.055 4.973 1 98.06 189 THR A C 1
ATOM 1425 O O . THR A 1 189 ? 17.625 -3.383 5.996 1 98.06 189 THR A O 1
ATOM 1428 N N . LYS A 1 190 ? 18.328 -3.557 3.871 1 96.75 190 LYS A N 1
ATOM 1429 C CA . LYS A 1 190 ? 18.625 -2.131 3.744 1 96.75 190 LYS A CA 1
ATOM 1430 C C . LYS A 1 190 ? 17.344 -1.297 3.871 1 96.75 190 LYS A C 1
ATOM 1432 O O . LYS A 1 190 ? 17.344 -0.252 4.523 1 96.75 190 LYS A O 1
ATOM 1437 N N . LYS A 1 191 ? 16.375 -1.713 3.219 1 96.5 191 LYS A N 1
ATOM 1438 C CA . LYS A 1 191 ? 15.07 -1.067 3.199 1 96.5 191 LYS A CA 1
ATOM 1439 C C . LYS A 1 191 ? 13.945 -2.102 3.172 1 96.5 191 LYS A C 1
ATOM 1441 O O . LYS A 1 191 ? 14.062 -3.133 2.506 1 96.5 191 LYS A O 1
ATOM 1446 N N . PHE A 1 192 ? 12.906 -1.806 3.904 1 97.38 192 PHE A N 1
ATOM 1447 C CA . PHE A 1 192 ? 11.758 -2.699 3.949 1 97.38 192 PHE A CA 1
ATOM 1448 C C . PHE A 1 192 ? 10.453 -1.91 3.861 1 97.38 192 PHE A C 1
ATOM 1450 O O . PHE A 1 192 ? 10.32 -0.851 4.477 1 97.38 192 PHE A O 1
ATOM 1457 N N . ARG A 1 193 ? 9.508 -2.381 3.08 1 97.38 193 ARG A N 1
ATOM 1458 C CA . ARG A 1 193 ? 8.164 -1.814 3.004 1 97.38 193 ARG A CA 1
ATOM 1459 C C . ARG A 1 193 ? 7.109 -2.912 2.91 1 97.38 193 ARG A C 1
ATOM 1461 O O . ARG A 1 193 ? 7.395 -4.02 2.445 1 97.38 193 ARG A O 1
ATOM 1468 N N . PHE A 1 194 ? 5.965 -2.572 3.379 1 97.44 194 PHE A N 1
ATOM 1469 C CA . PHE A 1 194 ? 4.812 -3.43 3.133 1 97.44 194 PHE A CA 1
ATOM 1470 C C . PHE A 1 194 ? 4.07 -2.994 1.875 1 97.44 194 PHE A C 1
ATOM 1472 O O . PHE A 1 194 ? 3.434 -1.94 1.857 1 97.44 194 PHE A O 1
ATOM 1479 N N . VAL A 1 195 ? 4.145 -3.621 0.739 1 95.75 195 VAL A N 1
ATOM 1480 C CA . VAL A 1 195 ? 3.516 -3.277 -0.532 1 95.75 195 VAL A CA 1
ATOM 1481 C C . VAL A 1 195 ? 2.254 -4.113 -0.728 1 95.75 195 VAL A C 1
ATOM 1483 O O . VAL A 1 195 ? 1.179 -3.574 -1 1 95.75 195 VAL A O 1
ATOM 1486 N N . GLY A 1 196 ? 2.172 -5.316 -0.518 1 92.94 196 GLY A N 1
ATOM 1487 C CA . GLY A 1 196 ? 1.015 -6.188 -0.367 1 92.94 196 GLY A CA 1
ATOM 1488 C C . GLY A 1 196 ? 0.776 -7.074 -1.572 1 92.94 196 GLY A C 1
ATOM 1489 O O . GLY A 1 196 ? 1.035 -6.676 -2.709 1 92.94 196 GLY A O 1
ATOM 1490 N N . ASP A 1 197 ? 0.398 -8.156 -1.359 1 97.12 197 ASP A N 1
ATOM 1491 C CA . ASP A 1 197 ? -0.229 -9.133 -2.248 1 97.12 197 ASP A CA 1
ATOM 1492 C C . ASP A 1 197 ? 0.573 -9.297 -3.537 1 97.12 197 ASP A C 1
ATOM 1494 O O . ASP A 1 197 ? 1.803 -9.359 -3.506 1 97.12 197 ASP A O 1
ATOM 1498 N N . CYS A 1 198 ? -0.094 -9.477 -4.688 1 98.88 198 CYS A N 1
ATOM 1499 C CA . CYS A 1 198 ? 0.607 -9.82 -5.918 1 98.88 198 CYS A CA 1
ATOM 1500 C C . CYS A 1 198 ? 1.458 -8.648 -6.402 1 98.88 198 CYS A C 1
ATOM 1502 O O . CYS A 1 198 ? 2.428 -8.844 -7.137 1 98.88 198 CYS A O 1
ATOM 1504 N N . VAL A 1 199 ? 1.206 -7.445 -5.938 1 98.81 199 VAL A N 1
ATOM 1505 C CA . VAL A 1 199 ? 1.889 -6.242 -6.402 1 98.81 199 VAL A CA 1
ATOM 1506 C C . VAL A 1 199 ? 3.373 -6.324 -6.051 1 98.81 199 VAL A C 1
ATOM 1508 O O . VAL A 1 199 ? 4.23 -5.988 -6.871 1 98.81 199 VAL A O 1
ATOM 1511 N N . GLN A 1 200 ? 3.695 -6.801 -4.871 1 98.88 200 GLN A N 1
ATOM 1512 C CA . GLN A 1 200 ? 5.098 -6.879 -4.465 1 98.88 200 GLN A CA 1
ATOM 1513 C C . GLN A 1 200 ? 5.867 -7.859 -5.344 1 98.88 200 GLN A C 1
ATOM 1515 O O . GLN A 1 200 ? 7.031 -7.621 -5.672 1 98.88 200 GLN A O 1
ATOM 1520 N N . HIS A 1 201 ? 5.23 -8.922 -5.707 1 98.94 201 HIS A N 1
ATOM 1521 C CA . HIS A 1 201 ? 5.91 -9.922 -6.523 1 98.94 201 HIS A CA 1
ATOM 1522 C C . HIS A 1 201 ? 6.062 -9.445 -7.965 1 98.94 201 HIS A C 1
ATOM 1524 O O . HIS A 1 201 ? 7.051 -9.773 -8.625 1 98.94 201 HIS A O 1
ATOM 1530 N N . ALA A 1 202 ? 5.059 -8.688 -8.445 1 98.94 202 ALA A N 1
ATOM 1531 C CA . ALA A 1 202 ? 5.211 -8.039 -9.742 1 98.94 202 ALA A CA 1
ATOM 1532 C C . ALA A 1 202 ? 6.426 -7.113 -9.758 1 98.94 202 ALA A C 1
ATOM 1534 O O . ALA A 1 202 ? 7.145 -7.035 -10.758 1 98.94 202 ALA A O 1
ATOM 1535 N N . LEU A 1 203 ? 6.676 -6.438 -8.672 1 98.81 203 LEU A N 1
ATOM 1536 C CA . LEU A 1 203 ? 7.812 -5.531 -8.57 1 98.81 203 LEU A CA 1
ATOM 1537 C C . LEU A 1 203 ? 9.125 -6.305 -8.602 1 98.81 203 LEU A C 1
ATOM 1539 O O . LEU A 1 203 ? 10.125 -5.812 -9.133 1 98.81 203 LEU A O 1
ATOM 1543 N N . VAL A 1 204 ? 9.148 -7.496 -8.008 1 98.94 204 VAL A N 1
ATOM 1544 C CA . VAL A 1 204 ? 10.344 -8.336 -8.086 1 98.94 204 VAL A CA 1
ATOM 1545 C C . VAL A 1 204 ? 10.602 -8.727 -9.539 1 98.94 204 VAL A C 1
ATOM 1547 O O . VAL A 1 204 ? 11.742 -8.641 -10.016 1 98.94 204 VAL A O 1
ATOM 1550 N N . CYS A 1 205 ? 9.523 -9.117 -10.219 1 98.94 205 CYS A N 1
ATOM 1551 C CA . CYS A 1 205 ? 9.648 -9.508 -11.617 1 98.94 205 CYS A CA 1
ATOM 1552 C C . CYS A 1 205 ? 10.219 -8.367 -12.453 1 98.94 205 CYS A C 1
ATOM 1554 O O . CYS A 1 205 ? 10.984 -8.594 -13.391 1 98.94 205 CYS A O 1
ATOM 1556 N N . ARG A 1 206 ? 9.891 -7.168 -12.094 1 98.38 206 ARG A N 1
ATOM 1557 C CA . ARG A 1 206 ? 10.25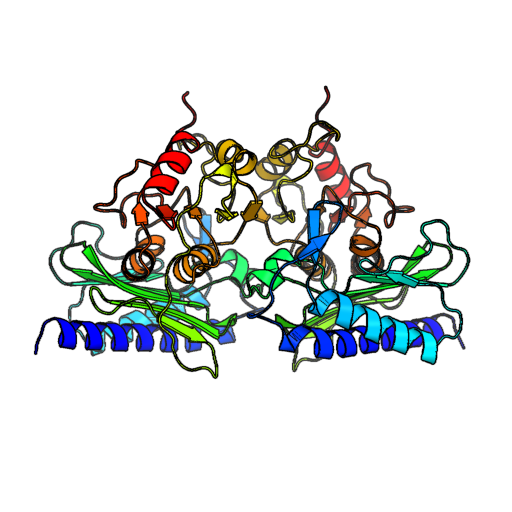8 -5.984 -12.867 1 98.38 206 ARG A CA 1
ATOM 1558 C C . ARG A 1 206 ? 11.609 -5.438 -12.414 1 98.38 206 ARG A C 1
ATOM 1560 O O . ARG A 1 206 ? 12.07 -4.418 -12.93 1 98.38 206 ARG A O 1
ATOM 1567 N N . GLY A 1 207 ? 12.172 -6.012 -11.422 1 98.44 207 GLY A N 1
ATOM 1568 C CA . GLY A 1 207 ? 13.477 -5.598 -10.938 1 98.44 207 GLY A CA 1
ATOM 1569 C C . GLY A 1 207 ? 13.422 -4.387 -10.031 1 98.44 207 GLY A C 1
ATOM 1570 O O . GLY A 1 207 ? 14.43 -3.693 -9.852 1 98.44 207 GLY A O 1
ATOM 1571 N N . ARG A 1 208 ? 12.281 -4.098 -9.477 1 97.75 208 ARG A N 1
ATOM 1572 C CA . ARG A 1 208 ? 12.094 -2.924 -8.633 1 97.75 208 ARG A CA 1
ATOM 1573 C C . ARG A 1 208 ? 12.25 -3.283 -7.156 1 97.75 208 ARG A C 1
ATOM 1575 O O . ARG A 1 208 ? 12.438 -2.404 -6.316 1 97.75 208 ARG A O 1
ATOM 1582 N N . LEU A 1 209 ? 12.102 -4.496 -6.793 1 98.44 209 LEU A N 1
ATOM 1583 C CA . LEU A 1 209 ? 12.352 -5.086 -5.484 1 98.44 209 LEU A CA 1
ATOM 1584 C C . LEU A 1 209 ? 13.32 -6.262 -5.594 1 98.44 209 LEU A C 1
ATOM 1586 O O . LEU A 1 209 ? 13.352 -6.945 -6.621 1 98.44 209 LEU A O 1
ATOM 1590 N N . HIS A 1 210 ? 14.023 -6.504 -4.504 1 98.88 210 HIS A N 1
ATOM 1591 C CA . HIS A 1 210 ? 14.969 -7.617 -4.523 1 98.88 210 HIS A CA 1
ATOM 1592 C C . HIS A 1 210 ? 14.328 -8.891 -3.99 1 98.88 210 HIS A C 1
ATOM 1594 O O . HIS A 1 210 ? 14.703 -10 -4.383 1 98.88 210 HIS A O 1
ATOM 1600 N N . LEU A 1 211 ? 13.383 -8.742 -3.061 1 98.75 211 LEU A N 1
ATOM 1601 C CA . LEU A 1 211 ? 12.711 -9.906 -2.504 1 98.75 211 LEU A CA 1
ATOM 1602 C C . LEU A 1 211 ? 11.359 -9.523 -1.921 1 98.75 211 LEU A C 1
ATOM 1604 O O . LEU A 1 211 ? 11.18 -8.406 -1.435 1 98.75 211 LEU A O 1
ATOM 1608 N N . ALA A 1 212 ? 10.445 -10.359 -1.993 1 98.88 212 ALA A N 1
ATOM 1609 C CA . ALA A 1 212 ? 9.094 -10.25 -1.44 1 98.88 212 ALA A CA 1
ATOM 1610 C C . ALA A 1 212 ? 8.664 -11.547 -0.771 1 98.88 212 ALA A C 1
ATOM 1612 O O . ALA A 1 212 ? 8.898 -12.633 -1.304 1 98.88 212 ALA A O 1
ATOM 1613 N N . VAL A 1 213 ? 8 -11.375 0.389 1 98.31 213 VAL A N 1
ATOM 1614 C CA . VAL A 1 213 ? 7.68 -12.578 1.153 1 98.31 213 VAL A CA 1
ATOM 1615 C C . VAL A 1 213 ? 6.203 -12.562 1.542 1 98.31 213 VAL A C 1
ATOM 1617 O O . VAL A 1 213 ? 5.645 -11.5 1.843 1 98.31 213 VAL A O 1
ATOM 1620 N N . ASP A 1 214 ? 5.598 -13.68 1.473 1 97.75 214 ASP A N 1
ATOM 1621 C CA . ASP A 1 214 ? 4.289 -13.953 2.059 1 97.75 214 ASP A CA 1
ATOM 1622 C C . ASP A 1 214 ? 4.332 -15.203 2.934 1 97.75 214 ASP A C 1
ATOM 1624 O O . ASP A 1 214 ? 4.633 -16.297 2.449 1 97.75 214 ASP A O 1
ATOM 1628 N N . THR A 1 215 ? 3.928 -15.031 4.152 1 96.19 215 THR A N 1
ATOM 1629 C CA . THR A 1 215 ? 4.055 -16.109 5.121 1 96.19 215 THR A CA 1
ATOM 1630 C C . THR A 1 215 ? 2.838 -17.031 5.07 1 96.19 215 THR A C 1
ATOM 1632 O O . THR A 1 215 ? 2.85 -18.125 5.648 1 96.19 215 THR A O 1
ATOM 1635 N N . LEU A 1 216 ? 1.827 -16.641 4.375 1 94.38 216 LEU A N 1
ATOM 1636 C CA . LEU A 1 216 ? 0.606 -17.422 4.211 1 94.38 216 LEU A CA 1
ATOM 1637 C C . LEU A 1 216 ? 0.024 -17.234 2.814 1 94.38 216 LEU A C 1
ATOM 1639 O O . LEU A 1 216 ? -0.311 -16.125 2.422 1 94.38 216 LEU A O 1
ATOM 1643 N N . MET A 1 217 ? -0.058 -18.344 2.098 1 95.12 217 MET A N 1
ATOM 1644 C CA . MET A 1 217 ? -0.532 -18.297 0.717 1 95.12 217 MET A CA 1
ATOM 1645 C C . MET A 1 217 ? -1.391 -19.516 0.399 1 95.12 217 MET A C 1
ATOM 1647 O O . MET A 1 217 ? -1.103 -20.625 0.86 1 95.12 217 MET A O 1
ATOM 1651 N N . ASN A 1 218 ? -2.43 -19.328 -0.341 1 96 218 ASN A N 1
ATOM 1652 C CA . ASN A 1 218 ? -3.15 -20.406 -1 1 96 218 ASN A CA 1
ATOM 1653 C C . ASN A 1 218 ? -2.629 -20.656 -2.414 1 96 218 ASN A C 1
ATOM 1655 O O . ASN A 1 218 ? -1.932 -19.797 -2.977 1 96 218 ASN A O 1
ATOM 1659 N N . PRO A 1 219 ? -2.959 -21.781 -3.006 1 97.25 219 PRO A N 1
ATOM 1660 C CA . PRO A 1 219 ? -2.465 -22.078 -4.352 1 97.25 219 PRO A CA 1
ATOM 1661 C C . PRO A 1 219 ? -2.852 -21.016 -5.371 1 97.25 219 PRO A C 1
ATOM 1663 O O . PRO A 1 219 ? -2.053 -20.672 -6.246 1 97.25 219 PRO A O 1
ATOM 1666 N N . TRP A 1 220 ? -4.039 -20.406 -5.242 1 97.94 220 TRP A N 1
ATOM 1667 C CA . TRP A 1 220 ? -4.504 -19.422 -6.207 1 97.94 220 TRP A CA 1
ATOM 1668 C C . TRP A 1 220 ? -3.771 -18.094 -6.02 1 97.94 220 TRP A C 1
ATOM 1670 O O . TRP A 1 220 ? -3.766 -17.25 -6.918 1 97.94 220 TRP A O 1
ATOM 1680 N N . ASP A 1 221 ? -3.111 -17.938 -4.879 1 98.06 221 ASP A N 1
ATOM 1681 C CA . ASP A 1 221 ? -2.285 -16.75 -4.641 1 98.06 221 ASP A CA 1
ATOM 1682 C C . ASP A 1 221 ? -0.919 -16.891 -5.309 1 98.06 221 ASP A C 1
ATOM 1684 O O . ASP A 1 221 ? -0.288 -15.898 -5.664 1 98.06 221 ASP A O 1
ATOM 1688 N N . THR A 1 222 ? -0.443 -18.125 -5.477 1 98.38 222 THR A N 1
ATOM 1689 C CA . THR A 1 222 ? 0.957 -18.391 -5.789 1 98.38 222 THR A CA 1
ATOM 1690 C C . THR A 1 222 ? 1.119 -18.781 -7.258 1 98.38 222 THR A C 1
ATOM 1692 O O . THR A 1 222 ? 2.107 -18.422 -7.895 1 98.38 222 THR A O 1
ATOM 1695 N N . ALA A 1 223 ? 0.17 -19.453 -7.801 1 98.38 223 ALA A N 1
ATOM 1696 C CA . ALA A 1 223 ? 0.319 -20.172 -9.062 1 98.38 223 ALA A CA 1
ATOM 1697 C C . ALA A 1 223 ? 0.776 -19.234 -10.18 1 98.38 223 ALA A C 1
ATOM 1699 O O . ALA A 1 223 ? 1.692 -19.562 -10.938 1 98.38 223 ALA A O 1
ATOM 1700 N N . ALA A 1 224 ? 0.171 -18.078 -10.273 1 98.94 224 ALA A N 1
ATOM 1701 C CA . ALA A 1 224 ? 0.477 -17.156 -11.367 1 98.94 224 ALA A CA 1
ATOM 1702 C C . ALA A 1 224 ? 1.836 -16.5 -11.164 1 98.94 224 ALA A C 1
ATOM 1704 O O . ALA A 1 224 ? 2.463 -16.047 -12.117 1 98.94 224 ALA A O 1
ATOM 1705 N N . LEU A 1 225 ? 2.283 -16.422 -9.93 1 98.94 225 LEU A N 1
ATOM 1706 C CA . LEU A 1 225 ? 3.512 -15.711 -9.602 1 98.94 225 LEU A CA 1
ATOM 1707 C C . LEU A 1 225 ? 4.734 -16.484 -10.07 1 98.94 225 LEU A C 1
ATOM 1709 O O . LEU A 1 225 ? 5.719 -15.898 -10.523 1 98.94 225 LEU A O 1
ATOM 1713 N N . VAL A 1 226 ? 4.672 -17.797 -10.039 1 98.88 226 VAL A N 1
ATOM 1714 C CA . VAL A 1 226 ? 5.828 -18.672 -10.188 1 98.88 226 VAL A CA 1
ATOM 1715 C C . VAL A 1 226 ? 6.402 -18.547 -11.594 1 98.88 226 VAL A C 1
ATOM 1717 O O . VAL A 1 226 ? 7.586 -18.234 -11.766 1 98.88 226 VAL A O 1
ATOM 1720 N N . PRO A 1 227 ? 5.555 -18.703 -12.695 1 98.88 227 PRO A N 1
ATOM 1721 C CA . PRO A 1 227 ? 6.137 -18.531 -14.031 1 98.88 227 PRO A CA 1
ATOM 1722 C C . PRO A 1 227 ? 6.699 -17.125 -14.258 1 98.88 227 PRO A C 1
ATOM 1724 O O . PRO A 1 227 ? 7.719 -16.969 -14.938 1 98.88 227 PRO A O 1
ATOM 1727 N N . CYS A 1 228 ? 6.055 -16.109 -13.711 1 98.94 228 CYS A N 1
ATOM 1728 C CA . CYS A 1 228 ? 6.516 -14.734 -13.891 1 98.94 228 CYS A CA 1
ATOM 1729 C C . CYS A 1 228 ? 7.883 -14.531 -13.25 1 98.94 228 CYS A C 1
ATOM 1731 O O . CYS A 1 228 ? 8.805 -14.039 -13.898 1 98.94 228 CYS A O 1
ATOM 1733 N N . VAL A 1 229 ? 8.023 -14.945 -12 1 98.94 229 VAL A N 1
ATOM 1734 C CA . VAL A 1 229 ? 9.273 -14.758 -11.266 1 98.94 229 VAL A CA 1
ATOM 1735 C C . VAL A 1 229 ? 10.398 -15.523 -11.953 1 98.94 229 VAL A C 1
ATOM 1737 O O . VAL A 1 229 ? 11.477 -14.969 -12.195 1 98.94 229 VAL A O 1
ATOM 1740 N N . ARG A 1 230 ? 10.133 -16.781 -12.32 1 98.88 230 ARG A N 1
ATOM 1741 C CA . ARG A 1 230 ? 11.156 -17.641 -12.914 1 98.88 230 ARG A CA 1
ATOM 1742 C C . ARG A 1 230 ? 11.562 -17.125 -14.289 1 98.88 230 ARG A C 1
ATOM 1744 O O . ARG A 1 230 ? 12.758 -17.031 -14.594 1 98.88 230 ARG A O 1
ATOM 1751 N N . GLU A 1 231 ? 10.609 -16.734 -15.133 1 98.88 231 GLU A N 1
ATOM 1752 C CA . GLU A 1 231 ? 10.898 -16.25 -16.469 1 98.88 231 GLU A CA 1
ATOM 1753 C C . GLU A 1 231 ? 11.555 -14.867 -16.422 1 98.88 231 GLU A C 1
ATOM 1755 O O . GLU A 1 231 ? 12.172 -14.438 -17.391 1 98.88 231 GLU A O 1
ATOM 1760 N N . ALA A 1 232 ? 11.414 -14.133 -15.336 1 98.88 232 ALA A N 1
ATOM 1761 C CA . ALA A 1 232 ? 12.117 -12.867 -15.125 1 98.88 232 ALA A CA 1
ATOM 1762 C C . ALA A 1 232 ? 13.547 -13.102 -14.664 1 98.88 232 ALA A C 1
ATOM 1764 O O . ALA A 1 232 ? 14.328 -12.156 -14.516 1 98.88 232 ALA A O 1
ATOM 1765 N N . GLY A 1 233 ? 13.867 -14.336 -14.375 1 98.88 233 GLY A N 1
ATOM 1766 C CA . GLY A 1 233 ? 15.219 -14.672 -13.961 1 98.88 233 GLY A CA 1
ATOM 1767 C C . GLY A 1 233 ? 15.383 -14.719 -12.453 1 98.88 233 GLY A C 1
ATOM 1768 O O . GLY A 1 233 ? 16.5 -14.867 -11.945 1 98.88 233 GLY A O 1
ATOM 1769 N N . GLY A 1 234 ? 14.312 -14.531 -11.734 1 98.88 234 GLY A N 1
ATOM 1770 C CA . GLY A 1 234 ? 14.344 -14.641 -10.281 1 98.88 234 GLY A CA 1
ATOM 1771 C C . GLY A 1 234 ? 14.141 -16.062 -9.797 1 98.88 234 GLY A C 1
ATOM 1772 O O . GLY A 1 234 ? 14.109 -17 -10.594 1 98.88 234 GLY A O 1
ATOM 1773 N N . VAL A 1 235 ? 14.047 -16.203 -8.445 1 98.88 235 VAL A N 1
ATOM 1774 C CA . VAL A 1 235 ? 13.82 -17.484 -7.801 1 98.88 235 VAL A CA 1
ATOM 1775 C C . VAL A 1 235 ? 12.5 -17.469 -7.035 1 98.88 235 VAL A C 1
ATOM 1777 O O . VAL A 1 235 ? 12.227 -16.516 -6.289 1 98.88 235 VAL A O 1
ATOM 1780 N N . ALA A 1 236 ? 11.672 -18.422 -7.309 1 98.81 236 ALA A N 1
ATOM 1781 C CA . ALA A 1 236 ? 10.438 -18.672 -6.57 1 98.81 236 ALA A CA 1
ATOM 1782 C C . ALA A 1 236 ? 10.578 -19.875 -5.652 1 98.81 236 ALA A C 1
ATOM 1784 O O . ALA A 1 236 ? 10.945 -20.969 -6.102 1 98.81 236 ALA A O 1
ATOM 1785 N N . ALA A 1 237 ? 10.258 -19.672 -4.348 1 98.69 237 ALA A N 1
ATOM 1786 C CA . ALA A 1 237 ? 10.438 -20.766 -3.391 1 98.69 237 ALA A CA 1
ATOM 1787 C C . ALA A 1 237 ? 9.469 -20.625 -2.219 1 98.69 237 ALA A C 1
ATOM 1789 O O . ALA A 1 237 ? 8.805 -19.609 -2.07 1 98.69 237 ALA A O 1
ATOM 1790 N N . THR A 1 238 ? 9.367 -21.719 -1.498 1 97.81 238 THR A N 1
ATOM 1791 C CA . THR A 1 238 ? 8.734 -21.641 -0.187 1 97.81 238 THR A CA 1
ATOM 1792 C C . THR A 1 238 ? 9.711 -21.094 0.852 1 97.81 238 THR A C 1
ATOM 1794 O O . THR A 1 238 ? 10.906 -20.969 0.58 1 97.81 238 THR A O 1
ATOM 1797 N N . LEU A 1 239 ? 9.164 -20.812 2.033 1 96.94 239 LEU A N 1
ATOM 1798 C CA . LEU A 1 239 ? 10.016 -20.312 3.107 1 96.94 239 LEU A CA 1
ATOM 1799 C C . LEU A 1 239 ? 10.852 -21.422 3.717 1 96.94 239 LEU A C 1
ATOM 1801 O O . LEU A 1 239 ? 11.75 -21.172 4.523 1 96.94 239 LEU A O 1
ATOM 1805 N N . GLU A 1 240 ? 10.625 -22.641 3.273 1 94.75 240 GLU A N 1
ATOM 1806 C CA . GLU A 1 240 ? 11.484 -23.766 3.629 1 94.75 240 GLU A CA 1
ATOM 1807 C C . GLU A 1 240 ? 12.602 -23.969 2.602 1 94.75 240 GLU A C 1
ATOM 1809 O O . GLU A 1 240 ? 13.461 -24.828 2.768 1 94.75 240 GLU A O 1
ATOM 1814 N N . GLY A 1 241 ? 12.555 -23.219 1.546 1 96.19 241 GLY A N 1
ATOM 1815 C CA . GLY A 1 241 ? 13.586 -23.266 0.527 1 96.19 241 GLY A CA 1
ATOM 1816 C C . GLY A 1 241 ? 13.25 -24.188 -0.627 1 96.19 241 GLY A C 1
ATOM 1817 O O . GLY A 1 241 ? 14.086 -24.438 -1.497 1 96.19 241 GLY A O 1
ATOM 1818 N N . LYS A 1 242 ? 12.062 -24.656 -0.64 1 96.56 242 LYS A N 1
ATOM 1819 C CA . LYS A 1 242 ? 11.656 -25.562 -1.707 1 96.56 242 LYS A CA 1
ATOM 1820 C C . LYS A 1 242 ? 11.281 -24.797 -2.971 1 96.56 242 LYS A C 1
ATOM 1822 O O . LYS A 1 242 ? 10.523 -23.812 -2.91 1 96.56 242 LYS A O 1
ATOM 1827 N N . GLU A 1 243 ? 11.789 -25.266 -4.082 1 96.62 243 GLU A N 1
ATOM 1828 C CA . GLU A 1 243 ? 11.492 -24.625 -5.359 1 96.62 243 GLU A CA 1
ATOM 1829 C C . GLU A 1 243 ? 10.516 -25.469 -6.184 1 96.62 243 GLU A C 1
ATOM 1831 O O . GLU A 1 243 ? 9.961 -24.984 -7.172 1 96.62 243 GLU A O 1
ATOM 1836 N N . ASP A 1 244 ? 10.375 -26.688 -5.738 1 93.69 244 ASP A N 1
ATOM 1837 C CA . ASP A 1 244 ? 9.375 -27.547 -6.352 1 93.69 244 ASP A CA 1
ATOM 1838 C C . ASP A 1 244 ? 8.047 -27.484 -5.594 1 93.69 244 ASP A C 1
ATOM 1840 O O . ASP A 1 244 ? 8.031 -27.25 -4.387 1 93.69 244 ASP A O 1
ATOM 1844 N N . ASP A 1 245 ? 7.008 -27.625 -6.27 1 92.88 245 ASP A N 1
ATOM 1845 C CA . ASP A 1 245 ? 5.668 -27.672 -5.691 1 92.88 245 ASP A CA 1
ATOM 1846 C C . ASP A 1 245 ? 5.379 -26.391 -4.895 1 92.88 245 ASP A C 1
ATOM 1848 O O . ASP A 1 245 ? 4.734 -26.453 -3.848 1 92.88 245 ASP A O 1
ATOM 1852 N N . VAL A 1 246 ? 5.941 -25.312 -5.336 1 95.81 246 VAL A N 1
ATOM 1853 C CA . VAL A 1 246 ? 5.855 -24.031 -4.648 1 95.81 246 VAL A CA 1
ATOM 1854 C C . VAL A 1 246 ? 4.398 -23.562 -4.582 1 95.81 246 VAL A C 1
ATOM 1856 O O . VAL A 1 246 ? 3.98 -22.953 -3.604 1 95.81 246 VAL A O 1
ATOM 1859 N N . VAL A 1 247 ? 3.596 -23.922 -5.531 1 96.62 247 VAL A N 1
ATOM 1860 C CA . VAL A 1 247 ? 2.209 -23.484 -5.668 1 96.62 247 VAL A CA 1
ATOM 1861 C C . VAL A 1 247 ? 1.403 -23.953 -4.453 1 96.62 247 VAL A C 1
ATOM 1863 O O . VAL A 1 247 ? 0.53 -23.219 -3.971 1 96.62 247 VAL A O 1
ATOM 1866 N N . PHE A 1 248 ? 1.79 -25.094 -3.928 1 94.81 248 PHE A N 1
ATOM 1867 C CA . PHE A 1 248 ? 1.021 -25.703 -2.85 1 94.81 248 PHE A CA 1
ATOM 1868 C C . PHE A 1 248 ? 1.807 -25.688 -1.544 1 94.81 248 PHE A C 1
ATOM 1870 O O . PHE A 1 248 ? 1.534 -26.469 -0.636 1 94.81 248 PHE A O 1
ATOM 1877 N N . GLY A 1 249 ? 2.768 -24.828 -1.414 1 93.94 249 GLY A N 1
ATOM 1878 C CA . GLY A 1 249 ? 3.691 -24.812 -0.291 1 93.94 249 GLY A CA 1
ATOM 1879 C C . GLY A 1 249 ? 3.152 -24.078 0.919 1 93.94 249 GLY A C 1
ATOM 1880 O O . GLY A 1 249 ? 3.693 -24.203 2.02 1 93.94 249 GLY A O 1
ATOM 1881 N N . GLY A 1 250 ? 2.092 -23.203 0.733 1 94.94 250 GLY A N 1
ATOM 1882 C CA . GLY A 1 250 ? 1.443 -22.547 1.853 1 94.94 250 GLY A CA 1
ATOM 1883 C C . GLY A 1 250 ? 2.061 -21.203 2.189 1 94.94 250 GLY A C 1
ATOM 1884 O O . GLY A 1 250 ? 1.525 -20.453 3.012 1 94.94 250 GLY A O 1
ATOM 1885 N N . ASN A 1 251 ? 3.236 -20.938 1.76 1 96.38 251 ASN A N 1
ATOM 1886 C CA . ASN A 1 251 ? 3.961 -19.672 1.837 1 96.38 251 ASN A CA 1
ATOM 1887 C C . ASN A 1 251 ? 4.789 -19.422 0.581 1 96.38 251 ASN A C 1
ATOM 1889 O O . ASN A 1 251 ? 4.828 -20.25 -0.32 1 96.38 251 ASN A O 1
ATOM 1893 N N . PHE A 1 252 ? 5.379 -18.234 0.487 1 98.12 252 PHE A N 1
ATOM 1894 C CA . PHE A 1 252 ? 6.035 -17.953 -0.784 1 98.12 252 PHE A CA 1
ATOM 1895 C C . PHE A 1 252 ? 7.07 -16.844 -0.619 1 98.12 252 PHE A C 1
ATOM 1897 O O . PHE A 1 252 ? 6.844 -15.875 0.116 1 98.12 252 PHE A O 1
ATOM 1904 N N . ILE A 1 253 ? 8.18 -17 -1.317 1 98.69 253 ILE A N 1
ATOM 1905 C CA . ILE A 1 253 ? 9.195 -15.953 -1.422 1 98.69 253 ILE A CA 1
ATOM 1906 C C . ILE A 1 253 ? 9.68 -15.844 -2.865 1 98.69 253 ILE A C 1
ATOM 1908 O O . ILE A 1 253 ? 9.945 -16.859 -3.514 1 98.69 253 ILE A O 1
ATOM 1912 N N . SER A 1 254 ? 9.633 -14.656 -3.439 1 98.94 254 SER A N 1
ATOM 1913 C CA . SER A 1 254 ? 10.289 -14.344 -4.703 1 98.94 254 SER A CA 1
ATOM 1914 C C . SER A 1 254 ? 11.531 -13.477 -4.484 1 98.94 254 SER A C 1
ATOM 1916 O O . SER A 1 254 ? 11.492 -12.531 -3.695 1 98.94 254 SER A O 1
ATOM 1918 N N . VAL A 1 255 ? 12.617 -13.836 -5.098 1 98.88 255 VAL A N 1
ATOM 1919 C CA . VAL A 1 255 ? 13.891 -13.148 -4.891 1 98.88 255 VAL A CA 1
ATOM 1920 C C . VAL A 1 255 ? 14.641 -13.047 -6.215 1 98.88 255 VAL A C 1
ATOM 1922 O O . VAL A 1 255 ? 14.414 -13.844 -7.129 1 98.88 255 VAL A O 1
ATOM 1925 N N . CYS A 1 256 ? 15.562 -12.078 -6.23 1 98.88 256 CYS A N 1
ATOM 1926 C CA . CYS A 1 256 ? 16.25 -11.797 -7.484 1 98.88 256 CYS A CA 1
ATOM 1927 C C . CYS A 1 256 ? 17.391 -12.781 -7.711 1 98.88 256 CYS A C 1
ATOM 1929 O O . CYS A 1 256 ? 17.906 -12.883 -8.82 1 98.88 256 CYS A O 1
ATOM 1931 N N . SER A 1 257 ? 17.797 -13.578 -6.629 1 98.75 257 SER A N 1
ATOM 1932 C CA . SER A 1 257 ? 18.906 -14.5 -6.789 1 98.75 257 SER A CA 1
ATOM 1933 C C . SER A 1 257 ? 18.859 -15.617 -5.754 1 98.75 257 SER A C 1
ATOM 1935 O O . SER A 1 257 ? 18.266 -15.461 -4.688 1 98.75 257 SER A O 1
ATOM 1937 N N . ARG A 1 258 ? 19.516 -16.734 -6.082 1 98.25 258 ARG A N 1
ATOM 1938 C CA . ARG A 1 258 ? 19.578 -17.875 -5.16 1 98.25 258 ARG A CA 1
ATOM 1939 C C . ARG A 1 258 ? 20.391 -17.531 -3.916 1 98.25 258 ARG A C 1
ATOM 1941 O O . ARG A 1 258 ? 20.062 -17.984 -2.814 1 98.25 258 ARG A O 1
ATOM 1948 N N . ALA A 1 259 ? 21.422 -16.75 -4.129 1 98.44 259 ALA A N 1
ATOM 1949 C CA . ALA A 1 259 ? 22.234 -16.328 -2.984 1 98.44 259 ALA A CA 1
ATOM 1950 C C . ALA A 1 259 ? 21.406 -15.523 -1.995 1 98.44 259 ALA A C 1
ATOM 1952 O O . ALA A 1 259 ? 21.469 -15.758 -0.785 1 98.44 259 ALA A O 1
ATOM 1953 N N . LEU A 1 260 ? 20.641 -14.586 -2.521 1 98.75 260 LEU A N 1
ATOM 1954 C CA . LEU A 1 260 ? 19.781 -13.781 -1.663 1 98.75 260 LEU A CA 1
ATOM 1955 C C . LEU A 1 260 ? 18.719 -14.648 -0.987 1 98.75 260 LEU A C 1
ATOM 1957 O O . LEU A 1 260 ? 18.344 -14.398 0.164 1 98.75 260 LEU A O 1
ATOM 1961 N N . LEU A 1 261 ? 18.25 -15.648 -1.687 1 98.69 261 LEU A N 1
ATOM 1962 C CA . LEU A 1 261 ? 17.297 -16.594 -1.093 1 98.69 261 LEU A CA 1
ATOM 1963 C C . LEU A 1 261 ? 17.891 -17.234 0.159 1 98.69 261 LEU A C 1
ATOM 1965 O O . LEU A 1 261 ? 17.234 -17.25 1.211 1 98.69 261 LEU A O 1
ATOM 1969 N N . HIS A 1 262 ? 19.031 -17.719 0.06 1 98.31 262 HIS A N 1
ATOM 1970 C CA . HIS A 1 262 ? 19.688 -18.406 1.177 1 98.31 262 HIS A CA 1
ATOM 1971 C C . HIS A 1 262 ? 19.844 -17.469 2.375 1 98.31 262 HIS A C 1
ATOM 1973 O O . HIS A 1 262 ? 19.547 -17.859 3.51 1 98.31 262 HIS A O 1
ATOM 1979 N N . GLU A 1 263 ? 20.25 -16.281 2.096 1 98.5 263 GLU A N 1
ATOM 1980 C CA . GLU A 1 263 ? 20.406 -15.312 3.172 1 98.5 263 GLU A CA 1
ATOM 1981 C C . GLU A 1 263 ? 19.062 -14.984 3.824 1 98.5 263 GLU A C 1
ATOM 1983 O O . GLU A 1 263 ? 18.969 -14.914 5.051 1 98.5 263 GLU A O 1
ATOM 1988 N N . ALA A 1 264 ? 18.062 -14.758 2.996 1 98.62 264 ALA A N 1
ATOM 1989 C CA . ALA A 1 264 ? 16.75 -14.414 3.506 1 98.62 264 ALA A CA 1
ATOM 1990 C C . ALA A 1 264 ? 16.172 -15.547 4.355 1 98.62 264 ALA A C 1
ATOM 1992 O O . ALA A 1 264 ? 15.586 -15.305 5.414 1 98.62 264 ALA A O 1
ATOM 1993 N N . LEU A 1 265 ? 16.328 -16.781 3.891 1 97.94 265 LEU A N 1
ATOM 1994 C CA . LEU A 1 265 ? 15.781 -17.938 4.594 1 97.94 265 LEU A CA 1
ATOM 1995 C C . LEU A 1 265 ? 16.484 -18.141 5.934 1 97.94 265 LEU A C 1
ATOM 1997 O O . LEU A 1 265 ? 15.859 -18.594 6.898 1 97.94 265 LEU A O 1
ATOM 2001 N N . ALA A 1 266 ? 17.703 -17.797 6.012 1 97.25 266 ALA A N 1
ATOM 2002 C CA . ALA A 1 266 ? 18.438 -17.906 7.266 1 97.25 266 ALA A CA 1
ATOM 2003 C C . ALA A 1 266 ? 17.844 -16.984 8.336 1 97.25 266 ALA A C 1
ATOM 2005 O O . ALA A 1 266 ? 17.859 -17.312 9.523 1 97.25 266 ALA A O 1
ATOM 2006 N N . VAL A 1 267 ? 17.297 -15.898 7.879 1 96.62 267 VAL A N 1
ATOM 2007 C CA . VAL A 1 267 ? 16.75 -14.898 8.797 1 96.62 267 VAL A CA 1
ATOM 2008 C C . VAL A 1 267 ? 15.289 -15.195 9.086 1 96.62 267 VAL A C 1
ATOM 2010 O O . VAL A 1 267 ? 14.82 -14.992 10.211 1 96.62 267 VAL A O 1
ATOM 2013 N N . LEU A 1 268 ? 14.531 -15.641 8.086 1 95.25 268 LEU A N 1
ATOM 2014 C CA . LEU A 1 268 ? 13.094 -15.891 8.172 1 95.25 268 LEU A CA 1
ATOM 2015 C C . LEU A 1 268 ? 12.812 -17.234 8.812 1 95.25 268 LEU A C 1
ATOM 2017 O O . LEU A 1 268 ? 11.695 -17.75 8.734 1 95.25 268 LEU A O 1
ATOM 2021 N N . SER A 1 269 ? 13.664 -17.781 9.562 1 88.5 269 SER A N 1
ATOM 2022 C CA . SER A 1 269 ? 13.469 -19.094 10.164 1 88.5 269 SER A CA 1
ATOM 2023 C C . SER A 1 269 ? 12.297 -19.094 11.148 1 88.5 269 SER A C 1
ATOM 2025 O O . SER A 1 269 ? 11.992 -18.062 11.75 1 88.5 269 SER A O 1
ATOM 2027 N N . PRO A 1 270 ? 11.562 -20.25 11.172 1 86.69 270 PRO A N 1
ATOM 2028 C CA . PRO A 1 270 ? 10.453 -20.312 12.125 1 86.69 270 PRO A CA 1
ATOM 2029 C C . PRO A 1 270 ? 10.891 -20.016 13.562 1 86.69 270 PRO A C 1
ATOM 2031 O O . PRO A 1 270 ? 12.031 -20.328 13.938 1 86.69 270 PRO A O 1
ATOM 2034 N N . VAL A 1 271 ? 9.953 -19.312 14.219 1 80.06 271 VAL A N 1
ATOM 2035 C CA . VAL A 1 271 ? 10.195 -19.031 15.633 1 80.06 271 VAL A CA 1
ATOM 2036 C C . VAL A 1 271 ? 10.18 -20.328 16.422 1 80.06 271 VAL A C 1
ATOM 2038 O O . VAL A 1 271 ? 9.242 -21.125 16.312 1 80.06 271 VAL A O 1
ATOM 2041 N N . GLN A 1 272 ? 11.258 -20.828 16.891 1 71.38 272 GLN A N 1
ATOM 2042 C CA . GLN A 1 272 ? 11.32 -22.047 17.688 1 71.38 272 GLN A CA 1
ATOM 2043 C C . GLN A 1 272 ? 10.508 -21.891 18.969 1 71.38 272 GLN A C 1
ATOM 2045 O O . GLN A 1 272 ? 10.531 -20.844 19.609 1 71.38 272 GLN A O 1
ATOM 2050 N N . LYS A 1 273 ? 9.727 -22.844 19.25 1 59.53 273 LYS A N 1
ATOM 2051 C CA . LYS A 1 273 ? 9.031 -22.891 20.531 1 59.53 273 LYS A CA 1
ATOM 2052 C C . LYS A 1 273 ? 10 -23.156 21.672 1 59.53 273 LYS A C 1
ATOM 2054 O O . LYS A 1 273 ? 10.914 -23.984 21.547 1 59.53 273 LYS A O 1
ATOM 2059 N N . MET B 1 1 ? -14.227 40.969 4.098 1 63.81 1 MET B N 1
ATOM 2060 C CA . MET B 1 1 ? -14.391 39.562 3.74 1 63.81 1 MET B CA 1
ATOM 2061 C C . MET B 1 1 ? -14.484 38.688 4.988 1 63.81 1 MET B C 1
ATOM 2063 O O . MET B 1 1 ? -13.648 38.812 5.891 1 63.81 1 MET B O 1
ATOM 2067 N N . GLY B 1 2 ? -15.633 38 5.289 1 83.38 2 GLY B N 1
ATOM 2068 C CA . GLY B 1 2 ? -15.789 37.188 6.484 1 83.38 2 GLY B CA 1
ATOM 2069 C C . GLY B 1 2 ? -14.766 36.062 6.586 1 83.38 2 GLY B C 1
ATOM 2070 O O . GLY B 1 2 ? -14.062 35.781 5.617 1 83.38 2 GLY B O 1
ATOM 2071 N N . GLN B 1 3 ? -14.297 35.781 7.711 1 87.44 3 GLN B N 1
ATOM 2072 C CA . GLN B 1 3 ? -13.305 34.75 7.984 1 87.44 3 GLN B CA 1
ATOM 2073 C C . GLN B 1 3 ? -13.562 33.5 7.133 1 87.44 3 GLN B C 1
ATOM 2075 O O . GLN B 1 3 ? -12.617 32.875 6.629 1 87.44 3 GLN B O 1
ATOM 2080 N N . HIS B 1 4 ? -14.797 33.25 6.863 1 90.69 4 HIS B N 1
ATOM 2081 C CA . HIS B 1 4 ? -15.156 32.062 6.07 1 90.69 4 HIS B CA 1
ATOM 2082 C C . HIS B 1 4 ? -14.82 32.281 4.598 1 90.69 4 HIS B C 1
ATOM 2084 O O . HIS B 1 4 ? -14.352 31.344 3.932 1 90.69 4 HIS B O 1
ATOM 2090 N N . GLU B 1 5 ? -15.055 33.406 4.137 1 93.38 5 GLU B N 1
ATOM 2091 C CA . GLU B 1 5 ? -14.734 33.688 2.742 1 93.38 5 GLU B CA 1
ATOM 2092 C C . GLU B 1 5 ? -13.234 33.656 2.5 1 93.38 5 GLU B C 1
ATOM 2094 O O . GLU B 1 5 ? -12.773 33.156 1.479 1 93.38 5 GLU B O 1
ATOM 2099 N N . ARG B 1 6 ? -12.523 34.25 3.455 1 95.31 6 ARG B N 1
ATOM 2100 C CA . ARG B 1 6 ? -11.062 34.25 3.359 1 95.31 6 ARG B CA 1
ATOM 2101 C C . ARG B 1 6 ? -10.523 32.812 3.387 1 95.31 6 ARG B C 1
ATOM 2103 O O . ARG B 1 6 ? -9.633 32.469 2.615 1 95.31 6 ARG B O 1
ATOM 2110 N N . ARG B 1 7 ? -11.109 32.031 4.258 1 97.44 7 ARG B N 1
ATOM 2111 C CA . ARG B 1 7 ? -10.703 30.641 4.383 1 97.44 7 ARG B CA 1
ATOM 2112 C C . ARG B 1 7 ? -10.977 29.875 3.096 1 97.44 7 ARG B C 1
ATOM 2114 O O . ARG B 1 7 ? -10.156 29.062 2.666 1 97.44 7 ARG B O 1
ATOM 2121 N N . ARG B 1 8 ? -12.055 30.141 2.488 1 97.69 8 ARG B N 1
ATOM 2122 C CA . ARG B 1 8 ? -12.406 29.484 1.229 1 97.69 8 ARG B CA 1
ATOM 2123 C C . ARG B 1 8 ? -11.422 29.859 0.127 1 97.69 8 ARG B C 1
ATOM 2125 O O . ARG B 1 8 ? -11.016 29 -0.66 1 97.69 8 ARG B O 1
ATOM 2132 N N . GLU B 1 9 ? -11.055 31.078 0.083 1 97.69 9 GLU B N 1
ATOM 2133 C CA . GLU B 1 9 ? -10.086 31.547 -0.907 1 97.69 9 GLU B CA 1
ATOM 2134 C C . GLU B 1 9 ? -8.727 30.875 -0.706 1 97.69 9 GLU B C 1
ATOM 2136 O O . GLU B 1 9 ? -8.078 30.469 -1.674 1 97.69 9 GLU B O 1
ATOM 2141 N N . GLN B 1 10 ? -8.352 30.812 0.532 1 98.06 10 GLN B N 1
ATOM 2142 C CA . GLN B 1 10 ? -7.09 30.156 0.873 1 98.06 10 GLN B CA 1
ATOM 2143 C C . GLN B 1 10 ? -7.117 28.672 0.5 1 98.06 10 GLN B C 1
ATOM 2145 O O . GLN B 1 10 ? -6.137 28.141 -0.025 1 98.06 10 GLN B O 1
ATOM 2150 N N . LEU B 1 11 ? -8.234 28.062 0.727 1 98.69 11 LEU B N 1
ATOM 2151 C CA . LEU B 1 11 ? -8.406 26.656 0.39 1 98.69 11 LEU B CA 1
ATOM 2152 C C . LEU B 1 11 ? -8.359 26.453 -1.121 1 98.69 11 LEU B C 1
ATOM 2154 O O . LEU B 1 11 ? -7.699 25.531 -1.608 1 98.69 11 LEU B O 1
ATOM 2158 N N . ASP B 1 12 ? -9.031 27.281 -1.862 1 98.56 12 ASP B N 1
ATOM 2159 C CA . ASP B 1 12 ? -9.023 27.219 -3.32 1 98.56 12 ASP B CA 1
ATOM 2160 C C . ASP B 1 12 ? -7.613 27.375 -3.871 1 98.56 12 ASP B C 1
ATOM 2162 O O . ASP B 1 12 ? -7.223 26.672 -4.809 1 98.56 12 ASP B O 1
ATOM 2166 N N . PHE B 1 13 ? -6.938 28.266 -3.256 1 98.75 13 PHE B N 1
ATOM 2167 C CA . PHE B 1 13 ? -5.555 28.469 -3.666 1 98.75 13 PHE B CA 1
ATOM 2168 C C . PHE B 1 13 ? -4.711 27.234 -3.369 1 98.75 13 PHE B C 1
ATOM 2170 O O . PHE B 1 13 ? -3.898 26.812 -4.195 1 98.75 13 PHE B O 1
ATOM 2177 N N . ALA B 1 14 ? -4.887 26.625 -2.219 1 98.88 14 ALA B N 1
ATOM 2178 C CA . ALA B 1 14 ? -4.172 25.406 -1.865 1 98.88 14 ALA B CA 1
ATOM 2179 C C . ALA B 1 14 ? -4.465 24.281 -2.865 1 98.88 14 ALA B C 1
ATOM 2181 O O . ALA B 1 14 ? -3.564 23.531 -3.246 1 98.88 14 ALA B O 1
ATOM 2182 N N . LEU B 1 15 ? -5.703 24.172 -3.279 1 98.56 15 LEU B N 1
ATOM 2183 C CA . LEU B 1 15 ? -6.098 23.188 -4.273 1 98.56 15 LEU B CA 1
ATOM 2184 C C . LEU B 1 15 ? -5.414 23.453 -5.609 1 98.56 15 LEU B C 1
ATOM 2186 O O . LEU B 1 15 ? -5.004 22.516 -6.305 1 98.56 15 LEU B O 1
ATOM 2190 N N . GLU B 1 16 ? -5.324 24.688 -5.953 1 98.62 16 GLU B N 1
ATOM 2191 C CA . GLU B 1 16 ? -4.598 25.062 -7.16 1 98.62 16 GLU B CA 1
ATOM 2192 C C . GLU B 1 16 ? -3.133 24.641 -7.074 1 98.62 16 GLU B C 1
ATOM 2194 O O . GLU B 1 16 ? -2.566 24.141 -8.047 1 98.62 16 GLU B O 1
ATOM 2199 N N . LEU B 1 17 ? -2.523 24.875 -5.898 1 98.81 17 LEU B N 1
ATOM 2200 C CA . LEU B 1 17 ? -1.134 24.484 -5.691 1 98.81 17 LEU B CA 1
ATOM 2201 C C . LEU B 1 17 ? -0.962 22.984 -5.891 1 98.81 17 LEU B C 1
ATOM 2203 O O . LEU B 1 17 ? 0.026 22.531 -6.48 1 98.81 17 LEU B O 1
ATOM 2207 N N . ALA B 1 18 ? -1.922 22.188 -5.387 1 98.56 18 ALA B N 1
ATOM 2208 C CA . ALA B 1 18 ? -1.873 20.734 -5.543 1 98.56 18 ALA B CA 1
ATOM 2209 C C . ALA B 1 18 ? -1.924 20.344 -7.016 1 98.56 18 ALA B C 1
ATOM 2211 O O . ALA B 1 18 ? -1.216 19.438 -7.445 1 98.56 18 ALA B O 1
ATOM 2212 N N . ARG B 1 19 ? -2.703 21.016 -7.777 1 97.69 19 ARG B N 1
ATOM 2213 C CA . ARG B 1 19 ? -2.826 20.734 -9.203 1 97.69 19 ARG B CA 1
ATOM 2214 C C . ARG B 1 19 ? -1.53 21.062 -9.938 1 97.69 19 ARG B C 1
ATOM 2216 O O . ARG B 1 19 ? -1.1 20.297 -10.812 1 97.69 19 ARG B O 1
ATOM 2223 N N . VAL B 1 20 ? -0.95 22.156 -9.594 1 97.94 20 VAL B N 1
ATOM 2224 C CA . VAL B 1 20 ? 0.307 22.562 -10.219 1 97.94 20 VAL B CA 1
ATOM 2225 C C . VAL B 1 20 ? 1.397 21.547 -9.875 1 97.94 20 VAL B C 1
ATOM 2227 O O . VAL B 1 20 ? 2.223 21.203 -10.719 1 97.94 20 VAL B O 1
ATOM 2230 N N . ALA B 1 21 ? 1.391 21.125 -8.641 1 98.69 21 ALA B N 1
ATOM 2231 C CA . ALA B 1 21 ? 2.342 20.094 -8.227 1 98.69 21 ALA B CA 1
ATOM 2232 C C . ALA B 1 21 ? 2.145 18.812 -9.023 1 98.69 21 ALA B C 1
ATOM 2234 O O . ALA B 1 21 ? 3.117 18.172 -9.445 1 98.69 21 ALA B O 1
ATOM 2235 N N . GLU B 1 22 ? 0.882 18.438 -9.188 1 98.56 22 GLU B N 1
ATOM 2236 C CA . GLU B 1 22 ? 0.555 17.234 -9.945 1 98.56 22 GLU B CA 1
ATOM 2237 C C . GLU B 1 22 ? 1.151 17.297 -11.352 1 98.56 22 GLU B C 1
ATOM 2239 O O . GLU B 1 22 ? 1.718 16.312 -11.836 1 98.56 22 GLU B O 1
ATOM 2244 N N . GLU B 1 23 ? 1.071 18.375 -11.977 1 98.5 23 GLU B N 1
ATOM 2245 C CA . GLU B 1 23 ? 1.596 18.578 -13.328 1 98.5 23 GLU B CA 1
ATOM 2246 C C . GLU B 1 23 ? 3.109 18.391 -13.359 1 98.5 23 GLU B C 1
ATOM 2248 O O . GLU B 1 23 ? 3.658 17.906 -14.359 1 98.5 23 GLU B O 1
ATOM 2253 N N . ALA B 1 24 ? 3.738 18.766 -12.289 1 98.44 24 ALA B N 1
ATOM 2254 C CA . ALA B 1 24 ? 5.195 18.656 -12.211 1 98.44 24 ALA B CA 1
ATOM 2255 C C . ALA B 1 24 ? 5.621 17.234 -11.852 1 98.44 24 ALA B C 1
ATOM 2257 O O . ALA B 1 24 ? 6.688 16.781 -12.273 1 98.44 24 ALA B O 1
ATOM 2258 N N . ILE B 1 25 ? 4.805 16.484 -11.133 1 98.75 25 ILE B N 1
ATOM 2259 C CA . ILE B 1 25 ? 5.18 15.211 -10.531 1 98.75 25 ILE B CA 1
ATOM 2260 C C . ILE B 1 25 ? 4.891 14.07 -11.508 1 98.75 25 ILE B C 1
ATOM 2262 O O . ILE B 1 25 ? 5.734 13.203 -11.727 1 98.75 25 ILE B O 1
ATOM 2266 N N . MET B 1 26 ? 3.768 14.07 -12.164 1 98.19 26 MET B N 1
ATOM 2267 C CA . MET B 1 26 ? 3.186 12.898 -12.812 1 98.19 26 MET B CA 1
ATOM 2268 C C . MET B 1 26 ? 3.996 12.492 -14.039 1 98.19 26 MET B C 1
ATOM 2270 O O . MET B 1 26 ? 4.066 11.312 -14.375 1 98.19 26 MET B O 1
ATOM 2274 N N . PRO B 1 27 ? 4.719 13.438 -14.734 1 97.12 27 PRO B N 1
ATOM 2275 C CA . PRO B 1 27 ? 5.57 13 -15.852 1 97.12 27 PRO B CA 1
ATOM 2276 C C . PRO B 1 27 ? 6.699 12.078 -15.398 1 97.12 27 PRO B C 1
ATOM 2278 O O . PRO B 1 27 ? 7.258 11.336 -16.219 1 97.12 27 PRO B O 1
ATOM 2281 N N . HIS B 1 28 ? 7.004 12.141 -14.125 1 97.06 28 HIS B N 1
ATOM 2282 C CA . HIS B 1 28 ? 8.109 11.344 -13.609 1 97.06 28 HIS B CA 1
ATOM 2283 C C . HIS B 1 28 ? 7.609 10.031 -13.008 1 97.06 28 HIS B C 1
ATOM 2285 O O . HIS B 1 28 ? 8.406 9.172 -12.633 1 97.06 28 HIS B O 1
ATOM 2291 N N . PHE B 1 29 ? 6.309 9.844 -12.93 1 95.75 29 PHE B N 1
ATOM 2292 C CA . PHE B 1 29 ? 5.715 8.664 -12.32 1 95.75 29 PHE B CA 1
ATOM 2293 C C . PHE B 1 29 ? 6.07 7.41 -13.117 1 95.75 29 PHE B C 1
ATOM 2295 O O . PHE B 1 29 ? 5.98 7.402 -14.344 1 95.75 29 PHE B O 1
ATOM 2302 N N . ARG B 1 30 ? 6.543 6.309 -12.43 1 92.88 30 ARG B N 1
ATOM 2303 C CA . ARG B 1 30 ? 6.93 4.992 -12.938 1 92.88 30 ARG B CA 1
ATOM 2304 C C . ARG B 1 30 ? 8.328 5.027 -13.539 1 92.88 30 ARG B C 1
ATOM 2306 O O . ARG B 1 30 ? 8.852 3.992 -13.961 1 92.88 30 ARG B O 1
ATOM 2313 N N . THR B 1 31 ? 8.984 6.266 -13.562 1 92.25 31 THR B N 1
ATOM 2314 C CA . THR B 1 31 ? 10.32 6.355 -14.148 1 92.25 31 THR B CA 1
ATOM 2315 C C . THR B 1 31 ? 11.281 7.051 -13.188 1 92.25 31 THR B C 1
ATOM 2317 O O . THR B 1 31 ? 12.461 7.227 -13.5 1 92.25 31 THR B O 1
ATOM 2320 N N . ALA B 1 32 ? 10.766 7.402 -12.086 1 94.56 32 ALA B N 1
ATOM 2321 C CA . ALA B 1 32 ? 11.539 8.195 -11.133 1 94.56 32 ALA B CA 1
ATOM 2322 C C . ALA B 1 32 ? 12.719 7.395 -10.586 1 94.56 32 ALA B C 1
ATOM 2324 O O . ALA B 1 32 ? 12.609 6.184 -10.375 1 94.56 32 ALA B O 1
ATOM 2325 N N . VAL B 1 33 ? 13.773 8.086 -10.336 1 93.75 33 VAL B N 1
ATOM 2326 C CA . VAL B 1 33 ? 14.969 7.527 -9.703 1 93.75 33 VAL B CA 1
ATOM 2327 C C . VAL B 1 33 ? 15.211 8.219 -8.367 1 93.75 33 VAL B C 1
ATOM 2329 O O . VAL B 1 33 ? 15.164 9.445 -8.273 1 93.75 33 VAL B O 1
ATOM 2332 N N . ALA B 1 34 ? 15.469 7.438 -7.41 1 94.44 34 ALA B N 1
ATOM 2333 C CA . ALA B 1 34 ? 15.656 7.984 -6.066 1 94.44 34 ALA B CA 1
ATOM 2334 C C . ALA B 1 34 ? 17.062 8.57 -5.91 1 94.44 34 ALA B C 1
ATOM 2336 O O . ALA B 1 34 ? 18.031 8.016 -6.434 1 94.44 34 ALA B O 1
ATOM 2337 N N . GLU B 1 35 ? 17.094 9.633 -5.27 1 95.19 35 GLU B N 1
ATOM 2338 C CA . GLU B 1 35 ? 18.297 10.18 -4.629 1 95.19 35 GLU B CA 1
ATOM 2339 C C . GLU B 1 35 ? 18.141 10.203 -3.111 1 95.19 35 GLU B C 1
ATOM 2341 O O . GLU B 1 35 ? 17.062 9.922 -2.584 1 95.19 35 GLU B O 1
ATOM 2346 N N . TYR B 1 36 ? 19.234 10.469 -2.438 1 93.88 36 TYR B N 1
ATOM 2347 C CA . TYR B 1 36 ? 19.172 10.422 -0.98 1 93.88 36 TYR B CA 1
ATOM 2348 C C . TYR B 1 36 ? 19.703 11.711 -0.37 1 93.88 36 TYR B C 1
ATOM 2350 O O . TYR B 1 36 ? 20.75 12.219 -0.796 1 93.88 36 TYR B O 1
ATOM 2358 N N . LYS B 1 37 ? 18.922 12.227 0.592 1 93.94 37 LYS B N 1
ATOM 2359 C CA . LYS B 1 37 ? 19.328 13.398 1.358 1 93.94 37 LYS B CA 1
ATOM 2360 C C . LYS B 1 37 ? 20.375 13.031 2.418 1 93.94 37 LYS B C 1
ATOM 2362 O O . LYS B 1 37 ? 20.703 11.859 2.586 1 93.94 37 LYS B O 1
ATOM 2367 N N . GLY B 1 38 ? 20.844 14.078 3.105 1 88.38 38 GLY B N 1
ATOM 2368 C CA . GLY B 1 38 ? 21.875 13.875 4.125 1 88.38 38 GLY B CA 1
ATOM 2369 C C . GLY B 1 38 ? 21.406 12.961 5.25 1 88.38 38 GLY B C 1
ATOM 2370 O O . GLY B 1 38 ? 22.219 12.227 5.828 1 88.38 38 GLY B O 1
ATOM 2371 N N . ASP B 1 39 ? 20.125 12.938 5.516 1 86 39 ASP B N 1
ATOM 2372 C CA . ASP B 1 39 ? 19.609 12.133 6.613 1 86 39 ASP B CA 1
ATOM 2373 C C . ASP B 1 39 ? 19.203 10.734 6.129 1 86 39 ASP B C 1
ATOM 2375 O O . ASP B 1 39 ? 18.641 9.945 6.891 1 86 39 ASP B O 1
ATOM 2379 N N . GLY B 1 40 ? 19.406 10.422 4.82 1 88.56 40 GLY B N 1
ATOM 2380 C CA . GLY B 1 40 ? 19.141 9.102 4.273 1 88.56 40 GLY B CA 1
ATOM 2381 C C . GLY B 1 40 ? 17.75 8.984 3.664 1 88.56 40 GLY B C 1
ATOM 2382 O O . GLY B 1 40 ? 17.422 7.973 3.047 1 88.56 40 GLY B O 1
ATOM 2383 N N . SER B 1 41 ? 16.969 10.055 3.818 1 91.5 41 SER B N 1
ATOM 2384 C CA . SER B 1 41 ? 15.625 9.992 3.24 1 91.5 41 SER B CA 1
ATOM 2385 C C . SER B 1 41 ? 15.672 10.172 1.726 1 91.5 41 SER B C 1
ATOM 2387 O O . SER B 1 41 ? 16.594 10.781 1.193 1 91.5 41 SER B O 1
ATOM 2389 N N . GLU B 1 42 ? 14.703 9.672 1.08 1 94.94 42 GLU B N 1
ATOM 2390 C CA . GLU B 1 42 ? 14.656 9.672 -0.379 1 94.94 42 GLU B CA 1
ATOM 2391 C C . GLU B 1 42 ? 14.109 10.984 -0.917 1 94.94 42 GLU B C 1
ATOM 2393 O O . GLU B 1 42 ? 13.266 11.625 -0.276 1 94.94 42 GLU B O 1
ATOM 2398 N N . VAL B 1 43 ? 14.609 11.328 -2.027 1 96.81 43 VAL B N 1
ATOM 2399 C CA . VAL B 1 43 ? 14.117 12.469 -2.799 1 96.81 43 VAL B CA 1
ATOM 2400 C C . VAL B 1 43 ? 14.273 12.188 -4.293 1 96.81 43 VAL B C 1
ATOM 2402 O O . VAL B 1 43 ? 15.094 11.352 -4.691 1 96.81 43 VAL B O 1
ATOM 2405 N N . THR B 1 44 ? 13.391 12.75 -5.078 1 97.62 44 THR B N 1
ATOM 2406 C CA . THR B 1 44 ? 13.523 12.664 -6.527 1 97.62 44 THR B CA 1
ATOM 2407 C C . THR B 1 44 ? 13.508 14.062 -7.152 1 97.62 44 THR B C 1
ATOM 2409 O O . THR B 1 44 ? 13.242 15.047 -6.469 1 97.62 44 THR B O 1
ATOM 2412 N N . ALA B 1 45 ? 13.805 14.109 -8.445 1 97.12 45 ALA B N 1
ATOM 2413 C CA . ALA B 1 45 ? 13.703 15.352 -9.203 1 97.12 45 ALA B CA 1
ATOM 2414 C C . ALA B 1 45 ? 12.273 15.898 -9.164 1 97.12 45 ALA B C 1
ATOM 2416 O O . ALA B 1 45 ? 12.062 17.109 -9.125 1 97.12 45 ALA B O 1
ATOM 2417 N N . ALA B 1 46 ? 11.352 15.016 -9.133 1 98.31 46 ALA B N 1
ATOM 2418 C CA . ALA B 1 46 ? 9.938 15.398 -9.102 1 98.31 46 ALA B CA 1
ATOM 2419 C C . ALA B 1 46 ? 9.609 16.156 -7.816 1 98.31 46 ALA B C 1
ATOM 2421 O O . ALA B 1 46 ? 8.891 17.156 -7.84 1 98.31 46 ALA B O 1
ATOM 2422 N N . ASP B 1 47 ? 10.125 15.672 -6.703 1 98.44 47 ASP B N 1
ATOM 2423 C CA . ASP B 1 47 ? 9.922 16.344 -5.422 1 98.44 47 ASP B CA 1
ATOM 2424 C C . ASP B 1 47 ? 10.383 17.797 -5.484 1 98.44 47 ASP B C 1
ATOM 2426 O O . ASP B 1 47 ? 9.625 18.703 -5.137 1 98.44 47 ASP B O 1
ATOM 2430 N N . ARG B 1 48 ? 11.57 17.984 -5.91 1 98.12 48 ARG B N 1
ATOM 2431 C CA . ARG B 1 48 ? 12.188 19.312 -5.949 1 98.12 48 ARG B CA 1
ATOM 2432 C C . ARG B 1 48 ? 11.492 20.219 -6.961 1 98.12 48 ARG B C 1
ATOM 2434 O O . ARG B 1 48 ? 11.234 21.391 -6.684 1 98.12 48 ARG B O 1
ATOM 2441 N N . SER B 1 49 ? 11.172 19.656 -8.125 1 98.31 49 SER B N 1
ATOM 2442 C CA . SER B 1 49 ? 10.484 20.422 -9.148 1 98.31 49 SER B CA 1
ATOM 2443 C C . SER B 1 49 ? 9.109 20.875 -8.672 1 98.31 49 SER B C 1
ATOM 2445 O O . SER B 1 49 ? 8.742 22.047 -8.852 1 98.31 49 SER B O 1
ATOM 2447 N N . ALA B 1 50 ? 8.406 20 -8.047 1 98.75 50 ALA B N 1
ATOM 2448 C CA . ALA B 1 50 ? 7.07 20.312 -7.551 1 98.75 50 ALA B CA 1
ATOM 2449 C C . ALA B 1 50 ? 7.125 21.406 -6.488 1 98.75 50 ALA B C 1
ATOM 2451 O O . ALA B 1 50 ? 6.328 22.344 -6.516 1 98.75 50 ALA B O 1
ATOM 2452 N N . GLU B 1 51 ? 8.039 21.297 -5.531 1 98.62 51 GLU B N 1
ATOM 2453 C CA . GLU B 1 51 ? 8.117 22.312 -4.492 1 98.62 51 GLU B CA 1
ATOM 2454 C C . GLU B 1 51 ? 8.508 23.672 -5.078 1 98.62 51 GLU B C 1
ATOM 2456 O O . GLU B 1 51 ? 8.008 24.703 -4.648 1 98.62 51 GLU B O 1
ATOM 2461 N N . ARG B 1 52 ? 9.414 23.688 -6.066 1 98.38 52 ARG B N 1
ATOM 2462 C CA . ARG B 1 52 ? 9.828 24.938 -6.695 1 98.38 52 ARG B CA 1
ATOM 2463 C C . ARG B 1 52 ? 8.633 25.656 -7.316 1 98.38 52 ARG B C 1
ATOM 2465 O O . ARG B 1 52 ? 8.438 26.844 -7.098 1 98.38 52 ARG B O 1
ATOM 2472 N N . VAL B 1 53 ? 7.848 24.922 -8.031 1 98.56 53 VAL B N 1
ATOM 2473 C CA . VAL B 1 53 ? 6.719 25.531 -8.719 1 98.56 53 VAL B CA 1
ATOM 2474 C C . VAL B 1 53 ? 5.688 26 -7.691 1 98.56 53 VAL B C 1
ATOM 2476 O O . VAL B 1 53 ? 5.082 27.062 -7.859 1 98.56 53 VAL B O 1
ATOM 2479 N N . ILE B 1 54 ? 5.477 25.219 -6.637 1 98.69 54 ILE B N 1
ATOM 2480 C CA . ILE B 1 54 ? 4.547 25.609 -5.582 1 98.69 54 ILE B CA 1
ATOM 2481 C C . ILE B 1 54 ? 5.02 26.922 -4.938 1 98.69 54 ILE B C 1
ATOM 2483 O O . ILE B 1 54 ? 4.234 27.859 -4.781 1 98.69 54 ILE B O 1
ATOM 2487 N N . ARG B 1 55 ? 6.312 27 -4.57 1 98.31 55 ARG B N 1
ATOM 2488 C CA . ARG B 1 55 ? 6.879 28.188 -3.93 1 98.31 55 ARG B CA 1
ATOM 2489 C C . ARG B 1 55 ? 6.75 29.406 -4.828 1 98.31 55 ARG B C 1
ATOM 2491 O O . ARG B 1 55 ? 6.438 30.5 -4.352 1 98.31 55 ARG B O 1
ATOM 2498 N N . GLU B 1 56 ? 6.988 29.188 -6.105 1 98.19 56 GLU B N 1
ATOM 2499 C CA . GLU B 1 56 ? 6.855 30.266 -7.066 1 98.19 56 GLU B CA 1
ATOM 2500 C C . GLU B 1 56 ? 5.422 30.797 -7.105 1 98.19 56 GLU B C 1
ATOM 2502 O O . GLU B 1 56 ? 5.199 32 -7.117 1 98.19 56 GLU B O 1
ATOM 2507 N N . ARG B 1 57 ? 4.488 29.859 -7.141 1 98.38 57 ARG B N 1
ATOM 2508 C CA . ARG B 1 57 ? 3.082 30.25 -7.176 1 98.38 57 ARG B CA 1
ATOM 2509 C C . ARG B 1 57 ? 2.689 30.984 -5.902 1 98.38 57 ARG B C 1
ATOM 2511 O O . ARG B 1 57 ? 1.948 31.969 -5.957 1 98.38 57 ARG B O 1
ATOM 2518 N N . ILE B 1 58 ? 3.158 30.547 -4.758 1 98.12 58 ILE B N 1
ATOM 2519 C CA . ILE B 1 58 ? 2.861 31.188 -3.486 1 98.12 58 ILE B CA 1
ATOM 2520 C C . ILE B 1 58 ? 3.447 32.594 -3.48 1 98.12 58 ILE B C 1
ATOM 2522 O O . ILE B 1 58 ? 2.77 33.562 -3.1 1 98.12 58 ILE B O 1
ATOM 2526 N N . ALA B 1 59 ? 4.672 32.75 -3.879 1 96.75 59 ALA B N 1
ATOM 2527 C CA . ALA B 1 59 ? 5.352 34.031 -3.896 1 96.75 59 ALA B CA 1
ATOM 2528 C C . ALA B 1 59 ? 4.598 35.031 -4.762 1 96.75 59 ALA B C 1
ATOM 2530 O O . ALA B 1 59 ? 4.562 36.219 -4.449 1 96.75 59 ALA B O 1
ATOM 2531 N N . GLY B 1 60 ? 4.062 34.562 -5.855 1 97.06 60 GLY B N 1
ATOM 2532 C CA . GLY B 1 60 ? 3.287 35.406 -6.73 1 97.06 60 GLY B CA 1
ATOM 2533 C C . GLY B 1 60 ? 1.985 35.875 -6.109 1 97.06 60 GLY B C 1
ATOM 2534 O O . GLY B 1 60 ? 1.626 37.062 -6.219 1 97.06 60 GLY B O 1
ATOM 2535 N N . ALA B 1 61 ? 1.285 35.031 -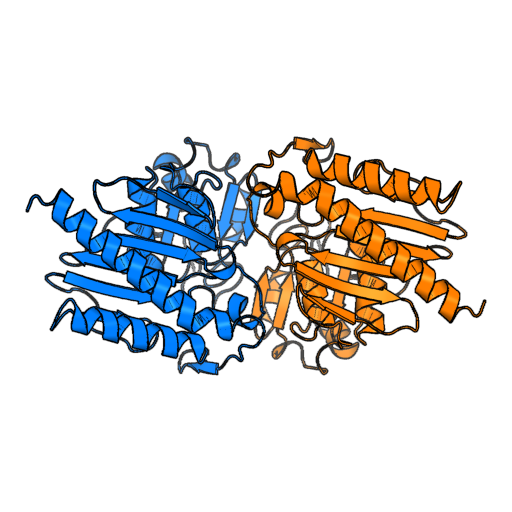5.414 1 96.56 61 ALA B N 1
ATOM 2536 C CA . ALA B 1 61 ? -0.027 35.312 -4.848 1 96.56 61 ALA B CA 1
ATOM 2537 C C . ALA B 1 61 ? 0.103 36.031 -3.504 1 96.56 61 ALA B C 1
ATOM 2539 O O . ALA B 1 61 ? -0.725 36.875 -3.158 1 96.56 61 ALA B O 1
ATOM 2540 N N . TYR B 1 62 ? 1.145 35.594 -2.771 1 94.81 62 TYR B N 1
ATOM 2541 C CA . TYR B 1 62 ? 1.382 36.125 -1.433 1 94.81 62 TYR B CA 1
ATOM 2542 C C . TYR B 1 62 ? 2.842 36.531 -1.255 1 94.81 62 TYR B C 1
ATOM 2544 O O . TYR B 1 62 ? 3.602 35.844 -0.575 1 94.81 62 TYR B O 1
ATOM 2552 N N . PRO B 1 63 ? 3.086 37.75 -1.678 1 94 63 PRO B N 1
ATOM 2553 C CA . PRO B 1 63 ? 4.477 38.188 -1.531 1 94 63 PRO B CA 1
ATOM 2554 C C . PRO B 1 63 ? 4.93 38.25 -0.074 1 94 63 PRO B C 1
ATOM 2556 O O . PRO B 1 63 ? 4.223 38.781 0.778 1 94 63 PRO B O 1
ATOM 2559 N N . GLY B 1 64 ? 6.016 37.562 0.252 1 89.81 64 GLY B N 1
ATOM 2560 C CA . GLY B 1 64 ? 6.578 37.562 1.593 1 89.81 64 GLY B CA 1
ATOM 2561 C C . GLY B 1 64 ? 6.027 36.469 2.48 1 89.81 64 GLY B C 1
ATOM 2562 O O . GLY B 1 64 ? 6.352 36.406 3.668 1 89.81 64 GLY B O 1
ATOM 2563 N N . ALA B 1 65 ? 5.227 35.688 1.893 1 92.19 65 ALA B N 1
ATOM 2564 C CA . ALA B 1 65 ? 4.656 34.562 2.658 1 92.19 65 ALA B CA 1
ATOM 2565 C C . ALA B 1 65 ? 5.75 33.656 3.197 1 92.19 65 ALA B C 1
ATOM 2567 O O . ALA B 1 65 ? 6.738 33.375 2.51 1 92.19 65 ALA B O 1
ATOM 2568 N N . LYS B 1 66 ? 5.574 33.188 4.391 1 96.31 66 LYS B N 1
ATOM 2569 C CA . LYS B 1 66 ? 6.469 32.219 4.973 1 96.31 66 LYS B CA 1
ATOM 2570 C C . LYS B 1 66 ? 6.148 30.812 4.461 1 96.31 66 LYS B C 1
ATOM 2572 O O . LYS B 1 66 ? 4.977 30.453 4.305 1 96.31 66 LYS B O 1
ATOM 2577 N N . ILE B 1 67 ? 7.234 30.062 4.141 1 97.25 67 ILE B N 1
ATOM 2578 C CA . ILE B 1 67 ? 7.043 28.719 3.607 1 97.25 67 ILE B CA 1
ATOM 2579 C C . ILE B 1 67 ? 7.965 27.734 4.328 1 97.25 67 ILE B C 1
ATOM 2581 O O . ILE B 1 67 ? 9.148 28.031 4.539 1 97.25 67 ILE B O 1
ATOM 2585 N N . LEU B 1 68 ? 7.418 26.672 4.836 1 97.81 68 LEU B N 1
ATOM 2586 C CA . LEU B 1 68 ? 8.164 25.5 5.281 1 97.81 68 LEU B CA 1
ATOM 2587 C C . LEU B 1 68 ? 7.914 24.328 4.355 1 97.81 68 LEU B C 1
ATOM 2589 O O . LEU B 1 68 ? 6.785 23.844 4.242 1 97.81 68 LEU B O 1
ATOM 2593 N N . GLY B 1 69 ? 8.938 23.891 3.66 1 97.69 69 GLY B N 1
ATOM 2594 C CA . GLY B 1 69 ? 8.82 22.766 2.744 1 97.69 69 GLY B CA 1
ATOM 2595 C C . GLY B 1 69 ? 9.812 21.656 3.031 1 97.69 69 GLY B C 1
ATOM 2596 O O . GLY B 1 69 ? 10.875 21.891 3.611 1 97.69 69 GLY B O 1
ATOM 2597 N N . GLU B 1 70 ? 9.469 20.453 2.652 1 97.19 70 GLU B N 1
ATOM 2598 C CA . GLU B 1 70 ? 10.32 19.297 2.891 1 97.19 70 GLU B CA 1
ATOM 2599 C C . GLU B 1 70 ? 11.672 19.453 2.205 1 97.19 70 GLU B C 1
ATOM 2601 O O . GLU B 1 70 ? 12.711 19.125 2.785 1 97.19 70 GLU B O 1
ATOM 2606 N N . GLU B 1 71 ? 11.633 19.922 0.953 1 97.25 71 GLU B N 1
ATOM 2607 C CA . GLU B 1 71 ? 12.836 19.828 0.128 1 97.25 71 GLU B CA 1
ATOM 2608 C C . GLU B 1 71 ? 13.734 21.047 0.316 1 97.25 71 GLU B C 1
ATOM 2610 O O . GLU B 1 71 ? 14.961 20.938 0.292 1 97.25 71 GLU B O 1
ATOM 2615 N N . PHE B 1 72 ? 13.094 22.25 0.495 1 96.31 72 PHE B N 1
ATOM 2616 C CA . PHE B 1 72 ? 13.906 23.469 0.513 1 96.31 72 PHE B CA 1
ATOM 2617 C C . PHE B 1 72 ? 13.828 24.141 1.873 1 96.31 72 PHE B C 1
ATOM 2619 O O . PHE B 1 72 ? 14.422 25.203 2.076 1 96.31 72 PHE B O 1
ATOM 2626 N N . GLY B 1 73 ? 13.148 23.625 2.775 1 95.12 73 GLY B N 1
ATOM 2627 C CA . GLY B 1 73 ? 13.156 24.094 4.152 1 95.12 73 GLY B CA 1
ATOM 2628 C C . GLY B 1 73 ? 12.367 25.359 4.359 1 95.12 73 GLY B C 1
ATOM 2629 O O . GLY B 1 73 ? 11.445 25.656 3.594 1 95.12 73 GLY B O 1
ATOM 2630 N N . GLY B 1 74 ? 12.656 26.016 5.441 1 92.06 74 GLY B N 1
ATOM 2631 C CA . GLY B 1 74 ? 11.992 27.219 5.91 1 92.06 74 GLY B CA 1
ATOM 2632 C C . GLY B 1 74 ? 11.969 27.344 7.422 1 92.06 74 GLY B C 1
ATOM 2633 O O . GLY B 1 74 ? 12.609 26.547 8.125 1 92.06 74 GLY B O 1
ATOM 2634 N N . GLU B 1 75 ? 11.367 28.453 7.785 1 81.38 75 GLU B N 1
ATOM 2635 C CA . GLU B 1 75 ? 11.312 28.703 9.219 1 81.38 75 GLU B CA 1
ATOM 2636 C C . GLU B 1 75 ? 10.508 27.625 9.938 1 81.38 75 GLU B C 1
ATOM 2638 O O . GLU B 1 75 ? 9.398 27.297 9.531 1 81.38 75 GLU B O 1
ATOM 2643 N N . ALA B 1 76 ? 11.234 27.125 10.922 1 75.5 76 ALA B N 1
ATOM 2644 C CA . ALA B 1 76 ? 10.578 26.109 11.734 1 75.5 76 ALA B CA 1
ATOM 2645 C C . ALA B 1 76 ? 9.812 26.734 12.898 1 75.5 76 ALA B C 1
ATOM 2647 O O . ALA B 1 76 ? 9.984 27.922 13.188 1 75.5 76 ALA B O 1
ATOM 2648 N N . ARG B 1 77 ? 8.977 26.172 13.609 1 74.62 77 ARG B N 1
ATOM 2649 C CA . ARG B 1 77 ? 8.109 26.609 14.695 1 74.62 77 ARG B CA 1
ATOM 2650 C C . ARG B 1 77 ? 8.891 27.406 15.742 1 74.62 77 ARG B C 1
ATOM 2652 O O . ARG B 1 77 ? 10.094 27.172 15.93 1 74.62 77 ARG B O 1
ATOM 2659 N N . PRO B 1 78 ? 8.148 28.141 16.312 1 76.44 78 PRO B N 1
ATOM 2660 C CA . PRO B 1 78 ? 6.84 28.781 16.125 1 76.44 78 PRO B CA 1
ATOM 2661 C C . PRO B 1 78 ? 6.883 29.938 15.133 1 76.44 78 PRO B C 1
ATOM 2663 O O . PRO B 1 78 ? 7.922 30.578 14.977 1 76.44 78 PRO B O 1
ATOM 2666 N N . VAL B 1 79 ? 5.816 29.969 14.344 1 82.62 79 VAL B N 1
ATOM 2667 C CA . VAL B 1 79 ? 5.758 31.078 13.383 1 82.62 79 VAL B CA 1
ATOM 2668 C C . VAL B 1 79 ? 4.473 31.875 13.594 1 82.62 79 VAL B C 1
ATOM 2670 O O . VAL B 1 79 ? 3.389 31.297 13.719 1 82.62 79 VAL B O 1
ATOM 2673 N N . SER B 1 80 ? 4.656 33.219 13.781 1 90 80 SER B N 1
ATOM 2674 C CA . SER B 1 80 ? 3.498 34.094 13.867 1 90 80 SER B CA 1
ATOM 2675 C C . SER B 1 80 ? 2.932 34.375 12.477 1 90 80 SER B C 1
ATOM 2677 O O . SER B 1 80 ? 3.678 34.469 11.5 1 90 80 SER B O 1
ATOM 2679 N N . GLY B 1 81 ? 1.591 34.469 12.445 1 93.31 81 GLY B N 1
ATOM 2680 C CA . GLY B 1 81 ? 0.96 34.812 11.18 1 93.31 81 GLY B CA 1
ATOM 2681 C C . GLY B 1 81 ? 0.75 33.594 10.289 1 93.31 81 GLY B C 1
ATOM 2682 O O . GLY B 1 81 ? 0.523 32.469 10.781 1 93.31 81 GLY B O 1
ATOM 2683 N N . GLU B 1 82 ? 0.727 33.875 8.992 1 95.12 82 GLU B N 1
ATOM 2684 C CA . GLU B 1 82 ? 0.434 32.812 8.023 1 95.12 82 GLU B CA 1
ATOM 2685 C C . GLU B 1 82 ? 1.715 32.156 7.523 1 95.12 82 GLU B C 1
ATOM 2687 O O . GLU B 1 82 ? 2.717 32.844 7.285 1 95.12 82 GLU B O 1
ATOM 2692 N N . GLN B 1 83 ? 1.686 30.875 7.43 1 97.25 83 GLN B N 1
ATOM 2693 C CA . GLN B 1 83 ? 2.789 30.094 6.879 1 97.25 83 GLN B CA 1
ATOM 2694 C C . GLN B 1 83 ? 2.271 28.906 6.062 1 97.25 83 GLN B C 1
ATOM 2696 O O . GLN B 1 83 ? 1.442 28.125 6.539 1 97.25 83 GLN B O 1
ATOM 2701 N N . TRP B 1 84 ? 2.746 28.797 4.883 1 98.12 84 TRP B N 1
ATOM 2702 C CA . TRP B 1 84 ? 2.445 27.625 4.066 1 98.12 84 TRP B CA 1
ATOM 2703 C C . TRP B 1 84 ? 3.402 26.469 4.383 1 98.12 84 TRP B C 1
ATOM 2705 O O . TRP B 1 84 ? 4.598 26.688 4.582 1 98.12 84 TRP B O 1
ATOM 2715 N N . VAL B 1 85 ? 2.893 25.297 4.52 1 98.38 85 VAL B N 1
ATOM 2716 C CA . VAL B 1 85 ? 3.682 24.094 4.762 1 98.38 85 VAL B CA 1
ATOM 2717 C C . VAL B 1 85 ? 3.439 23.094 3.641 1 98.38 85 VAL B C 1
ATOM 2719 O O . VAL B 1 85 ? 2.291 22.781 3.316 1 98.38 85 VAL B O 1
ATOM 2722 N N . ILE B 1 86 ? 4.559 22.531 3.061 1 98.25 86 ILE B N 1
ATOM 2723 C CA . ILE B 1 86 ? 4.426 21.797 1.811 1 98.25 86 ILE B CA 1
ATOM 2724 C C . ILE B 1 86 ? 5.238 20.5 1.884 1 98.25 86 ILE B C 1
ATOM 2726 O O . ILE B 1 86 ? 6.418 20.516 2.24 1 98.25 86 ILE B O 1
ATOM 2730 N N . ASP B 1 87 ? 4.641 19.406 1.594 1 98.81 87 ASP B N 1
ATOM 2731 C CA . ASP B 1 87 ? 5.285 18.156 1.228 1 98.81 87 ASP B CA 1
ATOM 2732 C C . ASP B 1 87 ? 4.941 17.75 -0.206 1 98.81 87 ASP B C 1
ATOM 2734 O O . ASP B 1 87 ? 3.834 17.281 -0.475 1 98.81 87 ASP B O 1
ATOM 2738 N N . PRO B 1 88 ? 5.832 17.938 -1.134 1 98.69 88 PRO B N 1
ATOM 2739 C CA . PRO B 1 88 ? 5.492 17.672 -2.533 1 98.69 88 PRO B CA 1
ATOM 2740 C C . PRO B 1 88 ? 5.098 16.219 -2.781 1 98.69 88 PRO B C 1
ATOM 2742 O O . PRO B 1 88 ? 4.098 15.945 -3.453 1 98.69 88 PRO B O 1
ATOM 2745 N N . ILE B 1 89 ? 5.891 15.32 -2.307 1 98.75 89 ILE B N 1
ATOM 2746 C CA . ILE B 1 89 ? 5.582 13.898 -2.445 1 98.75 89 ILE B CA 1
ATOM 2747 C C . ILE B 1 89 ? 5.711 13.211 -1.089 1 98.75 89 ILE B C 1
ATOM 2749 O O . ILE B 1 89 ? 6.816 12.852 -0.669 1 98.75 89 ILE B O 1
ATOM 2753 N N . ASP B 1 90 ? 4.637 13.07 -0.359 1 98.69 90 ASP B N 1
ATOM 2754 C CA . ASP B 1 90 ? 4.562 12.188 0.797 1 98.69 90 ASP B CA 1
ATOM 2755 C C . ASP B 1 90 ? 4.414 10.727 0.364 1 98.69 90 ASP B C 1
ATOM 2757 O O . ASP B 1 90 ? 3.359 10.328 -0.136 1 98.69 90 ASP B O 1
ATOM 2761 N N . GLY B 1 91 ? 5.352 9.906 0.605 1 97.88 91 GLY B N 1
ATOM 2762 C CA . GLY B 1 91 ? 5.406 8.555 0.065 1 97.88 91 GLY B CA 1
ATOM 2763 C C . GLY B 1 91 ? 6.359 8.422 -1.107 1 97.88 91 GLY B C 1
ATOM 2764 O O . GLY B 1 91 ? 6.004 7.848 -2.141 1 97.88 91 GLY B O 1
ATOM 2765 N N . THR B 1 92 ? 7.59 9 -0.984 1 97.69 92 THR B N 1
ATOM 2766 C CA . THR B 1 92 ? 8.586 9 -2.047 1 97.69 92 THR B CA 1
ATOM 2767 C C . THR B 1 92 ? 8.992 7.574 -2.412 1 97.69 92 THR B C 1
ATOM 2769 O O . THR B 1 92 ? 9.242 7.273 -3.582 1 97.69 92 THR B O 1
ATOM 2772 N N . THR B 1 93 ? 8.992 6.684 -1.451 1 96.94 93 THR B N 1
ATOM 2773 C CA . THR B 1 93 ? 9.328 5.293 -1.737 1 96.94 93 THR B CA 1
ATOM 2774 C C . THR B 1 93 ? 8.32 4.676 -2.695 1 96.94 93 THR B C 1
ATOM 2776 O O . THR B 1 93 ? 8.695 4.051 -3.689 1 96.94 93 THR B O 1
ATOM 2779 N N . SER B 1 94 ? 7.031 4.836 -2.359 1 97.94 94 SER B N 1
ATOM 2780 C CA . SER B 1 94 ? 6 4.336 -3.262 1 97.94 94 SER B CA 1
ATOM 2781 C C . SER B 1 94 ? 6.125 4.957 -4.648 1 97.94 94 SER B C 1
ATOM 2783 O O . SER B 1 94 ? 6 4.266 -5.66 1 97.94 94 SER B O 1
ATOM 2785 N N . PHE B 1 95 ? 6.43 6.246 -4.699 1 98.56 95 PHE B N 1
ATOM 2786 C CA . PHE B 1 95 ? 6.598 6.965 -5.957 1 98.56 95 PHE B CA 1
ATOM 2787 C C . PHE B 1 95 ? 7.73 6.363 -6.777 1 98.56 95 PHE B C 1
ATOM 2789 O O . PHE B 1 95 ? 7.57 6.109 -7.973 1 98.56 95 PHE B O 1
ATOM 2796 N N . VAL B 1 96 ? 8.828 6.086 -6.164 1 97.38 96 VAL B N 1
ATOM 2797 C CA . VAL B 1 96 ? 10.023 5.566 -6.82 1 97.38 96 VAL B CA 1
ATOM 2798 C C . VAL B 1 96 ? 9.758 4.148 -7.324 1 97.38 96 VAL B C 1
ATOM 2800 O O . VAL B 1 96 ? 10.25 3.76 -8.391 1 97.38 96 VAL B O 1
ATOM 2803 N N . LEU B 1 97 ? 8.914 3.416 -6.617 1 97.12 97 LEU B N 1
ATOM 2804 C CA . LEU B 1 97 ? 8.586 2.049 -7.004 1 97.12 97 LEU B CA 1
ATOM 2805 C C . LEU B 1 97 ? 7.539 2.031 -8.109 1 97.12 97 LEU B C 1
ATOM 2807 O O . LEU B 1 97 ? 7.215 0.97 -8.648 1 97.12 97 LEU B O 1
ATOM 2811 N N . GLY B 1 98 ? 6.98 3.18 -8.391 1 96.56 98 GLY B N 1
ATOM 2812 C CA . GLY B 1 98 ? 5.93 3.271 -9.391 1 96.56 98 GLY B CA 1
ATOM 2813 C C . GLY B 1 98 ? 4.555 2.938 -8.852 1 96.56 98 GLY B C 1
ATOM 2814 O O . GLY B 1 98 ? 3.648 2.584 -9.609 1 96.56 98 GLY B O 1
ATOM 2815 N N . LEU B 1 99 ? 4.414 2.914 -7.566 1 97.94 99 LEU B N 1
ATOM 2816 C CA . LEU B 1 99 ? 3.127 2.645 -6.93 1 97.94 99 LEU B CA 1
ATOM 2817 C C . LEU B 1 99 ? 2.33 3.934 -6.754 1 97.94 99 LEU B C 1
ATOM 2819 O O . LEU B 1 99 ? 2.9 4.984 -6.449 1 97.94 99 LEU B O 1
ATOM 2823 N N . PRO B 1 100 ? 1.065 3.871 -6.895 1 97.88 100 PRO B N 1
ATOM 2824 C CA . PRO B 1 100 ? 0.24 5.082 -6.867 1 97.88 100 PRO B CA 1
ATOM 2825 C C . PRO B 1 100 ? -0.045 5.57 -5.449 1 97.88 100 PRO B C 1
ATOM 2827 O O . PRO B 1 100 ? -0.786 6.539 -5.266 1 97.88 100 PRO B O 1
ATOM 2830 N N . MET B 1 101 ? 0.561 5.035 -4.445 1 98.06 101 MET B N 1
ATOM 2831 C CA . MET B 1 101 ? 0.271 5.297 -3.039 1 98.06 101 MET B CA 1
ATOM 2832 C C . MET B 1 101 ? 1.137 6.434 -2.508 1 98.06 101 MET B C 1
ATOM 2834 O O . MET B 1 101 ? 1.948 6.234 -1.603 1 98.06 101 MET B O 1
ATOM 2838 N N . PHE B 1 102 ? 0.941 7.648 -3.055 1 98.56 102 PHE B N 1
ATOM 2839 C CA . PHE B 1 102 ? 1.628 8.859 -2.615 1 98.56 102 PHE B CA 1
ATOM 2840 C C . PHE B 1 102 ? 0.737 10.078 -2.789 1 98.56 102 PHE B C 1
ATOM 2842 O O . PHE B 1 102 ? -0.289 10.016 -3.471 1 98.56 102 PHE B O 1
ATOM 2849 N N . GLY B 1 103 ? 1.137 11.156 -2.121 1 98.75 103 GLY B N 1
ATOM 2850 C CA . GLY B 1 103 ? 0.333 12.359 -2.262 1 98.75 103 GLY B CA 1
ATOM 2851 C C . GLY B 1 103 ? 1.127 13.633 -2.049 1 98.75 103 GLY B C 1
ATOM 2852 O O . GLY B 1 103 ? 2.285 13.586 -1.627 1 98.75 103 GLY B O 1
ATOM 2853 N N . THR B 1 104 ? 0.529 14.742 -2.463 1 98.94 104 THR B N 1
ATOM 2854 C CA . THR B 1 104 ? 1.005 16.094 -2.203 1 98.94 104 THR B CA 1
ATOM 2855 C C . THR B 1 104 ? 0.231 16.734 -1.052 1 98.94 104 THR B C 1
ATOM 2857 O O . THR B 1 104 ? -1.001 16.766 -1.069 1 98.94 104 THR B O 1
ATOM 2860 N N . LEU B 1 105 ? 0.97 17.203 -0.069 1 98.94 105 LEU B N 1
ATOM 2861 C CA . LEU B 1 105 ? 0.364 17.812 1.106 1 98.94 105 LEU B CA 1
ATOM 2862 C C . LEU B 1 105 ? 0.587 19.328 1.106 1 98.94 105 LEU B C 1
ATOM 2864 O O . LEU B 1 105 ? 1.725 19.797 0.995 1 98.94 105 LEU B O 1
ATOM 2868 N N . ILE B 1 106 ? -0.493 20.078 1.162 1 98.94 106 ILE B N 1
ATOM 2869 C CA . ILE B 1 106 ? -0.461 21.531 1.232 1 98.94 106 ILE B CA 1
ATOM 2870 C C . ILE B 1 106 ? -1.261 22 2.443 1 98.94 106 ILE B C 1
ATOM 2872 O O . ILE B 1 106 ? -2.439 21.672 2.588 1 98.94 106 ILE B O 1
ATOM 2876 N N . ALA B 1 107 ? -0.577 22.797 3.246 1 98.75 107 ALA B N 1
ATOM 2877 C CA . ALA B 1 107 ? -1.264 23.312 4.43 1 98.75 107 ALA B CA 1
ATOM 2878 C C . ALA B 1 107 ? -1.001 24.797 4.613 1 98.75 107 ALA B C 1
ATOM 2880 O O . ALA B 1 107 ? -0.004 25.328 4.113 1 98.75 107 ALA B O 1
ATOM 2881 N N . LEU B 1 108 ? -1.938 25.438 5.254 1 98.38 108 LEU B N 1
ATOM 2882 C CA . LEU B 1 108 ? -1.76 26.797 5.773 1 98.38 108 LEU B CA 1
ATOM 2883 C C . LEU B 1 108 ? -1.891 26.812 7.293 1 98.38 108 LEU B C 1
AT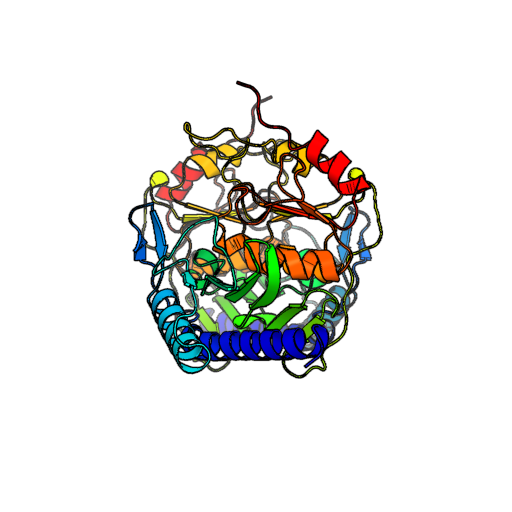OM 2885 O O . LEU B 1 108 ? -2.863 26.297 7.844 1 98.38 108 LEU B O 1
ATOM 2889 N N . LEU B 1 109 ? -0.869 27.344 7.914 1 97.5 109 LEU B N 1
ATOM 2890 C CA . LEU B 1 109 ? -0.914 27.578 9.352 1 97.5 109 LEU B CA 1
ATOM 2891 C C . LEU B 1 109 ? -1.211 29.047 9.656 1 97.5 109 LEU B C 1
ATOM 2893 O O . LEU B 1 109 ? -0.755 29.938 8.938 1 97.5 109 LEU B O 1
ATOM 2897 N N . GLU B 1 110 ? -1.979 29.297 10.656 1 96.19 110 GLU B N 1
ATOM 2898 C CA . GLU B 1 110 ? -2.125 30.594 11.312 1 96.19 110 GLU B CA 1
ATOM 2899 C C . GLU B 1 110 ? -1.648 30.547 12.766 1 96.19 110 GLU B C 1
ATOM 2901 O O . GLU B 1 110 ? -2.248 29.859 13.594 1 96.19 110 GLU B O 1
ATOM 2906 N N . ASP B 1 111 ? -0.566 31.281 13.047 1 94.81 111 ASP B N 1
ATOM 2907 C CA . ASP B 1 111 ? 0.05 31.25 14.375 1 94.81 111 ASP B CA 1
ATOM 2908 C C . ASP B 1 111 ? 0.323 29.812 14.82 1 94.81 111 ASP B C 1
ATOM 2910 O O . ASP B 1 111 ? -0.088 29.406 15.906 1 94.81 111 ASP B O 1
ATOM 2914 N N . SER B 1 112 ? 0.839 29.031 13.891 1 94.88 112 SER B N 1
ATOM 2915 C CA . SER B 1 112 ? 1.334 27.672 14.094 1 94.88 112 SER B CA 1
ATOM 2916 C C . SER B 1 112 ? 0.184 26.688 14.227 1 94.88 112 SER B C 1
ATOM 2918 O O . SER B 1 112 ? 0.396 25.531 14.594 1 94.88 112 SER B O 1
ATOM 2920 N N . GLN B 1 113 ? -1.055 27.219 13.938 1 95.81 113 GLN B N 1
ATOM 2921 C CA . GLN B 1 113 ? -2.225 26.344 13.93 1 95.81 113 GLN B CA 1
ATOM 2922 C C . GLN B 1 113 ? -2.684 26.047 12.508 1 95.81 113 GLN B C 1
ATOM 2924 O O . GLN B 1 113 ? -2.895 26.969 11.711 1 95.81 113 GLN B O 1
ATOM 2929 N N . PRO B 1 114 ? -2.812 24.797 12.188 1 97.5 114 PRO B N 1
ATOM 2930 C CA . PRO B 1 114 ? -3.234 24.469 10.82 1 97.5 114 PRO B CA 1
ATOM 2931 C C . PRO B 1 114 ? -4.695 24.828 10.555 1 97.5 114 PRO B C 1
ATOM 2933 O O . PRO B 1 114 ? -5.582 24.406 11.297 1 97.5 114 PRO B O 1
ATOM 2936 N N . VAL B 1 115 ? -4.965 25.547 9.453 1 98.12 115 VAL B N 1
ATOM 2937 C CA . VAL B 1 115 ? -6.316 26.031 9.211 1 98.12 115 VAL B CA 1
ATOM 2938 C C . VAL B 1 115 ? -6.797 25.562 7.84 1 98.12 115 VAL B C 1
ATOM 2940 O O . VAL B 1 115 ? -8 25.547 7.566 1 98.12 115 VAL B O 1
ATOM 2943 N N . VAL B 1 116 ? -5.918 25.234 6.934 1 98.81 116 VAL B N 1
ATOM 2944 C CA . VAL B 1 116 ? -6.211 24.672 5.625 1 98.81 116 VAL B CA 1
ATOM 2945 C C . VAL B 1 116 ? -5.34 23.438 5.391 1 98.81 116 VAL B C 1
ATOM 2947 O O . VAL B 1 116 ? -4.16 23.422 5.754 1 98.81 116 VAL B O 1
ATOM 2950 N N . GLY B 1 117 ? -5.938 22.391 4.844 1 98.94 117 GLY B N 1
ATOM 2951 C CA . GLY B 1 117 ? -5.203 21.188 4.488 1 98.94 117 GLY B CA 1
ATOM 2952 C C . GLY B 1 117 ? -5.711 20.531 3.215 1 98.94 117 GLY B C 1
ATOM 2953 O O . GLY B 1 117 ? -6.922 20.438 3.002 1 98.94 117 GLY B O 1
ATOM 2954 N N . VAL B 1 118 ? -4.77 20.172 2.336 1 98.94 118 VAL B N 1
ATOM 2955 C CA . VAL B 1 118 ? -5.066 19.438 1.113 1 98.94 118 VAL B CA 1
ATOM 2956 C C . VAL B 1 118 ? -4.195 18.172 1.045 1 98.94 118 VAL B C 1
ATOM 2958 O O . VAL B 1 118 ? -2.971 18.266 1.157 1 98.94 118 VAL B O 1
ATOM 2961 N N . ILE B 1 119 ? -4.832 17.062 1.002 1 98.94 119 ILE B N 1
ATOM 2962 C CA . ILE B 1 119 ? -4.211 15.781 0.698 1 98.94 119 ILE B CA 1
ATOM 2963 C C . ILE B 1 119 ? -4.547 15.375 -0.734 1 98.94 119 ILE B C 1
ATOM 2965 O O . ILE B 1 119 ? -5.645 14.883 -1.004 1 98.94 119 ILE B O 1
ATOM 2969 N N . HIS B 1 120 ? -3.611 15.594 -1.651 1 98.81 120 HIS B N 1
ATOM 2970 C CA . HIS B 1 120 ? -3.848 15.305 -3.061 1 98.81 120 HIS B CA 1
ATOM 2971 C C . HIS B 1 120 ? -3.039 14.094 -3.516 1 98.81 120 HIS B C 1
ATOM 2973 O O . HIS B 1 120 ? -1.808 14.117 -3.473 1 98.81 120 HIS B O 1
ATOM 2979 N N . MET B 1 121 ? -3.74 13.023 -3.877 1 98.56 121 MET B N 1
ATOM 2980 C CA . MET B 1 121 ? -3.113 11.805 -4.383 1 98.56 121 MET B CA 1
ATOM 2981 C C . MET B 1 121 ? -3.24 11.711 -5.898 1 98.56 121 MET B C 1
ATOM 2983 O O . MET B 1 121 ? -4.184 11.109 -6.414 1 98.56 121 MET B O 1
ATOM 2987 N N . PRO B 1 122 ? -2.273 12.234 -6.586 1 97.94 122 PRO B N 1
ATOM 2988 C CA . PRO B 1 122 ? -2.449 12.484 -8.016 1 97.94 122 PRO B CA 1
ATOM 2989 C C . PRO B 1 122 ? -2.586 11.195 -8.828 1 97.94 122 PRO B C 1
ATOM 2991 O O . PRO B 1 122 ? -3.395 11.133 -9.758 1 97.94 122 PRO B O 1
ATOM 2994 N N . ALA B 1 123 ? -1.822 10.156 -8.508 1 97.12 123 ALA B N 1
ATOM 2995 C CA . ALA B 1 123 ? -1.88 8.922 -9.281 1 97.12 123 ALA B CA 1
ATOM 2996 C C . ALA B 1 123 ? -3.215 8.211 -9.078 1 97.12 123 ALA B C 1
ATOM 2998 O O . ALA B 1 123 ? -3.658 7.453 -9.945 1 97.12 123 ALA B O 1
ATOM 2999 N N . MET B 1 124 ? -3.855 8.453 -7.969 1 96.5 124 MET B N 1
ATOM 3000 C CA . MET B 1 124 ? -5.164 7.867 -7.684 1 96.5 124 MET B CA 1
ATOM 3001 C C . MET B 1 124 ? -6.285 8.766 -8.188 1 96.5 124 MET B C 1
ATOM 3003 O O . MET B 1 124 ? -7.438 8.344 -8.273 1 96.5 124 MET B O 1
ATOM 3007 N N . GLY B 1 125 ? -5.953 10.008 -8.438 1 96.5 125 GLY B N 1
ATOM 3008 C CA . GLY B 1 125 ? -6.957 10.977 -8.844 1 96.5 125 GLY B CA 1
ATOM 3009 C C . GLY B 1 125 ? -7.918 11.344 -7.727 1 96.5 125 GLY B C 1
ATOM 3010 O O . GLY B 1 125 ? -9.109 11.547 -7.965 1 96.5 125 GLY B O 1
ATOM 3011 N N . GLU B 1 126 ? -7.441 11.352 -6.543 1 97.56 126 GLU B N 1
ATOM 3012 C CA . GLU B 1 126 ? -8.258 11.609 -5.363 1 97.56 126 GLU B CA 1
ATOM 3013 C C . GLU B 1 126 ? -7.711 12.781 -4.555 1 97.56 126 GLU B C 1
ATOM 3015 O O . GLU B 1 126 ? -6.496 12.984 -4.496 1 97.56 126 GLU B O 1
ATOM 3020 N N . THR B 1 127 ? -8.602 13.531 -3.975 1 98.56 127 THR B N 1
ATOM 3021 C CA . THR B 1 127 ? -8.211 14.641 -3.107 1 98.56 127 THR B CA 1
ATOM 3022 C C . THR B 1 127 ? -9.125 14.711 -1.883 1 98.56 127 THR B C 1
ATOM 3024 O O . THR B 1 127 ? -10.344 14.633 -2.004 1 98.56 127 THR B O 1
ATOM 3027 N N . VAL B 1 128 ? -8.547 14.789 -0.736 1 98.88 128 VAL B N 1
ATOM 3028 C CA . VAL B 1 128 ? -9.227 15.141 0.505 1 98.88 128 VAL B CA 1
ATOM 3029 C C . VAL B 1 128 ? -8.781 16.531 0.967 1 98.88 128 VAL B C 1
ATOM 3031 O O . VAL B 1 128 ? -7.582 16.828 0.973 1 98.88 128 VAL B O 1
ATOM 3034 N N . TYR B 1 129 ? -9.688 17.359 1.289 1 98.88 129 TYR B N 1
ATOM 3035 C CA . TYR B 1 129 ? -9.297 18.734 1.628 1 98.88 129 TYR B CA 1
ATOM 3036 C C . TYR B 1 129 ? -10.273 19.344 2.615 1 98.88 129 TYR B C 1
ATOM 3038 O O . TYR B 1 129 ? -11.43 18.922 2.707 1 98.88 129 TYR B O 1
ATOM 3046 N N . ALA B 1 130 ? -9.727 20.312 3.35 1 98.88 130 ALA B N 1
ATOM 3047 C CA . ALA B 1 130 ? -10.547 20.969 4.375 1 98.88 130 ALA B CA 1
ATOM 3048 C C . ALA B 1 130 ? -9.984 22.328 4.746 1 98.88 130 ALA B C 1
ATOM 3050 O O . ALA B 1 130 ? -8.781 22.562 4.625 1 98.88 130 ALA B O 1
ATOM 3051 N N . GLY B 1 131 ? -10.828 23.219 5.129 1 98.62 131 GLY B N 1
ATOM 3052 C CA . GLY B 1 131 ? -10.57 24.453 5.844 1 98.62 131 GLY B CA 1
ATOM 3053 C C . GLY B 1 131 ? -11.352 24.562 7.145 1 98.62 131 GLY B C 1
ATOM 3054 O O . GLY B 1 131 ? -12.484 24.078 7.238 1 98.62 131 GLY B O 1
ATOM 3055 N N . ARG B 1 132 ? -10.68 25.156 8.109 1 98 132 ARG B N 1
ATOM 3056 C CA . ARG B 1 132 ? -11.336 25.297 9.406 1 98 132 ARG B CA 1
ATOM 3057 C C . ARG B 1 132 ? -12.734 25.891 9.25 1 98 132 ARG B C 1
ATOM 3059 O O . ARG B 1 132 ? -12.898 26.984 8.711 1 98 132 ARG B O 1
ATOM 3066 N N . GLY B 1 133 ? -13.695 25.172 9.664 1 97.81 133 GLY B N 1
ATOM 3067 C CA . GLY B 1 133 ? -15.078 25.609 9.641 1 97.81 133 GLY B CA 1
ATOM 3068 C C . GLY B 1 133 ? -15.781 25.297 8.336 1 97.81 133 GLY B C 1
ATOM 3069 O O . GLY B 1 133 ? -16.984 25.578 8.18 1 97.81 133 GLY B O 1
ATOM 3070 N N . LEU B 1 134 ? -15.125 24.656 7.375 1 98.19 134 LEU B N 1
ATOM 3071 C CA . LEU B 1 134 ? -15.695 24.484 6.043 1 98.19 134 LEU B CA 1
ATOM 3072 C C . LEU B 1 134 ? -16.047 23.016 5.805 1 98.19 134 LEU B C 1
ATOM 3074 O O . LEU B 1 134 ? -16.594 22.672 4.75 1 98.19 134 LEU B O 1
ATOM 3078 N N . GLY B 1 135 ? -15.828 22.141 6.785 1 98.5 135 GLY B N 1
ATOM 3079 C CA . GLY B 1 135 ? -16.031 20.719 6.578 1 98.5 135 GLY B CA 1
ATOM 3080 C C . GLY B 1 135 ? -14.898 20.047 5.82 1 98.5 135 GLY B C 1
ATOM 3081 O O . GLY B 1 135 ? -13.984 20.719 5.348 1 98.5 135 GLY B O 1
ATOM 3082 N N . CYS B 1 136 ? -14.906 18.766 5.77 1 98.81 136 CYS B N 1
ATOM 3083 C CA . CYS B 1 136 ? -13.953 17.984 5.004 1 98.81 136 CYS B CA 1
ATOM 3084 C C . CYS B 1 136 ? -14.602 17.438 3.732 1 98.81 136 CYS B C 1
ATOM 3086 O O . CYS B 1 136 ? -15.727 16.938 3.766 1 98.81 136 CYS B O 1
ATOM 3088 N N . TRP B 1 137 ? -13.844 17.516 2.672 1 98.75 137 TRP B N 1
ATOM 3089 C CA . TRP B 1 137 ? -14.391 17.172 1.363 1 98.75 137 TRP B CA 1
ATOM 3090 C C . TRP B 1 137 ? -13.492 16.172 0.639 1 98.75 137 TRP B C 1
ATOM 3092 O O . TRP B 1 137 ? -12.281 16.141 0.874 1 98.75 137 TRP B O 1
ATOM 3102 N N . PHE B 1 138 ? -14.133 15.336 -0.185 1 98.19 138 PHE B N 1
ATOM 3103 C CA . PHE B 1 138 ? -13.461 14.352 -1.026 1 98.19 138 PHE B CA 1
ATOM 3104 C C . PHE B 1 138 ? -13.867 14.516 -2.484 1 98.19 138 PHE B C 1
ATOM 3106 O O . PHE B 1 138 ? -15.055 14.648 -2.793 1 98.19 138 PHE B O 1
ATOM 3113 N N . ALA B 1 139 ? -12.836 14.594 -3.312 1 96.44 139 ALA B N 1
ATOM 3114 C CA . ALA B 1 139 ? -13.055 14.664 -4.754 1 96.44 139 ALA B CA 1
ATOM 3115 C C . ALA B 1 139 ? -12.219 13.625 -5.492 1 96.44 139 ALA B C 1
ATOM 3117 O O . ALA B 1 139 ? -11.117 13.281 -5.051 1 96.44 139 ALA B O 1
ATOM 3118 N N . TYR B 1 140 ? -12.781 13.008 -6.508 1 90.94 140 TYR B N 1
ATOM 3119 C CA . TYR B 1 140 ? -12.039 12.117 -7.395 1 90.94 140 TYR B CA 1
ATOM 3120 C C . TYR B 1 140 ? -12.25 12.5 -8.852 1 90.94 140 TYR B C 1
ATOM 3122 O O . TYR B 1 140 ? -13.188 13.242 -9.18 1 90.94 140 TYR B O 1
ATOM 3130 N N . SER B 1 141 ? -11.242 12.07 -9.609 1 82.88 141 SER B N 1
ATOM 3131 C CA . SER B 1 141 ? -11.289 12.438 -11.016 1 82.88 141 SER B CA 1
ATOM 3132 C C . SER B 1 141 ? -12.633 12.055 -11.641 1 82.88 141 SER B C 1
ATOM 3134 O O . SER B 1 141 ? -13.062 10.906 -11.539 1 82.88 141 SER B O 1
ATOM 3136 N N . GLY B 1 142 ? -13.258 13.031 -12.172 1 74.31 142 GLY B N 1
ATOM 3137 C CA . GLY B 1 142 ? -14.492 12.82 -12.906 1 74.31 142 GLY B CA 1
ATOM 3138 C C . GLY B 1 142 ? -15.734 12.945 -12.031 1 74.31 142 GLY B C 1
ATOM 3139 O O . GLY B 1 142 ? -16.859 12.852 -12.531 1 74.31 142 GLY B O 1
ATOM 3140 N N . GLY B 1 143 ? -15.438 13.039 -10.688 1 78.31 143 GLY B N 1
ATOM 3141 C CA . GLY B 1 143 ? -16.625 13.078 -9.836 1 78.31 143 GLY B CA 1
ATOM 3142 C C . GLY B 1 143 ? -16.812 14.414 -9.148 1 78.31 143 GLY B C 1
ATOM 3143 O O . GLY B 1 143 ? -15.977 15.305 -9.258 1 78.31 143 GLY B O 1
ATOM 3144 N N . ARG B 1 144 ? -18.016 14.625 -8.648 1 87.5 144 ARG B N 1
ATOM 3145 C CA . ARG B 1 144 ? -18.312 15.781 -7.816 1 87.5 144 ARG B CA 1
ATOM 3146 C C . ARG B 1 144 ? -17.75 15.609 -6.41 1 87.5 144 ARG B C 1
ATOM 3148 O O . ARG B 1 144 ? -17.734 14.508 -5.867 1 87.5 144 ARG B O 1
ATOM 3155 N N . ALA B 1 145 ? -17.297 16.75 -5.824 1 95.19 145 ALA B N 1
ATOM 3156 C CA . ALA B 1 145 ? -16.812 16.734 -4.445 1 95.19 145 ALA B CA 1
ATOM 3157 C C . ALA B 1 145 ? -17.953 16.422 -3.475 1 95.19 145 ALA B C 1
ATOM 3159 O O . ALA B 1 145 ? -19.062 16.906 -3.641 1 95.19 145 ALA B O 1
ATOM 3160 N N . VAL B 1 146 ? -17.688 15.609 -2.545 1 96.56 146 VAL B N 1
ATOM 3161 C CA . VAL B 1 146 ? -18.672 15.273 -1.527 1 96.56 146 VAL B CA 1
ATOM 3162 C C . VAL B 1 146 ? -18.094 15.5 -0.137 1 96.56 146 VAL B C 1
ATOM 3164 O O . VAL B 1 146 ? -16.891 15.32 0.072 1 96.56 146 VAL B O 1
ATOM 3167 N N . ARG B 1 147 ? -18.922 15.93 0.753 1 98.06 147 ARG B N 1
ATOM 3168 C CA . ARG B 1 147 ? -18.484 16.016 2.145 1 98.06 147 ARG B CA 1
ATOM 3169 C C . ARG B 1 147 ? -18.266 14.633 2.744 1 98.06 147 ARG B C 1
ATOM 3171 O O . ARG B 1 147 ? -19.047 13.719 2.5 1 98.06 147 ARG B O 1
ATOM 3178 N N . VAL B 1 148 ? -17.234 14.484 3.49 1 98.44 148 VAL B N 1
ATOM 3179 C CA . VAL B 1 148 ? -16.938 13.188 4.098 1 98.44 148 VAL B CA 1
ATOM 3180 C C . VAL B 1 148 ? -16.844 13.336 5.613 1 98.44 148 VAL B C 1
ATOM 3182 O O . VAL B 1 148 ? -16.703 14.453 6.125 1 98.44 148 VAL B O 1
ATOM 3185 N N . ARG B 1 149 ? -16.984 12.211 6.316 1 98.75 149 ARG B N 1
ATOM 3186 C CA . ARG B 1 149 ? -16.875 12.141 7.773 1 98.75 149 ARG B CA 1
ATOM 3187 C C . ARG B 1 149 ? -16.141 10.891 8.219 1 98.75 149 ARG B C 1
ATOM 3189 O O . ARG B 1 149 ? -16.203 9.852 7.551 1 98.75 149 ARG B O 1
ATOM 3196 N N . ALA B 1 150 ? -15.445 11.047 9.32 1 98.81 150 ALA B N 1
ATOM 3197 C CA . ALA B 1 150 ? -14.828 9.883 9.945 1 98.81 150 ALA B CA 1
ATOM 3198 C C . ALA B 1 150 ? -15.867 8.836 10.305 1 98.81 150 ALA B C 1
ATOM 3200 O O . ALA B 1 150 ? -17.047 9.148 10.453 1 98.81 150 ALA B O 1
ATOM 3201 N N . ALA B 1 151 ? -15.477 7.594 10.43 1 98.69 151 ALA B N 1
ATOM 3202 C CA . ALA B 1 151 ? -16.359 6.48 10.75 1 98.69 151 ALA B CA 1
ATOM 3203 C C . ALA B 1 151 ? -16.969 6.645 12.141 1 98.69 151 ALA B C 1
ATOM 3205 O O . ALA B 1 151 ? -16.438 7.395 12.969 1 98.69 151 ALA B O 1
ATOM 3206 N N . PRO B 1 152 ? -18.094 5.965 12.391 1 98.44 152 PRO B N 1
ATOM 3207 C CA . PRO B 1 152 ? -18.641 5.961 13.75 1 98.44 152 PRO B CA 1
ATOM 3208 C C . PRO B 1 152 ? -17.672 5.344 14.766 1 98.44 152 PRO B C 1
ATOM 3210 O O . PRO B 1 152 ? -16.781 4.57 14.391 1 98.44 152 PRO B O 1
ATOM 3213 N N . GLU B 1 153 ? -17.875 5.738 15.969 1 98.31 153 GLU B N 1
ATOM 3214 C CA . GLU B 1 153 ? -17.062 5.234 17.078 1 98.31 153 GLU B CA 1
ATOM 3215 C C . GLU B 1 153 ? -17.125 3.713 17.156 1 98.31 153 GLU B C 1
ATOM 3217 O O . GLU B 1 153 ? -18.203 3.125 17 1 98.31 153 GLU B O 1
ATOM 3222 N N . VAL B 1 154 ? -15.984 3.115 17.438 1 98.62 154 VAL B N 1
ATOM 3223 C CA . VAL B 1 154 ? -15.891 1.684 17.688 1 98.62 154 VAL B CA 1
ATOM 3224 C C . VAL B 1 154 ? -14.859 1.425 18.781 1 98.62 154 VAL B C 1
ATOM 3226 O O . VAL B 1 154 ? -14.023 2.285 19.078 1 98.62 154 VAL B O 1
ATOM 3229 N N . GLU B 1 155 ? -14.906 0.164 19.391 1 98.56 155 GLU B N 1
ATOM 3230 C CA . GLU B 1 155 ? -13.844 -0.282 20.281 1 98.56 155 GLU B CA 1
ATOM 3231 C C . GLU B 1 155 ? -12.602 -0.697 19.5 1 98.56 155 GLU B C 1
ATOM 3233 O O . GLU B 1 155 ? -12.695 -1.068 18.328 1 98.56 155 GLU B O 1
ATOM 3238 N N . LEU B 1 156 ? -11.516 -0.622 20.188 1 98.69 156 LEU B N 1
ATOM 3239 C CA . LEU B 1 156 ? -10.25 -0.939 19.547 1 98.69 156 LEU B CA 1
ATOM 3240 C C . LEU B 1 156 ? -10.289 -2.342 18.938 1 98.69 156 LEU B C 1
ATOM 3242 O O . LEU B 1 156 ? -9.828 -2.553 17.812 1 98.69 156 LEU B O 1
ATOM 3246 N N . GLN B 1 157 ? -10.898 -3.301 19.594 1 98.25 157 GLN B N 1
ATOM 3247 C CA . GLN B 1 157 ? -10.938 -4.695 19.156 1 98.25 157 GLN B CA 1
ATOM 3248 C C . GLN B 1 157 ? -11.812 -4.863 17.922 1 98.25 157 GLN B C 1
ATOM 3250 O O . GLN B 1 157 ? -11.789 -5.91 17.266 1 98.25 157 GLN B O 1
ATOM 3255 N N . ALA B 1 158 ? -12.578 -3.852 17.594 1 98.31 158 ALA B N 1
ATOM 3256 C CA . ALA B 1 158 ? -13.445 -3.885 16.406 1 98.31 158 ALA B CA 1
ATOM 3257 C C . ALA B 1 158 ? -12.922 -2.961 15.32 1 98.31 158 ALA B C 1
ATOM 3259 O O . ALA B 1 158 ? -13.531 -2.836 14.258 1 98.31 158 ALA B O 1
ATOM 3260 N N . ALA B 1 159 ? -11.781 -2.33 15.539 1 98.75 159 ALA B N 1
ATOM 3261 C CA . ALA B 1 159 ? -11.305 -1.257 14.68 1 98.75 159 ALA B CA 1
ATOM 3262 C C . ALA B 1 159 ? -10.477 -1.812 13.516 1 98.75 159 ALA B C 1
ATOM 3264 O O . ALA B 1 159 ? -9.773 -2.811 13.672 1 98.75 159 ALA B O 1
ATOM 3265 N N . PHE B 1 160 ? -10.641 -1.271 12.375 1 98.44 160 PHE B N 1
ATOM 3266 C CA . PHE B 1 160 ? -9.695 -1.39 11.273 1 98.44 160 PHE B CA 1
ATOM 3267 C C . PHE B 1 160 ? -8.625 -0.311 11.359 1 98.44 160 PHE B C 1
ATOM 3269 O O . PHE B 1 160 ? -8.922 0.88 11.25 1 98.44 160 PHE B O 1
ATOM 3276 N N . ALA B 1 161 ? -7.355 -0.718 11.531 1 98.62 161 ALA B N 1
ATOM 3277 C CA . ALA B 1 161 ? -6.254 0.203 11.805 1 98.62 161 ALA B CA 1
ATOM 3278 C C . ALA B 1 161 ? -5.152 0.071 10.758 1 98.62 161 ALA B C 1
ATOM 3280 O O . ALA B 1 161 ? -5.105 -0.916 10.016 1 98.62 161 ALA B O 1
ATOM 3281 N N . SER B 1 162 ? -4.367 1.112 10.672 1 98.62 162 SER B N 1
ATOM 3282 C CA . SER B 1 162 ? -3.258 1.067 9.727 1 98.62 162 SER B CA 1
ATOM 3283 C C . SER B 1 162 ? -2.051 1.836 10.258 1 98.62 162 SER B C 1
ATOM 3285 O O . SER B 1 162 ? -2.174 2.621 11.203 1 98.62 162 SER B O 1
ATOM 3287 N N . ALA B 1 163 ? -0.908 1.572 9.68 1 98.19 163 ALA B N 1
ATOM 3288 C CA . ALA B 1 163 ? 0.33 2.33 9.844 1 98.19 163 ALA B CA 1
ATOM 3289 C C . ALA B 1 163 ? 1.097 2.42 8.531 1 98.19 163 ALA B C 1
ATOM 3291 O O . ALA B 1 163 ? 0.837 1.653 7.602 1 98.19 163 ALA B O 1
ATOM 3292 N N . THR B 1 164 ? 1.949 3.379 8.438 1 96.81 164 THR B N 1
ATOM 3293 C CA . THR B 1 164 ? 2.781 3.516 7.25 1 96.81 164 THR B CA 1
ATOM 3294 C C . THR B 1 164 ? 3.838 2.416 7.199 1 96.81 164 THR B C 1
ATOM 3296 O O . THR B 1 164 ? 4.105 1.855 6.133 1 96.81 164 THR B O 1
ATOM 3299 N N . GLY B 1 165 ? 4.414 2.119 8.266 1 95.44 165 GLY B N 1
ATOM 3300 C CA . GLY B 1 165 ? 5.492 1.148 8.367 1 95.44 165 GLY B CA 1
ATOM 3301 C C . GLY B 1 165 ? 5.816 0.773 9.805 1 95.44 165 GLY B C 1
ATOM 3302 O O . GLY B 1 165 ? 5.055 1.079 10.719 1 95.44 165 GLY B O 1
ATOM 3303 N N . ALA B 1 166 ? 6.973 0.082 9.938 1 95.56 166 ALA B N 1
ATOM 3304 C CA . ALA B 1 166 ? 7.316 -0.459 11.25 1 95.56 166 ALA B CA 1
ATOM 3305 C C . ALA B 1 166 ? 8.375 0.396 11.938 1 95.56 166 ALA B C 1
ATOM 3307 O O . ALA B 1 166 ? 8.766 0.119 13.078 1 95.56 166 ALA B O 1
ATOM 3308 N N . HIS B 1 167 ? 8.797 1.459 11.312 1 92.94 167 HIS B N 1
ATOM 3309 C CA . HIS B 1 167 ? 9.891 2.256 11.852 1 92.94 167 HIS B CA 1
ATOM 3310 C C . HIS B 1 167 ? 9.523 2.877 13.195 1 92.94 167 HIS B C 1
ATOM 3312 O O . HIS B 1 167 ? 8.344 3.104 13.469 1 92.94 167 HIS B O 1
ATOM 3318 N N . CYS B 1 168 ? 10.516 3.105 14.031 1 94.25 168 CYS B N 1
ATOM 3319 C CA . CYS B 1 168 ? 10.367 3.717 15.352 1 94.25 168 CYS B CA 1
ATOM 3320 C C . CYS B 1 168 ? 9.328 2.973 16.188 1 94.25 168 CYS B C 1
ATOM 3322 O O . CYS B 1 168 ? 8.477 3.592 16.828 1 94.25 168 CYS B O 1
ATOM 3324 N N . SER B 1 169 ? 9.328 1.67 16.109 1 96.06 169 SER B N 1
ATOM 3325 C CA . SER B 1 169 ? 8.445 0.793 16.859 1 96.06 169 SER B CA 1
ATOM 3326 C C . SER B 1 169 ? 9.211 -0.382 17.469 1 96.06 169 SER B C 1
ATOM 3328 O O . SER B 1 169 ? 10.414 -0.525 17.234 1 96.06 169 SER B O 1
ATOM 3330 N N . ASP B 1 170 ? 8.469 -1.188 18.219 1 95.06 170 ASP B N 1
ATOM 3331 C CA . ASP B 1 170 ? 9.023 -2.4 18.812 1 95.06 170 ASP B CA 1
ATOM 3332 C C . ASP B 1 170 ? 9.391 -3.422 17.734 1 95.06 170 ASP B C 1
ATOM 3334 O O . ASP B 1 170 ? 10.086 -4.406 18.016 1 95.06 170 ASP B O 1
ATOM 3338 N N . ILE B 1 171 ? 9.039 -3.215 16.547 1 95.88 171 ILE B N 1
ATOM 3339 C CA . ILE B 1 171 ? 9.328 -4.117 15.43 1 95.88 171 ILE B CA 1
ATOM 3340 C C . ILE B 1 171 ? 10.633 -3.701 14.758 1 95.88 171 ILE B C 1
ATOM 3342 O O . ILE B 1 171 ? 11.445 -4.551 14.391 1 95.88 171 ILE B O 1
ATOM 3346 N N . GLN B 1 172 ? 10.742 -2.43 14.562 1 95.06 172 GLN B N 1
ATOM 3347 C CA . GLN B 1 172 ? 11.898 -1.845 13.883 1 95.06 172 GLN B CA 1
ATOM 3348 C C . GLN B 1 172 ? 12.328 -0.545 14.555 1 95.06 172 GLN B C 1
ATOM 3350 O O . GLN B 1 172 ? 11.688 0.493 14.383 1 95.06 172 GLN B O 1
ATOM 3355 N N . HIS B 1 173 ? 13.344 -0.608 15.375 1 87.62 173 HIS B N 1
ATOM 3356 C CA . HIS B 1 173 ? 13.766 0.611 16.047 1 87.62 173 HIS B CA 1
ATOM 3357 C C . HIS B 1 173 ? 15.273 0.803 15.961 1 87.62 173 HIS B C 1
ATOM 3359 O O . HIS B 1 173 ? 16.016 -0.166 15.789 1 87.62 173 HIS B O 1
ATOM 3365 N N . GLN B 1 174 ? 15.531 2.094 15.875 1 79.69 174 GLN B N 1
ATOM 3366 C CA . GLN B 1 174 ? 16.938 2.475 15.961 1 79.69 174 GLN B CA 1
ATOM 3367 C C . GLN B 1 174 ? 17.297 2.91 17.375 1 79.69 174 GLN B C 1
ATOM 3369 O O . GLN B 1 174 ? 16.438 3.35 18.141 1 79.69 174 GLN B O 1
ATOM 3374 N N . ALA B 1 175 ? 18.438 2.84 17.703 1 73.25 175 ALA B N 1
ATOM 3375 C CA . ALA B 1 175 ? 18.953 3.037 19.062 1 73.25 175 ALA B CA 1
ATOM 3376 C C . ALA B 1 175 ? 18.641 4.438 19.562 1 73.25 175 ALA B C 1
ATOM 3378 O O . ALA B 1 175 ? 18.406 4.633 20.766 1 73.25 175 ALA B O 1
ATOM 3379 N N . ALA B 1 176 ? 18.438 5.348 18.781 1 73.31 176 ALA B N 1
ATOM 3380 C CA . ALA B 1 176 ? 18.359 6.727 19.25 1 73.31 176 ALA B CA 1
ATOM 3381 C C . ALA B 1 176 ? 16.922 7.148 19.5 1 73.31 176 ALA B C 1
ATOM 3383 O O . ALA B 1 176 ? 16.656 8.25 19.984 1 73.31 176 ALA B O 1
ATOM 3384 N N . GLN B 1 177 ? 16 6.277 19.266 1 77.88 177 GLN B N 1
ATOM 3385 C CA . GLN B 1 177 ? 14.609 6.668 19.406 1 77.88 177 GLN B CA 1
ATOM 3386 C C . GLN B 1 177 ? 13.859 5.691 20.312 1 77.88 177 GLN B C 1
ATOM 3388 O O . GLN B 1 177 ? 14.172 4.5 20.344 1 77.88 177 GLN B O 1
ATOM 3393 N N . THR B 1 178 ? 13.031 6.301 21.141 1 83.75 178 THR B N 1
ATOM 3394 C CA . THR B 1 178 ? 12.141 5.43 21.891 1 83.75 178 THR B CA 1
ATOM 3395 C C . THR B 1 178 ? 11.039 4.863 21 1 83.75 178 THR B C 1
ATOM 3397 O O . THR B 1 178 ? 10.203 5.613 20.484 1 83.75 178 THR B O 1
ATOM 3400 N N . PRO B 1 179 ? 11.062 3.549 20.906 1 92.88 179 PRO B N 1
ATOM 3401 C CA . PRO B 1 179 ? 10.094 2.932 20 1 92.88 179 PRO B CA 1
ATOM 3402 C C . PRO B 1 179 ? 8.711 2.787 20.641 1 92.88 179 PRO B C 1
ATOM 3404 O O . PRO B 1 179 ? 8.594 2.691 21.859 1 92.88 179 PRO B O 1
ATOM 3407 N N . TYR B 1 180 ? 7.688 2.834 19.797 1 95.5 180 TYR B N 1
ATOM 3408 C CA . TYR B 1 180 ? 6.316 2.596 20.234 1 95.5 180 TYR B CA 1
ATOM 3409 C C . TYR B 1 180 ? 5.93 1.134 20.047 1 95.5 180 TYR B C 1
ATOM 3411 O O . TYR B 1 180 ? 6.527 0.426 19.234 1 95.5 180 TYR B O 1
ATOM 3419 N N . ARG B 1 181 ? 4.949 0.664 20.766 1 96.62 181 ARG B N 1
ATOM 3420 C CA . ARG B 1 181 ? 4.492 -0.722 20.734 1 96.62 181 ARG B CA 1
ATOM 3421 C C . ARG B 1 181 ? 3.496 -0.938 19.594 1 96.62 181 ARG B C 1
ATOM 3423 O O . ARG B 1 181 ? 2.33 -1.258 19.844 1 96.62 181 ARG B O 1
ATOM 3430 N N . LEU B 1 182 ? 3.973 -0.95 18.422 1 97.38 182 LEU B N 1
ATOM 3431 C CA . LEU B 1 182 ? 3.143 -1.139 17.234 1 97.38 182 LEU B CA 1
ATOM 3432 C C . LEU B 1 182 ? 2.611 -2.566 17.172 1 97.38 182 LEU B C 1
ATOM 3434 O O . LEU B 1 182 ? 1.479 -2.793 16.734 1 97.38 182 LEU B O 1
ATOM 3438 N N . ALA B 1 183 ? 3.422 -3.58 17.562 1 96.75 183 ALA B N 1
ATOM 3439 C CA . ALA B 1 183 ? 2.979 -4.973 17.547 1 96.75 183 ALA B CA 1
ATOM 3440 C C . ALA B 1 183 ? 1.745 -5.16 18.438 1 96.75 183 ALA B C 1
ATOM 3442 O O . ALA B 1 183 ? 0.852 -5.941 18.094 1 96.75 183 ALA B O 1
ATOM 3443 N N . ALA B 1 184 ? 1.741 -4.461 19.5 1 97.06 184 ALA B N 1
ATOM 3444 C CA . ALA B 1 184 ? 0.583 -4.535 20.391 1 97.06 184 ALA B CA 1
ATOM 3445 C C . ALA B 1 184 ? -0.674 -4.02 19.703 1 97.06 184 ALA B C 1
ATOM 3447 O O . ALA B 1 184 ? -1.744 -4.621 19.812 1 97.06 184 ALA B O 1
ATOM 3448 N N . LEU B 1 185 ? -0.58 -2.914 19 1 98 185 LEU B N 1
ATOM 3449 C CA . LEU B 1 185 ? -1.714 -2.379 18.25 1 98 185 LEU B CA 1
ATOM 3450 C C . LEU B 1 185 ? -2.184 -3.367 17.188 1 98 185 LEU B C 1
ATOM 3452 O O . LEU B 1 185 ? -3.383 -3.621 17.062 1 98 185 LEU B O 1
ATOM 3456 N N . ILE B 1 186 ? -1.21 -3.928 16.469 1 97.94 186 ILE B N 1
ATOM 3457 C CA . ILE B 1 186 ? -1.498 -4.898 15.422 1 97.94 186 ILE B CA 1
ATOM 3458 C C . ILE B 1 186 ? -2.309 -6.055 16 1 97.94 186 ILE B C 1
ATOM 3460 O O . ILE B 1 186 ? -3.287 -6.5 15.391 1 97.94 186 ILE B O 1
ATOM 3464 N N . ASN B 1 187 ? -1.999 -6.477 17.125 1 96.94 187 ASN B N 1
ATOM 3465 C CA . ASN B 1 187 ? -2.566 -7.695 17.688 1 96.94 187 ASN B CA 1
ATOM 3466 C C . ASN B 1 187 ? -3.859 -7.41 18.453 1 96.94 187 ASN B C 1
ATOM 3468 O O . ASN B 1 187 ? -4.555 -8.336 18.875 1 96.94 187 ASN B O 1
ATOM 3472 N N . THR B 1 188 ? -4.188 -6.168 18.688 1 97.62 188 THR B N 1
ATOM 3473 C CA . THR B 1 188 ? -5.371 -5.832 19.469 1 97.62 188 THR B CA 1
ATOM 3474 C C . THR B 1 188 ? -6.527 -5.426 18.562 1 97.62 188 THR B C 1
ATOM 3476 O O . THR B 1 188 ? -7.695 -5.594 18.922 1 97.62 188 THR B O 1
ATOM 3479 N N . THR B 1 189 ? -6.254 -4.895 17.406 1 98.12 189 THR B N 1
ATOM 3480 C CA . THR B 1 189 ? -7.289 -4.422 16.484 1 98.12 189 THR B CA 1
ATOM 3481 C C . THR B 1 189 ? -7.938 -5.59 15.758 1 98.12 189 THR B C 1
ATOM 3483 O O . THR B 1 189 ? -7.355 -6.672 15.664 1 98.12 189 THR B O 1
ATOM 3486 N N . LYS B 1 190 ? -9.172 -5.406 15.32 1 96.75 190 LYS B N 1
ATOM 3487 C CA . LYS B 1 190 ? -9.867 -6.426 14.539 1 96.75 190 LYS B CA 1
ATOM 3488 C C . LYS B 1 190 ? -9.109 -6.746 13.25 1 96.75 190 LYS B C 1
ATOM 3490 O O . LYS B 1 190 ? -9 -7.91 12.867 1 96.75 190 LYS B O 1
ATOM 3495 N N . LYS B 1 191 ? -8.719 -5.766 12.617 1 96.5 191 LYS B N 1
ATOM 3496 C CA . LYS B 1 191 ? -7.977 -5.84 11.359 1 96.5 191 LYS B CA 1
ATOM 3497 C C . LYS B 1 191 ? -6.898 -4.766 11.289 1 96.5 191 LYS B C 1
ATOM 3499 O O . LYS B 1 191 ? -7.113 -3.633 11.727 1 96.5 191 LYS B O 1
ATOM 3504 N N . PHE B 1 192 ? -5.766 -5.145 10.758 1 97.44 192 PHE B N 1
ATOM 3505 C CA . PHE B 1 192 ? -4.656 -4.207 10.609 1 97.44 192 PHE B CA 1
ATOM 3506 C C . PHE B 1 192 ? -4.008 -4.348 9.234 1 97.44 192 PHE B C 1
ATOM 3508 O O . PHE B 1 192 ? -3.82 -5.461 8.742 1 97.44 192 PHE B O 1
ATOM 3515 N N . ARG B 1 193 ? -3.703 -3.244 8.609 1 97.38 193 ARG B N 1
ATOM 3516 C CA . ARG B 1 193 ? -2.951 -3.219 7.363 1 97.38 193 ARG B CA 1
ATOM 3517 C C . ARG B 1 193 ? -1.942 -2.076 7.352 1 97.38 193 ARG B C 1
ATOM 3519 O O . ARG B 1 193 ? -2.125 -1.073 8.047 1 97.38 193 ARG B O 1
ATOM 3526 N N . PHE B 1 194 ? -0.918 -2.262 6.723 1 97.38 194 PHE B N 1
ATOM 3527 C CA . PHE B 1 194 ? -0.011 -1.156 6.434 1 97.38 194 PHE B CA 1
ATOM 3528 C C . PHE B 1 194 ? -0.438 -0.423 5.168 1 97.38 194 PHE B C 1
ATOM 3530 O O . PHE B 1 194 ? -0.375 -0.981 4.07 1 97.38 194 PHE B O 1
ATOM 3537 N N . VAL B 1 195 ? -1.026 0.749 5.551 1 95.88 195 VAL B N 1
ATOM 3538 C CA . VAL B 1 195 ? -1.405 1.669 4.484 1 95.88 195 VAL B CA 1
ATOM 3539 C C . VAL B 1 195 ? -0.465 2.871 4.48 1 95.88 195 VAL B C 1
ATOM 3541 O O . VAL B 1 195 ? -0.286 3.531 5.508 1 95.88 195 VAL B O 1
ATOM 3544 N N . GLY B 1 196 ? 0.243 3.23 3.561 1 93.25 196 GLY B N 1
ATOM 3545 C CA . GLY B 1 196 ? 1.406 4.102 3.518 1 93.25 196 GLY B CA 1
ATOM 3546 C C . GLY B 1 196 ? 1.049 5.574 3.51 1 93.25 196 GLY B C 1
ATOM 3547 O O . GLY B 1 196 ? 0.044 5.973 2.916 1 93.25 196 GLY B O 1
ATOM 3548 N N . ASP B 1 197 ? 1.692 6.316 4.391 1 96.94 197 ASP B N 1
ATOM 3549 C CA . ASP B 1 197 ? 1.847 7.762 4.273 1 96.94 197 ASP B CA 1
ATOM 3550 C C . ASP B 1 197 ? 0.494 8.469 4.352 1 96.94 197 ASP B C 1
ATOM 3552 O O . ASP B 1 197 ? -0.34 8.133 5.195 1 96.94 197 ASP B O 1
ATOM 3556 N N . CYS B 1 198 ? 0.253 9.523 3.598 1 98.88 198 CYS B N 1
ATOM 3557 C CA . CYS B 1 198 ? -0.938 10.352 3.746 1 98.88 198 CYS B CA 1
ATOM 3558 C C . CYS B 1 198 ? -2.191 9.586 3.342 1 98.88 198 CYS B C 1
ATOM 3560 O O . CYS B 1 198 ? -3.295 9.922 3.773 1 98.88 198 CYS B O 1
ATOM 3562 N N . VAL B 1 199 ? -2.061 8.492 2.617 1 98.81 199 VAL B N 1
ATOM 3563 C CA . VAL B 1 199 ? -3.189 7.738 2.088 1 98.81 199 VAL B CA 1
ATOM 3564 C C . VAL B 1 199 ? -4 7.148 3.238 1 98.81 199 VAL B C 1
ATOM 3566 O O . VAL B 1 199 ? -5.234 7.188 3.223 1 98.81 199 VAL B O 1
ATOM 3569 N N . GLN B 1 200 ? -3.34 6.645 4.258 1 98.88 200 GLN B N 1
ATOM 3570 C CA . GLN B 1 200 ? -4.059 6.047 5.375 1 98.88 200 GLN B CA 1
ATOM 3571 C C . GLN B 1 200 ? -4.891 7.09 6.113 1 98.88 200 GLN B C 1
ATOM 3573 O O . GLN B 1 200 ? -6 6.797 6.566 1 98.88 200 GLN B O 1
ATOM 3578 N N . HIS B 1 201 ? -4.367 8.266 6.234 1 98.94 201 HIS B N 1
ATOM 3579 C CA . HIS B 1 201 ? -5.086 9.312 6.953 1 98.94 201 HIS B CA 1
ATOM 3580 C C . HIS B 1 201 ? -6.254 9.844 6.129 1 98.94 201 HIS B C 1
ATOM 3582 O O . HIS B 1 201 ? -7.293 10.211 6.68 1 98.94 201 HIS B O 1
ATOM 3588 N N . ALA B 1 202 ? -6.066 9.891 4.789 1 98.94 202 ALA B N 1
ATOM 3589 C CA . ALA B 1 202 ? -7.191 10.211 3.916 1 98.94 202 ALA B CA 1
ATOM 3590 C C . ALA B 1 202 ? -8.328 9.211 4.098 1 98.94 202 ALA B C 1
ATOM 3592 O O . ALA B 1 202 ? -9.5 9.586 4.078 1 98.94 202 ALA B O 1
ATOM 3593 N N . LEU B 1 203 ? -8.008 7.969 4.293 1 98.81 203 LEU B N 1
ATOM 3594 C CA . LEU B 1 203 ? -9.008 6.926 4.488 1 98.81 203 LEU B CA 1
ATOM 3595 C C . LEU B 1 203 ? -9.75 7.129 5.805 1 98.81 203 LEU B C 1
ATOM 3597 O O . LEU B 1 203 ? -10.945 6.836 5.902 1 98.81 203 LEU B O 1
ATOM 3601 N N . VAL B 1 204 ? -9.047 7.598 6.832 1 98.94 204 VAL B N 1
ATOM 3602 C CA . VAL B 1 204 ? -9.711 7.91 8.094 1 98.94 204 VAL B CA 1
ATOM 3603 C C . VAL B 1 204 ? -10.711 9.039 7.887 1 98.94 204 VAL B C 1
ATOM 3605 O O . VAL B 1 204 ? -11.852 8.961 8.352 1 98.94 204 VAL B O 1
ATOM 3608 N N . CYS B 1 205 ? -10.266 10.07 7.16 1 98.94 205 CYS B N 1
ATOM 3609 C CA . CYS B 1 205 ? -11.141 11.203 6.887 1 98.94 205 CYS B CA 1
ATOM 3610 C C . CYS B 1 205 ? -12.406 10.758 6.16 1 98.94 205 CYS B C 1
ATOM 3612 O O . CYS B 1 205 ? -13.484 11.305 6.395 1 98.94 205 CYS B O 1
ATOM 3614 N N . ARG B 1 206 ? -12.281 9.766 5.336 1 98.44 206 ARG B N 1
ATOM 3615 C CA . ARG B 1 206 ? -13.367 9.305 4.48 1 98.44 206 ARG B CA 1
ATOM 3616 C C . ARG B 1 206 ? -14.211 8.242 5.184 1 98.44 206 ARG B C 1
ATOM 3618 O O . ARG B 1 206 ? -15.156 7.711 4.605 1 98.44 206 ARG B O 1
ATOM 3625 N N . GLY B 1 207 ? -13.805 7.855 6.336 1 98.44 207 GLY B N 1
ATOM 3626 C CA . GLY B 1 207 ? -14.555 6.879 7.117 1 98.44 207 GLY B CA 1
ATOM 3627 C C . GLY B 1 207 ? -14.281 5.445 6.699 1 98.44 207 GLY B C 1
ATOM 3628 O O . GLY B 1 207 ? -15.086 4.555 6.977 1 98.44 207 GLY B O 1
ATOM 3629 N N . ARG B 1 208 ? -13.195 5.215 6.02 1 97.75 208 ARG B N 1
ATOM 3630 C CA . ARG B 1 208 ? -12.859 3.885 5.52 1 97.75 208 ARG B CA 1
ATOM 3631 C C . ARG B 1 208 ? -11.922 3.158 6.484 1 97.75 208 ARG B C 1
ATOM 3633 O O . ARG B 1 208 ? -11.766 1.938 6.402 1 97.75 208 ARG B O 1
ATOM 3640 N N . LEU B 1 209 ? -11.234 3.834 7.324 1 98.44 209 LEU B N 1
ATOM 3641 C CA . LEU B 1 209 ? -10.414 3.35 8.43 1 98.44 209 LEU B CA 1
ATOM 3642 C C . LEU B 1 209 ? -10.844 3.988 9.75 1 98.44 209 LEU B C 1
ATOM 3644 O O . LEU B 1 209 ? -11.336 5.121 9.766 1 98.44 209 LEU B O 1
ATOM 3648 N N . HIS B 1 210 ? -10.586 3.279 10.812 1 98.88 210 HIS B N 1
ATOM 3649 C CA . HIS B 1 210 ? -10.953 3.822 12.117 1 98.88 210 HIS B CA 1
ATOM 3650 C C . HIS B 1 210 ? -9.789 4.574 12.75 1 98.88 210 HIS B C 1
ATOM 3652 O O . HIS B 1 210 ? -10 5.508 13.531 1 98.88 210 HIS B O 1
ATOM 3658 N N . LEU B 1 211 ? -8.57 4.133 12.453 1 98.69 211 LEU B N 1
ATOM 3659 C CA . LEU B 1 211 ? -7.402 4.797 13.016 1 98.69 211 LEU B CA 1
ATOM 3660 C C . LEU B 1 211 ? -6.168 4.539 12.156 1 98.69 211 LEU B C 1
ATOM 3662 O O . LEU B 1 211 ? -6.047 3.479 11.539 1 98.69 211 LEU B O 1
ATOM 3666 N N . ALA B 1 212 ? -5.324 5.449 12.086 1 98.88 212 ALA B N 1
ATOM 3667 C CA . ALA B 1 212 ? -4.039 5.395 11.391 1 98.88 212 ALA B CA 1
ATOM 3668 C C . ALA B 1 212 ? -2.934 6.023 12.234 1 98.88 212 ALA B C 1
ATOM 3670 O O . ALA B 1 212 ? -3.135 7.074 12.844 1 98.88 212 ALA B O 1
ATOM 3671 N N . VAL B 1 213 ? -1.771 5.359 12.195 1 98.31 213 VAL B N 1
ATOM 3672 C CA . VAL B 1 213 ? -0.711 5.832 13.086 1 98.31 213 VAL B CA 1
ATOM 3673 C C . VAL B 1 213 ? 0.589 5.984 12.297 1 98.31 213 VAL B C 1
ATOM 3675 O O . VAL B 1 213 ? 0.876 5.188 11.398 1 98.31 213 VAL B O 1
ATOM 3678 N N . ASP B 1 214 ? 1.3 6.992 12.586 1 97.69 214 ASP B N 1
ATOM 3679 C CA . ASP B 1 214 ? 2.688 7.184 12.172 1 97.69 214 ASP B CA 1
ATOM 3680 C C . ASP B 1 214 ? 3.574 7.512 13.375 1 97.69 214 ASP B C 1
ATOM 3682 O O . ASP B 1 214 ? 3.363 8.516 14.047 1 97.69 214 ASP B O 1
ATOM 3686 N N . THR B 1 215 ? 4.594 6.73 13.523 1 96 215 THR B N 1
ATOM 3687 C CA . THR B 1 215 ? 5.43 6.848 14.719 1 96 215 THR B CA 1
ATOM 3688 C C . THR B 1 215 ? 6.527 7.887 14.508 1 96 215 THR B C 1
ATOM 3690 O O . THR B 1 215 ? 7.191 8.297 15.461 1 96 215 THR B O 1
ATOM 3693 N N . LEU B 1 216 ? 6.703 8.336 13.312 1 94.25 216 LEU B N 1
ATOM 3694 C CA . LEU B 1 216 ? 7.691 9.352 12.961 1 94.25 216 LEU B CA 1
ATOM 3695 C C . LEU B 1 216 ? 7.164 10.273 11.867 1 94.25 216 LEU B C 1
ATOM 3697 O O . LEU B 1 216 ? 6.844 9.812 10.773 1 94.25 216 LEU B O 1
ATOM 3701 N N . MET B 1 217 ? 7.074 11.539 12.203 1 95.06 217 MET B N 1
ATOM 3702 C CA . MET B 1 217 ? 6.52 12.516 11.281 1 95.06 217 MET B CA 1
ATOM 3703 C C . MET B 1 217 ? 7.277 13.836 11.367 1 95.06 217 MET B C 1
ATOM 3705 O O . MET B 1 217 ? 7.684 14.258 12.453 1 95.06 217 MET B O 1
ATOM 3709 N N . ASN B 1 218 ? 7.5 14.461 10.258 1 96.06 218 ASN B N 1
ATOM 3710 C CA . ASN B 1 218 ? 7.902 15.867 10.203 1 96.06 218 ASN B CA 1
ATOM 3711 C C . ASN B 1 218 ? 6.699 16.797 10.086 1 96.06 218 ASN B C 1
ATOM 3713 O O . ASN B 1 218 ? 5.598 16.344 9.75 1 96.06 218 ASN B O 1
ATOM 3717 N N . PRO B 1 219 ? 6.879 18.078 10.344 1 97.31 219 PRO B N 1
ATOM 3718 C CA . PRO B 1 219 ? 5.75 19 10.273 1 97.31 219 PRO B CA 1
ATOM 3719 C C . PRO B 1 219 ? 5.07 19 8.906 1 97.31 219 PRO B C 1
ATOM 3721 O O . PRO B 1 219 ? 3.842 19.094 8.828 1 97.31 219 PRO B O 1
ATOM 3724 N N . TRP B 1 220 ? 5.824 18.828 7.812 1 98 220 TRP B N 1
ATOM 3725 C CA . TRP B 1 220 ? 5.254 18.859 6.473 1 98 220 TRP B CA 1
ATOM 3726 C C . TRP B 1 220 ? 4.473 17.594 6.176 1 98 220 TRP B C 1
ATOM 3728 O O . TRP B 1 220 ? 3.648 17.562 5.258 1 98 220 TRP B O 1
ATOM 3738 N N . ASP B 1 221 ? 4.68 16.562 6.988 1 98.12 221 ASP B N 1
ATOM 3739 C CA . ASP B 1 221 ? 3.902 15.328 6.867 1 98.12 221 ASP B CA 1
ATOM 3740 C C . ASP B 1 221 ? 2.541 15.469 7.547 1 98.12 221 ASP B C 1
ATOM 3742 O O . ASP B 1 221 ? 1.579 14.797 7.164 1 98.12 221 ASP B O 1
ATOM 3746 N N . THR B 1 222 ? 2.455 16.328 8.562 1 98.38 222 THR B N 1
ATOM 3747 C CA . THR B 1 222 ? 1.334 16.328 9.5 1 98.38 222 THR B CA 1
ATOM 3748 C C . THR B 1 222 ? 0.392 17.484 9.219 1 98.38 222 THR B C 1
ATOM 3750 O O . THR B 1 222 ? -0.827 17.359 9.344 1 98.38 222 THR B O 1
ATOM 3753 N N . ALA B 1 223 ? 0.915 18.578 8.805 1 98.44 223 ALA B N 1
ATOM 3754 C CA . ALA B 1 223 ? 0.208 19.859 8.812 1 98.44 223 ALA B CA 1
ATOM 3755 C C . ALA B 1 223 ? -1.102 19.766 8.039 1 98.44 223 ALA B C 1
ATOM 3757 O O . ALA B 1 223 ? -2.145 20.219 8.516 1 98.44 223 ALA B O 1
ATOM 3758 N N . ALA B 1 224 ? -1.062 19.172 6.867 1 98.94 224 ALA B N 1
ATOM 3759 C CA . ALA B 1 224 ? -2.244 19.125 6.008 1 98.94 224 ALA B CA 1
ATOM 3760 C C . ALA B 1 224 ? -3.271 18.141 6.543 1 98.94 224 ALA B C 1
ATOM 3762 O O . ALA B 1 224 ? -4.461 18.25 6.246 1 98.94 224 ALA B O 1
ATOM 3763 N N . LEU B 1 225 ? -2.826 17.172 7.301 1 98.94 225 LEU B N 1
ATOM 3764 C CA . LEU B 1 225 ? -3.695 16.109 7.777 1 98.94 225 LEU B CA 1
ATOM 3765 C C . LEU B 1 225 ? -4.645 16.609 8.859 1 98.94 225 LEU B C 1
ATOM 3767 O O . LEU B 1 225 ? -5.805 16.203 8.914 1 98.94 225 LEU B O 1
ATOM 3771 N N . VAL B 1 226 ? -4.195 17.547 9.672 1 98.88 226 VAL B N 1
ATOM 3772 C CA . VAL B 1 226 ? -4.867 17.938 10.906 1 98.88 226 VAL B CA 1
ATOM 3773 C C . VAL B 1 226 ? -6.215 18.578 10.586 1 98.88 226 VAL B C 1
ATOM 3775 O O . VAL B 1 226 ? -7.254 18.141 11.078 1 98.88 226 VAL B O 1
ATOM 3778 N N . PRO B 1 227 ? -6.27 19.641 9.656 1 98.88 227 PRO B N 1
ATOM 3779 C CA . PRO B 1 227 ? -7.586 20.203 9.352 1 98.88 227 PRO B CA 1
ATOM 3780 C C . PRO B 1 227 ? -8.531 19.188 8.719 1 98.88 227 PRO B C 1
ATOM 3782 O O . PRO B 1 227 ? -9.742 19.219 8.977 1 98.88 227 PRO B O 1
ATOM 3785 N N . CYS B 1 228 ? -8.016 18.281 7.895 1 98.94 228 CYS B N 1
ATOM 3786 C CA . CYS B 1 228 ? -8.852 17.297 7.234 1 98.94 228 CYS B CA 1
ATOM 3787 C C . CYS B 1 228 ? -9.477 16.344 8.25 1 98.94 228 CYS B C 1
ATOM 3789 O O . CYS B 1 228 ? -10.695 16.141 8.242 1 98.94 228 CYS B O 1
ATOM 3791 N N . VAL B 1 229 ? -8.672 15.805 9.148 1 98.94 229 VAL B N 1
ATOM 3792 C CA . VAL B 1 229 ? -9.141 14.852 10.141 1 98.94 229 VAL B CA 1
ATOM 3793 C C . VAL B 1 229 ? -10.172 15.516 11.047 1 98.94 229 VAL B C 1
ATOM 3795 O O . VAL B 1 229 ? -11.258 14.969 11.281 1 98.94 229 VAL B O 1
ATOM 3798 N N . ARG B 1 230 ? -9.844 16.719 11.531 1 98.88 230 ARG B N 1
ATOM 3799 C CA . ARG B 1 230 ? -10.719 17.422 12.469 1 98.88 230 ARG B CA 1
ATOM 3800 C C . ARG B 1 230 ? -12.039 17.812 11.805 1 98.88 230 ARG B C 1
ATOM 3802 O O . ARG B 1 230 ? -13.109 17.609 12.375 1 98.88 230 ARG B O 1
ATOM 3809 N N . GLU B 1 231 ? -12 18.359 10.586 1 98.88 231 GLU B N 1
ATOM 3810 C CA . GLU B 1 231 ? -13.203 18.766 9.875 1 98.88 231 GLU B CA 1
ATOM 3811 C C . GLU B 1 231 ? -14.039 17.562 9.445 1 98.88 231 GLU B C 1
ATOM 3813 O O . GLU B 1 231 ? -15.219 17.703 9.133 1 98.88 231 GLU B O 1
ATOM 3818 N N . ALA B 1 232 ? -13.453 16.391 9.352 1 98.88 232 ALA B N 1
ATOM 3819 C CA . ALA B 1 232 ? -14.18 15.148 9.086 1 98.88 232 ALA B CA 1
ATOM 3820 C C . ALA B 1 232 ? -14.844 14.609 10.352 1 98.88 232 ALA B C 1
ATOM 3822 O O . ALA B 1 232 ? -15.57 13.617 10.305 1 98.88 232 ALA B O 1
ATOM 3823 N N . GLY B 1 233 ? -14.539 15.219 11.461 1 98.81 233 GLY B N 1
ATOM 3824 C CA . GLY B 1 233 ? -15.141 14.805 12.719 1 98.81 233 GLY B CA 1
ATOM 3825 C C . GLY B 1 233 ? -14.289 13.828 13.5 1 98.81 233 GLY B C 1
ATOM 3826 O O . GLY B 1 233 ? -14.711 13.305 14.531 1 98.81 233 GLY B O 1
ATOM 3827 N N . GLY B 1 234 ? -13.117 13.539 13.008 1 98.88 234 GLY B N 1
ATOM 3828 C CA . GLY B 1 234 ? -12.18 12.695 13.719 1 98.88 234 GLY B CA 1
ATOM 3829 C C . GLY B 1 234 ? -11.312 13.453 14.703 1 98.88 234 GLY B C 1
ATOM 3830 O O . GLY B 1 234 ? -11.531 14.648 14.938 1 98.88 234 GLY B O 1
ATOM 3831 N N . VAL B 1 235 ? -10.352 12.719 15.32 1 98.88 235 VAL B N 1
ATOM 3832 C CA . VAL B 1 235 ? -9.414 13.297 16.281 1 98.88 235 VAL B CA 1
ATOM 3833 C C . VAL B 1 235 ? -7.984 13.164 15.75 1 98.88 235 VAL B C 1
ATOM 3835 O O . VAL B 1 235 ? -7.582 12.094 15.297 1 98.88 235 VAL B O 1
ATOM 3838 N N . ALA B 1 236 ? -7.301 14.25 15.711 1 98.81 236 ALA B N 1
ATOM 3839 C CA . ALA B 1 236 ? -5.879 14.305 15.398 1 98.81 236 ALA B CA 1
ATOM 3840 C C . ALA B 1 236 ? -5.043 14.547 16.656 1 98.81 236 ALA B C 1
ATOM 3842 O O . ALA B 1 236 ? -5.281 15.516 17.375 1 98.81 236 ALA B O 1
ATOM 3843 N N . ALA B 1 237 ? -4.027 13.672 16.875 1 98.69 237 ALA B N 1
ATOM 3844 C CA . ALA B 1 237 ? -3.236 13.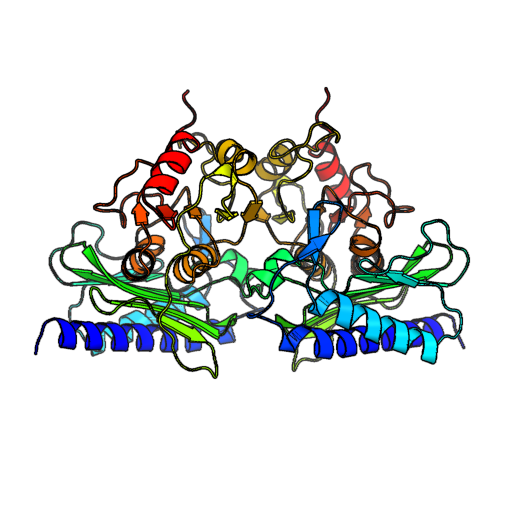789 18.094 1 98.69 237 ALA B CA 1
ATOM 3845 C C . ALA B 1 237 ? -1.834 13.219 17.891 1 98.69 237 ALA B C 1
ATOM 3847 O O . ALA B 1 237 ? -1.553 12.586 16.875 1 98.69 237 ALA B O 1
ATOM 3848 N N . THR B 1 238 ? -0.99 13.57 18.844 1 97.75 238 THR B N 1
ATOM 3849 C CA . THR B 1 238 ? 0.277 12.859 18.953 1 97.75 238 THR B CA 1
ATOM 3850 C C . THR B 1 238 ? 0.089 11.523 19.672 1 97.75 238 THR B C 1
ATOM 3852 O O . THR B 1 238 ? -0.974 11.266 20.25 1 97.75 238 THR B O 1
ATOM 3855 N N . LEU B 1 239 ? 1.144 10.727 19.656 1 96.81 239 LEU B N 1
ATOM 3856 C CA . LEU B 1 239 ? 1.084 9.43 20.328 1 96.81 239 LEU B CA 1
ATOM 3857 C C . LEU B 1 239 ? 1.197 9.609 21.844 1 96.81 239 LEU B C 1
ATOM 3859 O O . LEU B 1 239 ? 1.007 8.648 22.594 1 96.81 239 LEU B O 1
ATOM 3863 N N . GLU B 1 240 ? 1.425 10.836 22.297 1 94.69 240 GLU B N 1
ATOM 3864 C CA . GLU B 1 240 ? 1.359 11.172 23.719 1 94.69 240 GLU B CA 1
ATOM 3865 C C . GLU B 1 240 ? -0.038 11.648 24.109 1 94.69 240 GLU B C 1
ATOM 3867 O O . GLU B 1 240 ? -0.301 11.922 25.281 1 94.69 240 GLU B O 1
ATOM 3872 N N . GLY B 1 241 ? -0.893 11.797 23.156 1 96.12 241 GLY B N 1
ATOM 3873 C CA . GLY B 1 241 ? -2.271 12.18 23.406 1 96.12 241 GLY B CA 1
ATOM 3874 C C . GLY B 1 241 ? -2.504 13.68 23.281 1 96.12 241 GLY B C 1
ATOM 3875 O O . GLY B 1 241 ? -3.59 14.172 23.594 1 96.12 241 GLY B O 1
ATOM 3876 N N . LYS B 1 242 ? -1.529 14.352 22.812 1 96.56 242 LYS B N 1
ATOM 3877 C CA . LYS B 1 242 ? -1.662 15.797 22.672 1 96.56 242 LYS B CA 1
ATOM 3878 C C . LYS B 1 242 ? -2.422 16.156 21.406 1 96.56 242 LYS B C 1
ATOM 3880 O O . LYS B 1 242 ? -2.125 15.633 20.328 1 96.56 242 LYS B O 1
ATOM 3885 N N . GLU B 1 243 ? -3.355 17.062 21.547 1 96.69 243 GLU B N 1
ATOM 3886 C CA . GLU B 1 243 ? -4.145 17.5 20.391 1 96.69 243 GLU B CA 1
ATOM 3887 C C . GLU B 1 243 ? -3.734 18.906 19.953 1 96.69 243 GLU B C 1
ATOM 3889 O O . GLU B 1 243 ? -4.109 19.344 18.859 1 96.69 243 GLU B O 1
ATOM 3894 N N . ASP B 1 244 ? -2.998 19.531 20.812 1 93.81 244 ASP B N 1
ATOM 3895 C CA . ASP B 1 244 ? -2.428 20.828 20.453 1 93.81 244 ASP B CA 1
ATOM 3896 C C . ASP B 1 244 ? -1.017 20.672 19.891 1 93.81 244 ASP B C 1
ATOM 3898 O O . ASP B 1 244 ? -0.304 19.734 20.25 1 93.81 244 ASP B O 1
ATOM 3902 N N . ASP B 1 245 ? -0.654 21.516 19.031 1 93.06 245 ASP B N 1
ATOM 3903 C CA . ASP B 1 245 ? 0.683 21.562 18.453 1 93.06 245 ASP B CA 1
ATOM 3904 C C . ASP B 1 245 ? 1.04 20.219 17.812 1 93.06 245 ASP B C 1
ATOM 3906 O O . ASP B 1 245 ? 2.188 19.781 17.875 1 93.06 245 ASP B O 1
ATOM 3910 N N . VAL B 1 246 ? 0.042 19.562 17.266 1 95.88 246 VAL B N 1
ATOM 3911 C CA . VAL B 1 246 ? 0.185 18.234 16.703 1 95.88 246 VAL B CA 1
ATOM 3912 C C . VAL B 1 246 ? 1.134 18.281 15.508 1 95.88 246 VAL B C 1
ATOM 3914 O O . VAL B 1 246 ? 1.89 17.328 15.266 1 95.88 246 VAL B O 1
ATOM 3917 N N . VAL B 1 247 ? 1.194 19.359 14.812 1 96.75 247 VAL B N 1
ATOM 3918 C CA . VAL B 1 247 ? 1.975 19.531 13.586 1 96.75 247 VAL B CA 1
ATOM 3919 C C . VAL B 1 247 ? 3.457 19.312 13.891 1 96.75 247 VAL B C 1
ATOM 3921 O O . VAL B 1 247 ? 4.18 18.734 13.078 1 96.75 247 VAL B O 1
ATOM 3924 N N . PHE B 1 248 ? 3.836 19.703 15.086 1 94.94 248 PHE B N 1
ATOM 3925 C CA . PHE B 1 248 ? 5.25 19.672 15.445 1 94.94 248 PHE B CA 1
ATOM 3926 C C . PHE B 1 248 ? 5.516 18.594 16.5 1 94.94 248 PHE B C 1
ATOM 3928 O O . PHE B 1 248 ? 6.512 18.672 17.219 1 94.94 248 PHE B O 1
ATOM 3935 N N . GLY B 1 249 ? 4.664 17.625 16.625 1 93.88 249 GLY B N 1
ATOM 3936 C CA . GLY B 1 249 ? 4.719 16.641 17.688 1 93.88 249 GLY B CA 1
ATOM 3937 C C . GLY B 1 249 ? 5.66 15.484 17.391 1 93.88 249 GLY B C 1
ATOM 3938 O O . GLY B 1 249 ? 6.004 14.719 18.297 1 93.88 249 GLY B O 1
ATOM 3939 N N . GLY B 1 250 ? 6.059 15.289 16.078 1 94.88 250 GLY B N 1
ATOM 3940 C CA . GLY B 1 250 ? 7.047 14.281 15.727 1 94.88 250 GLY B CA 1
ATOM 3941 C C . GLY B 1 250 ? 6.438 12.93 15.414 1 94.88 250 GLY B C 1
ATOM 3942 O O . GLY B 1 250 ? 7.125 12.023 14.938 1 94.88 250 GLY B O 1
ATOM 3943 N N . ASN B 1 251 ? 5.25 12.672 15.82 1 96.25 251 ASN B N 1
ATOM 3944 C CA . ASN B 1 251 ? 4.422 11.516 15.516 1 96.25 251 ASN B CA 1
ATOM 3945 C C . ASN B 1 251 ? 2.955 11.898 15.352 1 96.25 251 ASN B C 1
ATOM 3947 O O . ASN B 1 251 ? 2.592 13.062 15.531 1 96.25 251 ASN B O 1
ATOM 3951 N N . PHE B 1 252 ? 2.133 10.953 14.922 1 98 252 PHE B N 1
ATOM 3952 C CA . PHE B 1 252 ? 0.77 11.367 14.609 1 98 252 PHE B CA 1
ATOM 3953 C C . PHE B 1 252 ? -0.18 10.18 14.641 1 98 252 PHE B C 1
ATOM 3955 O O . PHE B 1 252 ? 0.174 9.086 14.195 1 98 252 PHE B O 1
ATOM 3962 N N . ILE B 1 253 ? -1.373 10.414 15.156 1 98.69 253 ILE B N 1
ATOM 3963 C CA . ILE B 1 253 ? -2.461 9.445 15.086 1 98.69 253 ILE B CA 1
ATOM 3964 C C . ILE B 1 253 ? -3.76 10.148 14.711 1 98.69 253 ILE B C 1
ATOM 3966 O O . ILE B 1 253 ? -4.078 11.211 15.25 1 98.69 253 ILE B O 1
ATOM 3970 N N . SER B 1 254 ? -4.438 9.672 13.68 1 98.88 254 SER B N 1
ATOM 3971 C CA . SER B 1 254 ? -5.805 10.07 13.352 1 98.88 254 SER B CA 1
ATOM 3972 C C . SER B 1 254 ? -6.797 8.953 13.688 1 98.88 254 SER B C 1
ATOM 3974 O O . SER B 1 254 ? -6.539 7.785 13.398 1 98.88 254 SER B O 1
ATOM 3976 N N . VAL B 1 255 ? -7.867 9.297 14.352 1 98.88 255 VAL B N 1
ATOM 3977 C CA . VAL B 1 255 ? -8.844 8.312 14.812 1 98.88 255 VAL B CA 1
ATOM 3978 C C . VAL B 1 255 ? -10.258 8.867 14.648 1 98.88 255 VAL B C 1
ATOM 3980 O O . VAL B 1 255 ? -10.445 10.086 14.609 1 98.88 255 VAL B O 1
ATOM 3983 N N . CYS B 1 256 ? -11.203 7.914 14.609 1 98.88 256 CYS B N 1
ATOM 3984 C CA . CYS B 1 256 ? -12.578 8.312 14.328 1 98.88 256 CYS B CA 1
ATOM 3985 C C . CYS B 1 256 ? -13.258 8.844 15.586 1 98.88 256 CYS B C 1
ATOM 3987 O O . CYS B 1 256 ? -14.312 9.477 15.508 1 98.88 256 CYS B O 1
ATOM 3989 N N . SER B 1 257 ? -12.625 8.617 16.812 1 98.75 257 SER B N 1
ATOM 3990 C CA . SER B 1 257 ? -13.273 9.062 18.047 1 98.75 257 SER B CA 1
ATOM 3991 C C . SER B 1 257 ? -12.258 9.211 19.172 1 98.75 257 SER B C 1
ATOM 3993 O O . SER B 1 257 ? -11.195 8.586 19.156 1 98.75 257 SER B O 1
ATOM 3995 N N . ARG B 1 258 ? -12.617 10.055 20.172 1 98.25 258 ARG B N 1
ATOM 3996 C CA . ARG B 1 258 ? -11.742 10.266 21.328 1 98.25 258 ARG B CA 1
ATOM 3997 C C . ARG B 1 258 ? -11.625 9 22.156 1 98.25 258 ARG B C 1
ATOM 3999 O O . ARG B 1 258 ? -10.562 8.711 22.719 1 98.25 258 ARG B O 1
ATOM 4006 N N . ALA B 1 259 ? -12.727 8.273 22.234 1 98.44 259 ALA B N 1
ATOM 4007 C CA . ALA B 1 259 ? -12.695 7.02 22.984 1 98.44 259 ALA B CA 1
ATOM 4008 C C . ALA B 1 259 ? -11.695 6.047 22.359 1 98.44 259 ALA B C 1
ATOM 4010 O O . ALA B 1 259 ? -10.898 5.422 23.062 1 98.44 259 ALA B O 1
ATOM 4011 N N . LEU B 1 260 ? -11.75 5.918 21.047 1 98.75 260 LEU B N 1
ATOM 4012 C CA . LEU B 1 260 ? -10.812 5.039 20.344 1 98.75 260 LEU B CA 1
ATOM 4013 C C . LEU B 1 260 ? -9.383 5.527 20.516 1 98.75 260 LEU B C 1
ATOM 4015 O O . LEU B 1 260 ? -8.453 4.719 20.625 1 98.75 260 LEU B O 1
ATOM 4019 N N . LEU B 1 261 ? -9.195 6.836 20.562 1 98.69 261 LEU B N 1
ATOM 4020 C CA . LEU B 1 261 ? -7.875 7.395 20.812 1 98.69 261 LEU B CA 1
ATOM 4021 C C . LEU B 1 261 ? -7.309 6.895 22.141 1 98.69 261 LEU B C 1
ATOM 4023 O O . LEU B 1 261 ? -6.172 6.422 22.188 1 98.69 261 LEU B O 1
ATOM 4027 N N . HIS B 1 262 ? -8.07 6.969 23.141 1 98.25 262 HIS B N 1
ATOM 4028 C CA . HIS B 1 262 ? -7.621 6.562 24.469 1 98.25 262 HIS B CA 1
ATOM 4029 C C . HIS B 1 262 ? -7.23 5.09 24.5 1 98.25 262 HIS B C 1
ATOM 4031 O O . HIS B 1 262 ? -6.191 4.727 25.047 1 98.25 262 HIS B O 1
ATOM 4037 N N . GLU B 1 263 ? -8.039 4.297 23.875 1 98.5 263 GLU B N 1
ATOM 4038 C CA . GLU B 1 263 ? -7.746 2.869 23.828 1 98.5 263 GLU B CA 1
ATOM 4039 C C . GLU B 1 263 ? -6.461 2.602 23.047 1 98.5 263 GLU B C 1
ATOM 4041 O O . GLU B 1 263 ? -5.633 1.791 23.453 1 98.5 263 GLU B O 1
ATOM 4046 N N . ALA B 1 264 ? -6.336 3.256 21.906 1 98.62 264 ALA B N 1
ATOM 4047 C CA . ALA B 1 264 ? -5.164 3.062 21.047 1 98.62 264 ALA B CA 1
ATOM 4048 C C . ALA B 1 264 ? -3.889 3.49 21.781 1 98.62 264 ALA B C 1
ATOM 4050 O O . ALA B 1 264 ? -2.867 2.805 21.703 1 98.62 264 ALA B O 1
ATOM 4051 N N . LEU B 1 265 ? -3.951 4.633 22.469 1 97.88 265 LEU B N 1
ATOM 4052 C CA . LEU B 1 265 ? -2.777 5.16 23.156 1 97.88 265 LEU B CA 1
ATOM 4053 C C . LEU B 1 265 ? -2.363 4.25 24.312 1 97.88 265 LEU B C 1
ATOM 4055 O O . LEU B 1 265 ? -1.176 4.137 24.625 1 97.88 265 LEU B O 1
ATOM 4059 N N . ALA B 1 266 ? -3.291 3.594 24.891 1 97.12 266 ALA B N 1
ATOM 4060 C CA . ALA B 1 266 ? -2.986 2.662 25.969 1 97.12 266 ALA B CA 1
ATOM 4061 C C . ALA B 1 266 ? -2.141 1.496 25.469 1 97.12 266 ALA B C 1
ATOM 4063 O O . ALA B 1 266 ? -1.308 0.963 26.203 1 97.12 266 ALA B O 1
ATOM 4064 N N . VAL B 1 267 ? -2.338 1.164 24.219 1 96.56 267 VAL B N 1
ATOM 4065 C CA . VAL B 1 267 ? -1.646 0.016 23.656 1 96.56 267 VAL B CA 1
ATOM 4066 C C . VAL B 1 267 ? -0.331 0.468 23.016 1 96.56 267 VAL B C 1
ATOM 4068 O O . VAL B 1 267 ? 0.667 -0.256 23.062 1 96.56 267 VAL B O 1
ATOM 4071 N N . LEU B 1 268 ? -0.31 1.65 22.391 1 95.12 268 LEU B N 1
ATOM 4072 C CA . LEU B 1 268 ? 0.837 2.186 21.656 1 95.12 268 LEU B CA 1
ATOM 4073 C C . LEU B 1 268 ? 1.841 2.816 22.625 1 95.12 268 LEU B C 1
ATOM 4075 O O . LEU B 1 268 ? 2.738 3.547 22.203 1 95.12 268 LEU B O 1
ATOM 4079 N N . SER B 1 269 ? 1.879 2.494 23.828 1 88.25 269 SER B N 1
ATOM 4080 C CA . SER B 1 269 ? 2.779 3.104 24.797 1 88.25 269 SER B CA 1
ATOM 4081 C C . SER B 1 269 ? 4.238 2.818 24.453 1 88.25 269 SER B C 1
ATOM 4083 O O . SER B 1 269 ? 4.551 1.785 23.859 1 88.25 269 SER B O 1
ATOM 4085 N N . PRO B 1 270 ? 5.09 3.842 24.75 1 86.31 270 PRO B N 1
ATOM 4086 C CA . PRO B 1 270 ? 6.512 3.615 24.484 1 86.31 270 PRO B CA 1
ATOM 4087 C C . PRO B 1 270 ? 7.051 2.367 25.188 1 86.31 270 PRO B C 1
ATOM 4089 O O . PRO B 1 270 ? 6.59 2.014 26.266 1 86.31 270 PRO B O 1
ATOM 4092 N N . VAL B 1 271 ? 7.938 1.719 24.391 1 79.19 271 VAL B N 1
ATOM 4093 C CA . VAL B 1 271 ? 8.609 0.558 24.953 1 79.19 271 VAL B CA 1
ATOM 4094 C C . VAL B 1 271 ? 9.539 1.002 26.094 1 79.19 271 VAL B C 1
ATOM 4096 O O . VAL B 1 271 ? 10.344 1.918 25.906 1 79.19 271 VAL B O 1
ATOM 4099 N N . GLN B 1 272 ? 9.242 0.786 27.297 1 71 272 GLN B N 1
ATOM 4100 C CA . GLN B 1 272 ? 10.094 1.149 28.422 1 71 272 GLN B CA 1
ATOM 4101 C C . GLN B 1 272 ? 11.453 0.461 28.328 1 71 272 GLN B C 1
ATOM 4103 O O . GLN B 1 272 ? 11.539 -0.708 27.953 1 71 272 GLN B O 1
ATOM 4108 N N . LYS B 1 273 ? 12.445 1.222 28.5 1 59.53 273 LYS B N 1
ATOM 4109 C CA . LYS B 1 273 ? 13.797 0.665 28.594 1 59.53 273 LYS B CA 1
ATOM 4110 C C . LYS B 1 273 ? 13.961 -0.159 29.859 1 59.53 273 LYS B C 1
ATOM 4112 O O . LYS B 1 273 ? 13.461 0.224 30.922 1 59.53 273 LYS B O 1
#

Organism: Gloeobacter violaceus (strain ATCC 29082 / PCC 7421) (NCBI:txid251221)

Sequence (546 aa):
MGQHERRREQLDFALELARVAEEAIMPHFRTAVAEYKGDGSEVTAADRSAERVIRERIAGAYPGAKILGEEFGGEARPVSGEQWVIDPIDGTTSFVLGLPMFGTLIALLEDSQPVVGVIHMPAMGETVYAGRGLGCWFAYSGGRAVRVRAAPEVELQAAFASATGAHCSDIQHQAAQTPYRLAALINTTKKFRFVGDCVQHALVCRGRLHLAVDTLMNPWDTAALVPCVREAGGVAATLEGKEDDVVFGGNFISVCSRALLHEALAVLSPVQKMGQHERRREQLDFALELARVAEEAIMPHFRTAVAEYKGDGSEVTAADRSAERVIRERIAGAYPGAKILGEEFGGEARPVSGEQWVIDPIDGTTSFVLGLPMFGTLIALLEDSQPVVGVIHMPAMGETVYAGRGLGCWFAYSGGRAVRVRAAPEVELQAAFASATGAHCSDIQHQAAQTPYRLAALINTTKKFRFVGDCVQHALVCRGRLHLAVDTLMNPWDTAALVPCVREAGGVAATLEGKEDDVVFGGNFISVCSRALLHEALAVLSPVQK

Solvent-accessible surface area (backbone atoms only — not comparable to full-atom values): 26669 Å² total; per-residue (Å²): 126,56,71,66,56,52,43,49,52,53,37,53,49,46,53,49,41,48,52,56,26,38,67,48,32,57,83,38,59,66,68,41,61,77,42,68,47,96,86,65,47,69,43,39,69,36,38,51,50,14,43,51,54,39,52,51,53,44,45,71,78,35,74,84,61,45,48,28,31,71,84,82,40,56,78,62,84,82,45,80,50,63,33,39,33,29,18,50,53,38,33,48,67,34,37,45,69,46,41,56,65,31,27,29,29,34,20,32,24,50,57,64,36,55,37,21,9,29,44,30,20,64,74,67,33,37,34,38,31,14,26,71,92,68,38,13,34,38,32,37,75,96,51,76,70,38,80,36,37,25,27,79,75,58,54,53,59,71,24,42,36,35,27,48,68,53,59,45,11,73,59,30,60,55,92,90,50,82,18,24,23,50,46,51,44,53,67,47,27,58,38,66,48,56,69,24,57,60,60,38,50,49,31,24,23,57,33,71,26,35,30,27,40,37,64,69,42,52,44,38,70,34,30,16,48,44,22,22,26,43,41,10,62,21,37,47,23,20,75,85,66,38,61,68,63,34,38,73,53,41,20,35,32,40,24,23,26,68,69,35,42,53,54,48,43,69,43,40,39,64,58,78,129,127,56,72,66,55,53,43,49,52,52,38,52,49,44,53,48,42,46,51,55,27,39,68,49,30,57,82,38,58,66,69,41,61,76,43,66,47,97,86,65,47,70,42,39,70,36,38,50,50,14,43,52,54,39,52,52,53,44,45,71,77,37,72,83,61,43,49,30,31,72,85,80,42,56,77,62,84,82,44,80,49,62,33,38,32,30,17,52,53,37,32,48,66,34,36,43,70,44,41,58,58,33,25,28,28,34,20,33,23,51,57,63,38,55,36,22,8,30,44,31,19,63,76,68,34,35,34,39,32,14,26,71,93,67,38,13,34,38,33,39,76,95,52,76,70,39,78,37,39,25,27,77,76,56,54,51,60,70,24,42,36,32,24,44,67,52,59,44,12,73,62,28,60,53,91,90,52,81,18,25,23,51,46,50,44,53,67,48,29,59,37,65,45,62,36,45,51,59,58,33,52,50,32,24,24,57,34,72,26,37,30,27,40,37,64,68,42,52,45,39,71,34,30,15,49,43,22,21,26,43,40,10,60,22,38,45,22,21,74,86,67,38,61,65,65,33,37,75,53,41,20,36,32,42,23,24,27,69,69,35,43,54,53,48,43,69,44,37,39,65,56,78,129

pLDDT: mean 95.58, std 5.93, range [59.53, 98.94]

Nearest PDB structures (foldseek):
  4n81-assembly1_A-2  TM=9.024E-01  e=2.779E-22  Zymomonas mobilis subsp. mobilis ZM4 = ATCC 31821
  6ib8-assembly1_B  TM=8.498E-01  e=7.854E-21  Escherichia coli
  3lv0-assembly1_A  TM=8.550E-01  e=3.177E-20  Bartonella henselae
  2qfl-assembly1_A  TM=8.285E-01  e=3.609E-19  Escherichia coli
  3lv0-assembly1_B  TM=8.490E-01  e=7.042E-19  Bartonella henselae

Foldseek 3Di:
DPPVVVQVVVQVLQVVLQVQLLVLQVVCAPPWDWDADPVGDTDTPSFVRSVVVSVVSCCVVPPPAFEAEDPPGTDDDQDAAKYKFWGSWWCVVCRNNNHQLIWIWIFIDHRLATFWIWTGRNSQQKIWIFGHPGFIWIDGVPDDIDGAAFADDDAQQAFEEEEADCEQAPVHYDPVGFRWDVVQSCVRHVHYDYSHAVNRLVCRLRHNGFKYWYQFDALSRPRNSLRSLVSNQWAKAALVRHRPSSSHRGIIMIGNDPVNSVNSSVRGDTDDD/DPPVVVQVVVQVLQVVLQVQLLVLQVVCAPPWDWDADPVGDTDTPSFVRSVVVSVVSCCVVPPPAFEAEDPPGGDDDQDAAKYKFWGSWFPVVCRNNNHQQIWIWIFIDHRLATFWIWTGRNSQQKIWIFGHPGFIWIDGVPDDIDGAAFADDDAQQAFEEEEQDCEQAPVHYDPVGFRWDVVQSCVRHVHYDYRHACNRLVCRLRHNGFKYWYQFDALSSPRNSLRSLVSNQWAKAALVRHRPSSSHRGIIMIGNDPVNSVNSSVRGDTDDD

Radius of gyration: 23.39 Å; Cα contacts (8 Å, |Δi|>4): 1380; chains: 2; bounding box: 43×74×62 Å

Secondary structure (DSSP, 8-state):
--HHHHHHHHHHHHHHHHHHHHHHHGGGTTT---EE-TTS-EE-HHHHHHHHHHHHHHHHHSTT-EEEETTTEE--S---SEEEEEEEEE-HHHHHHT-S--EEEEEEEETTEEEEEEEEETTTTEEEEEETTTEEEEEETTS--EE--PPPP--GGG-EEEES-SBTBSSB--TTSPPB-HHHHHHHSSEEEE--HHHHHHHHHTTS-SEEEESS--HHHHTTHHHHHHHTT-EEE-TT---SSGGGSSSEEEES-HHHHHHHHHHS-B---/--HHHHHHHHHHHHHHHHHHHHHHHGGGTTT---EE-TTS-EE-HHHHHHHHHHHHHHHHHSTT-EEEETTTB-PPSP--SEEEEEEEEE-HHHHHHT-S--EEEEEEEETTEEEEEEEEETTTTEEEEEETTTEEEEEETTS--EE--PPPP--GGG-EEEES-SBTBSSB--TTSPPB-HHHHHHHSSEEEE--HHHHHHHHHTTS-SEEEESS--HHHHTTHHHHHHHTT-EEE-TT---SSGGGSSSEEEES-HHHHHHHHHHS-B---

InterPro domains:
  IPR000760 Inositol monophosphatase-like [PF00459] (9-246)
  IPR000760 Inositol monophosphatase-like [PR00377] (41-61)
  IPR000760 Inositol monophosphatase-like [PR00377] (63-79)
  IPR000760 Inositol monophosphatase-like [PR00377] (84-100)
  IPR000760 Inositol monophosphatase-like [PR00377] (217-241)
  IPR051090 Inositol Monophosphatase Superfamily [PTHR43200] (78-265)